Protein AF-A0A2N6DXH7-F1 (afdb_monomer_lite)

Radius of gyration: 31.63 Å; chains: 1; bounding box: 96×89×110 Å

Foldseek 3Di:
DDDDDDDDDDDDDDDDDDDDDDDDDDDDDDPAQWFKEWEKEAEDDDPFFPFWKFWFFWKKFQADDDPPPPDDDPDDDDDDDDDDPPPRDIDTFDGDVVTDMDRRNVRQQFIDTDGIDIDHWHKTFWMFTQTDAADPDDQGRGFTQTPVHNPDTAHAGEPPDNPNGQIETDMDTGDNDAYWYKYWYAYCVQQWDQDPVRHIYGDNLNIWIKTFRDRDRGWFKEKEFEWEWDQDPVPRDTDIAAPFQKKKFKADPVPRDTGMIGTARRHTRMDMYTHHFDWIWMWIDDPQWDIDTQPVDIWGGDTSYYTYDFYHYIDGDPVNVPVPDDDDDDDDDDDDDDDDDPDDPDPPPPQQAWEKEWEWEFAQDDDDAQKKKWWWAWKWWQDPVGIDTLGGHTDIDIHNPGRLVNTHTSGIDRGGFFWTFKMKIFTPFMWGDDPVHIATADEPPRMAMDTDIDGAGRHKYKYWYKHQNFRVQWDADPVVRYIYGDTDMDTPDMDIGYPDPDD

Secondary structure (DSSP, 8-state):
---------------------------------EEEEEEEEEE---TTEEEEEEEEEEEEEEE--------------------------PEEEEEEEEEEEEEGGGGBT--EEEEEEEEESEEEEEEEEEEPPPPSSSS-SSEEEETTEEEEEEEEEPPS-TTT-EEEEEEEEE-SSSEEEEEEEE-HHHHEEE-TTS-EEE-GGGEEEEEESS--SS-EEEEEEEEEEEE-TTT--EEEEE-TT-EEEEE-TTT--EEEEEEPPTTT-EEEEEE-SEEEEEEEE-TTBPPEE-TT--EEE-TT-EEEPPPEEEPB-TTTTGGG---PPPPP---PPP-PPPPP------PPPPEEEEEEEEB----SSS-EEEEEEEEEEEETTEEEEEEEEEEEEETT-B-GGGPEEEEEEEE-SEEE-EEEEEEEEEEE--SSS-EEEE-SSSEEEE---EEEPTT-EEEEEEE--TGGGEEEETTTTEEEE----EEEEEEEEPPP---

Sequence (503 aa):
MLMRRGLVWWLLMVACTLLFGCGGGGGGSQTGDTGNLQVALTDAQNPDMSELVVSILEIRAIPFVEEVSEEVAEEVVPEQEAAADEEEEWIVLATFDPPVQINVLDLAYQQELLADVDVPLGDYEQVRLVLEENPVDGEPVNYIVFTEDIETMVPVVTPSGQESGLKINGDYSVEEDGSTVVVLDFDPNRAIHQNGSGDWIFRPTGIRLVESQEVLSEYGGLFGHVLQEVTDPATAETTTKPLVGALVEVTDPETGEVLASTIVNPDDGSYRVFLPNGFYAVTITADGMLPFESMPQVFEIVEGEETVVVSVVLNPDPAAVADEEVIPEEEPGVEEPQVEEPPVEEPQDEEALPAQVRFWLADTDGPEIPGGFVSVSSVDVHTPGGWVNVFSGELSLEIGALPAEEAMLLGEMTLPSGKYTQIRIGIAEAVIIGEEEDIDVKVPSGTVKLNRNIDICSGGEADIVIDLGAGKSLSHNAKKNTYRMQPVPSLVETTVVCPESGE

pLDDT: mean 78.82, std 18.44, range [27.14, 98.56]

Structure (mmCIF, N/CA/C/O backbone):
data_AF-A0A2N6DXH7-F1
#
_entry.id   AF-A0A2N6DXH7-F1
#
loop_
_atom_site.group_PDB
_atom_site.id
_atom_site.type_symbol
_atom_site.label_atom_id
_atom_site.label_alt_id
_atom_site.label_comp_id
_atom_site.label_asym_id
_atom_site.label_entity_id
_atom_site.label_seq_id
_atom_site.pdbx_PDB_ins_code
_atom_site.Cartn_x
_atom_site.Cartn_y
_atom_site.Cartn_z
_atom_site.occupancy
_atom_site.B_iso_or_equiv
_atom_site.auth_seq_id
_atom_site.auth_comp_id
_atom_site.auth_asym_id
_atom_site.auth_atom_id
_atom_site.pdbx_PDB_model_num
ATOM 1 N N . MET A 1 1 ? -63.856 -16.491 -51.195 1.00 35.88 1 MET A N 1
ATOM 2 C CA . MET A 1 1 ? -63.893 -17.539 -52.237 1.00 35.88 1 MET A CA 1
ATOM 3 C C . MET A 1 1 ? -62.627 -18.371 -52.101 1.00 35.88 1 MET A C 1
ATOM 5 O O . MET A 1 1 ? -61.567 -17.781 -52.183 1.00 35.88 1 MET A O 1
ATOM 9 N N . LEU A 1 2 ? -62.801 -19.671 -51.814 1.00 35.84 2 LEU A N 1
ATOM 10 C CA . LEU A 1 2 ? -61.919 -20.835 -52.052 1.00 35.84 2 LEU A CA 1
ATOM 11 C C . LEU A 1 2 ? -60.402 -20.702 -51.757 1.00 35.84 2 LEU A C 1
ATOM 13 O O . LEU A 1 2 ? -59.717 -19.914 -52.385 1.00 35.84 2 LEU A O 1
ATOM 17 N N . MET A 1 3 ? -59.859 -21.423 -50.756 1.00 40.38 3 MET A N 1
ATOM 18 C CA . MET A 1 3 ? -59.332 -22.816 -50.847 1.00 40.38 3 MET A CA 1
ATOM 19 C C . MET A 1 3 ? -58.137 -22.920 -51.829 1.00 40.38 3 MET A C 1
ATOM 21 O O . MET A 1 3 ? -58.278 -22.496 -52.960 1.00 40.38 3 MET A O 1
ATOM 25 N N . ARG A 1 4 ? -56.980 -23.558 -51.579 1.00 42.62 4 ARG A N 1
ATOM 26 C CA . ARG A 1 4 ? -56.563 -24.628 -50.649 1.00 42.62 4 ARG A CA 1
ATOM 27 C C . ARG A 1 4 ? -55.103 -25.040 -51.004 1.00 42.62 4 ARG A C 1
ATOM 29 O O . ARG A 1 4 ? -54.823 -25.097 -52.193 1.00 42.62 4 ARG A O 1
ATOM 36 N N . ARG A 1 5 ? -54.350 -25.564 -50.011 1.00 39.69 5 ARG A N 1
ATOM 37 C CA . ARG A 1 5 ? -53.329 -26.667 -50.081 1.00 39.69 5 ARG A CA 1
ATOM 38 C C . ARG A 1 5 ? -51.960 -26.346 -50.716 1.00 39.69 5 ARG A C 1
ATOM 40 O O . ARG A 1 5 ? -51.925 -25.705 -51.748 1.00 39.69 5 ARG A O 1
ATOM 47 N N . GLY A 1 6 ? -50.805 -26.816 -50.228 1.00 38.38 6 GLY A N 1
ATOM 48 C CA . GLY A 1 6 ? -50.400 -27.725 -49.133 1.00 38.38 6 GLY A CA 1
ATOM 49 C C . GLY A 1 6 ? -48.856 -27.660 -49.006 1.00 38.38 6 GLY A C 1
ATOM 50 O O . GLY A 1 6 ? -48.191 -27.373 -49.991 1.00 38.38 6 GLY A O 1
ATOM 51 N N . LEU A 1 7 ? -48.273 -27.598 -47.807 1.00 43.25 7 LEU A N 1
ATOM 52 C CA . LEU A 1 7 ? -47.681 -28.703 -47.029 1.00 43.25 7 LEU A CA 1
ATOM 53 C C . LEU A 1 7 ? -46.816 -29.698 -47.835 1.00 43.25 7 LEU A C 1
ATOM 55 O O . LEU A 1 7 ? -47.381 -30.644 -48.368 1.00 43.25 7 LEU A O 1
ATOM 59 N N . VAL A 1 8 ? -45.482 -29.541 -47.817 1.00 44.44 8 VAL A N 1
ATOM 60 C CA . VAL A 1 8 ? -44.500 -30.645 -47.694 1.00 44.44 8 VAL A CA 1
ATOM 61 C C . VAL A 1 8 ? -43.242 -30.109 -46.991 1.00 44.44 8 VAL A C 1
ATOM 63 O O . VAL A 1 8 ? -42.534 -29.256 -47.516 1.00 44.44 8 VAL A O 1
ATOM 66 N N . TRP A 1 9 ? -43.010 -30.619 -45.784 1.00 39.78 9 TRP A N 1
ATOM 67 C CA . TRP A 1 9 ? -41.749 -30.619 -45.041 1.00 39.78 9 TRP A CA 1
ATOM 68 C C . TRP A 1 9 ? -40.647 -31.370 -45.803 1.00 39.78 9 TRP A C 1
ATOM 70 O O . TRP A 1 9 ? -40.912 -32.483 -46.246 1.00 39.78 9 TRP A O 1
ATOM 80 N N . TRP A 1 10 ? -39.412 -30.863 -45.818 1.00 46.59 10 TRP A N 1
ATOM 81 C CA . TRP A 1 10 ? -38.216 -31.712 -45.735 1.00 46.59 10 TRP A CA 1
ATOM 82 C C . TRP A 1 10 ? -37.141 -31.004 -44.906 1.00 46.59 10 TRP A C 1
ATOM 84 O O . TRP A 1 10 ? -36.762 -29.867 -45.170 1.00 46.59 10 TRP A O 1
ATOM 94 N N . LEU A 1 11 ? -36.738 -31.711 -43.858 1.00 42.81 11 LEU A N 1
ATOM 95 C CA . LEU A 1 11 ? -35.771 -31.379 -42.826 1.00 42.81 11 LEU A CA 1
ATOM 96 C C . LEU A 1 11 ? -34.385 -31.787 -43.351 1.00 42.81 11 LEU A C 1
ATOM 98 O O . LEU A 1 11 ? -34.222 -32.934 -43.766 1.00 42.81 11 LEU A O 1
ATOM 102 N N . LEU A 1 12 ? -33.396 -30.893 -43.338 1.00 43.56 12 LEU A N 1
ATOM 103 C CA . LEU A 1 12 ? -31.990 -31.276 -43.490 1.00 43.56 12 LEU A CA 1
ATOM 104 C C . LEU A 1 12 ? -31.136 -30.420 -42.544 1.00 43.56 12 LEU A C 1
ATOM 106 O O . LEU A 1 12 ? -30.702 -29.325 -42.891 1.00 43.56 12 LEU A O 1
ATOM 110 N N . MET A 1 13 ? -30.951 -30.923 -41.321 1.00 41.22 13 MET A N 1
ATOM 111 C CA . MET A 1 13 ? -29.844 -30.526 -40.452 1.00 41.22 13 MET A CA 1
ATOM 112 C C . MET A 1 13 ? -28.535 -30.958 -41.117 1.00 41.22 13 MET A C 1
ATOM 114 O O . MET A 1 13 ? -28.354 -32.142 -41.398 1.00 41.22 13 MET A O 1
ATOM 118 N N . VAL A 1 14 ? -27.614 -30.018 -41.307 1.00 49.41 14 VAL A N 1
ATOM 119 C CA . VAL A 1 14 ? -26.197 -30.311 -41.534 1.00 49.41 14 VAL A CA 1
ATOM 120 C C . VAL A 1 14 ? -25.447 -29.728 -40.346 1.00 49.41 14 VAL A C 1
ATOM 122 O O . VAL A 1 14 ? -25.282 -28.517 -40.235 1.00 49.41 14 VAL A O 1
ATOM 125 N N . ALA A 1 15 ? -25.062 -30.613 -39.429 1.00 40.03 15 ALA A N 1
ATOM 126 C CA . ALA A 1 15 ? -24.102 -30.336 -38.376 1.00 40.03 15 ALA A CA 1
ATOM 127 C C . ALA A 1 15 ? -22.704 -30.300 -39.010 1.00 40.03 15 ALA A C 1
ATOM 129 O O . ALA A 1 15 ? -22.228 -31.312 -39.524 1.00 40.03 15 ALA A O 1
ATOM 130 N N . CYS A 1 16 ? -22.073 -29.127 -39.008 1.00 39.91 16 CYS A N 1
ATOM 131 C CA . CYS A 1 16 ? -20.684 -28.939 -39.411 1.00 39.91 16 CYS A CA 1
ATOM 132 C C . CYS A 1 16 ? -19.829 -28.826 -38.145 1.00 39.91 16 CYS A C 1
ATOM 134 O O . CYS A 1 16 ? -19.624 -27.742 -37.613 1.00 39.91 16 CYS A O 1
ATOM 136 N N . THR A 1 17 ? -19.356 -29.970 -37.658 1.00 40.88 17 THR A N 1
ATOM 137 C CA . THR A 1 17 ? -18.242 -30.070 -36.711 1.00 40.88 17 THR A CA 1
ATOM 138 C C . THR A 1 17 ? -16.945 -29.733 -37.445 1.00 40.88 17 THR A C 1
ATOM 140 O O . THR A 1 17 ? -16.539 -30.481 -38.339 1.00 40.88 17 THR A O 1
ATOM 143 N N . LEU A 1 18 ? -16.298 -28.627 -37.082 1.00 48.31 18 LEU A N 1
ATOM 144 C CA . LEU A 1 18 ? -14.912 -28.351 -37.454 1.00 48.31 18 LEU A CA 1
ATOM 145 C C . LEU A 1 18 ? -14.019 -28.777 -36.289 1.00 48.31 18 LEU A C 1
ATOM 147 O O . LEU A 1 18 ? -13.941 -28.101 -35.271 1.00 48.31 18 LEU A O 1
ATOM 151 N N . LEU A 1 19 ? -13.379 -29.932 -36.460 1.00 44.31 19 LEU A N 1
ATOM 152 C CA . LEU A 1 19 ? -12.196 -30.327 -35.709 1.00 44.31 19 LEU A CA 1
ATOM 153 C C . LEU A 1 19 ? -10.998 -29.627 -36.357 1.00 44.31 19 LEU A C 1
ATOM 155 O O . LEU A 1 19 ? -10.682 -29.909 -37.515 1.00 44.31 19 LEU A O 1
ATOM 159 N N . PHE A 1 20 ? -10.335 -28.745 -35.616 1.00 51.78 20 PHE A N 1
ATOM 160 C CA . PHE A 1 20 ? -8.936 -28.418 -35.860 1.00 51.78 20 PHE A CA 1
ATOM 161 C C . PHE A 1 20 ? -8.088 -29.273 -34.922 1.00 51.78 20 PHE A C 1
ATOM 163 O O . PHE A 1 20 ? -8.291 -29.280 -33.714 1.00 51.78 20 PHE A O 1
ATOM 170 N N . GLY A 1 21 ? -7.159 -30.018 -35.507 1.00 50.19 21 GLY A N 1
ATOM 171 C CA . GLY A 1 21 ? -6.085 -30.699 -34.803 1.00 50.19 21 GLY A CA 1
ATOM 172 C C . GLY A 1 21 ? -4.833 -30.670 -35.671 1.00 50.19 21 GLY A C 1
ATOM 173 O O . GLY A 1 21 ? -4.946 -30.901 -36.875 1.00 50.19 21 GLY A O 1
ATOM 174 N N . CYS A 1 22 ? -3.695 -30.347 -35.043 1.00 62.62 22 CYS A N 1
ATOM 175 C CA . CYS A 1 22 ? -2.282 -30.660 -35.354 1.00 62.62 22 CYS A CA 1
ATOM 176 C C . CYS A 1 22 ? -1.415 -29.533 -34.737 1.00 62.62 22 CYS A C 1
ATOM 178 O O . CYS A 1 22 ? -1.692 -28.379 -35.035 1.00 62.62 22 CYS A O 1
ATOM 180 N N . GLY A 1 23 ? -0.378 -29.732 -33.914 1.00 41.59 23 GLY A N 1
ATOM 181 C CA . GLY A 1 23 ? 0.286 -30.937 -33.416 1.00 41.59 23 GLY A CA 1
ATOM 182 C C . GLY A 1 23 ? 1.630 -30.613 -32.723 1.00 41.59 23 GLY A C 1
ATOM 183 O O . GLY A 1 23 ? 2.168 -29.530 -32.919 1.00 41.59 23 GLY A O 1
ATOM 184 N N . GLY A 1 24 ? 2.172 -31.610 -32.000 1.00 36.69 24 GLY A N 1
ATOM 185 C CA . GLY A 1 24 ? 3.567 -31.717 -31.511 1.00 36.69 24 GLY A CA 1
ATOM 186 C C . GLY A 1 24 ? 3.789 -31.195 -30.082 1.00 36.69 24 GLY A C 1
ATOM 187 O O . GLY A 1 24 ? 3.389 -30.087 -29.792 1.00 36.69 24 GLY A O 1
ATOM 188 N N . GLY A 1 25 ? 4.408 -31.890 -29.124 1.00 31.39 25 GLY A N 1
ATOM 189 C CA . GLY A 1 25 ? 5.037 -33.206 -29.092 1.00 31.39 25 GLY A CA 1
ATOM 190 C C . GLY A 1 25 ? 6.081 -33.265 -27.964 1.00 31.39 25 GLY A C 1
ATOM 191 O O . GLY A 1 25 ? 7.117 -32.636 -28.092 1.00 31.39 25 GLY A O 1
ATOM 192 N N . GLY A 1 26 ? 5.833 -34.090 -26.938 1.00 32.47 26 GLY A N 1
ATOM 193 C CA . GLY A 1 26 ? 6.854 -34.825 -26.174 1.00 32.47 26 GLY A CA 1
ATOM 194 C C . GLY A 1 26 ? 7.582 -34.117 -25.022 1.00 32.47 26 GLY A C 1
ATOM 195 O O . GLY A 1 26 ? 8.602 -33.479 -25.239 1.00 32.47 26 GLY A O 1
ATOM 196 N N . GLY A 1 27 ? 7.157 -34.419 -23.794 1.00 27.14 27 GLY A N 1
ATOM 197 C CA . GLY A 1 27 ? 7.926 -34.246 -22.560 1.00 27.14 27 GLY A CA 1
ATOM 198 C C . GLY A 1 27 ? 7.053 -34.658 -21.381 1.00 27.14 27 GLY A C 1
ATOM 199 O O . GLY A 1 27 ? 6.156 -33.920 -21.009 1.00 27.14 27 GLY A O 1
ATOM 200 N N . GLY A 1 28 ? 7.212 -35.883 -20.880 1.00 41.47 28 GLY A N 1
ATOM 201 C CA . GLY A 1 28 ? 6.467 -36.326 -19.705 1.00 41.47 28 GLY A CA 1
ATOM 202 C C . GLY A 1 28 ? 7.023 -35.656 -18.455 1.00 41.47 28 GLY A C 1
ATOM 203 O O . GLY A 1 28 ? 8.197 -35.848 -18.160 1.00 41.47 28 GLY A O 1
ATOM 204 N N . SER A 1 29 ? 6.178 -34.929 -17.735 1.00 35.38 29 SER A N 1
ATOM 205 C CA . SER A 1 29 ? 6.301 -34.695 -16.298 1.00 35.38 29 SER A CA 1
ATOM 206 C C . SER A 1 29 ? 4.901 -34.440 -15.730 1.00 35.38 29 SER A C 1
ATOM 208 O O . SER A 1 29 ? 3.957 -34.233 -16.487 1.00 35.38 29 SER A O 1
ATOM 210 N N . GLN A 1 30 ? 4.761 -34.634 -14.430 1.00 39.97 30 GLN A N 1
ATOM 211 C CA . GLN A 1 30 ? 3.544 -34.966 -13.685 1.00 39.97 30 GLN A CA 1
ATOM 212 C C . GLN A 1 30 ? 2.341 -34.058 -14.013 1.00 39.97 30 GLN A C 1
ATOM 214 O O . GLN A 1 30 ? 2.445 -32.842 -13.936 1.00 39.97 30 GLN A O 1
ATOM 219 N N . THR A 1 31 ? 1.187 -34.641 -14.365 1.00 46.47 31 THR A N 1
ATOM 220 C CA . THR A 1 31 ? -0.095 -33.914 -14.373 1.00 46.47 31 THR A CA 1
ATOM 221 C C . THR A 1 31 ? -0.508 -33.693 -12.921 1.00 46.47 31 THR A C 1
ATOM 223 O O . THR A 1 31 ? -1.240 -34.514 -12.367 1.00 46.47 31 THR A O 1
ATOM 226 N N . GLY A 1 32 ? 0.070 -32.672 -12.292 1.00 65.12 32 GLY A N 1
ATOM 227 C CA . GLY A 1 32 ? -0.535 -32.040 -11.129 1.00 65.12 32 GLY A CA 1
ATOM 228 C C . GLY A 1 32 ? -1.771 -31.272 -11.581 1.00 65.12 32 GLY A C 1
ATOM 229 O O . GLY A 1 32 ? -1.853 -30.861 -12.743 1.00 65.12 32 GLY A O 1
ATOM 230 N N . ASP A 1 33 ? -2.740 -31.141 -10.687 1.00 88.69 33 ASP A N 1
ATOM 231 C CA . ASP A 1 33 ? -3.849 -30.221 -10.892 1.00 88.69 33 ASP A CA 1
ATOM 232 C C . ASP A 1 33 ? -3.276 -28.790 -11.007 1.00 88.69 33 ASP A C 1
ATOM 234 O O . ASP A 1 33 ? -2.249 -28.470 -10.396 1.00 88.69 33 ASP A O 1
ATOM 238 N N . THR A 1 34 ? -3.881 -27.957 -11.853 1.00 93.94 34 THR A N 1
ATOM 239 C CA . THR A 1 34 ? -3.433 -26.582 -12.134 1.00 93.94 34 THR A CA 1
ATOM 240 C C . THR A 1 34 ? -4.578 -25.601 -11.936 1.00 93.94 34 THR A C 1
ATOM 242 O O . THR A 1 34 ? -5.715 -25.948 -12.252 1.00 93.94 34 THR A O 1
ATOM 245 N N . GLY A 1 35 ? -4.264 -24.383 -11.503 1.00 95.62 35 GLY A N 1
ATOM 246 C CA . GLY A 1 35 ? -5.192 -23.259 -11.363 1.00 95.62 35 GLY A CA 1
ATOM 247 C C . GLY A 1 35 ? -4.687 -22.035 -12.121 1.00 95.62 35 GLY A C 1
ATOM 248 O O . GLY A 1 35 ? -3.512 -21.975 -12.494 1.00 95.62 35 GLY A O 1
ATOM 249 N N . ASN A 1 36 ? -5.573 -21.076 -12.386 1.00 97.12 36 ASN A N 1
ATOM 250 C CA . ASN A 1 36 ? -5.230 -19.880 -13.150 1.00 97.12 36 ASN A CA 1
ATOM 251 C C . ASN A 1 36 ? -4.623 -18.805 -12.237 1.00 97.12 36 ASN A C 1
ATOM 253 O O . ASN A 1 36 ? -5.226 -18.432 -11.233 1.00 97.12 36 ASN A O 1
ATOM 257 N N . LEU A 1 37 ? -3.454 -18.287 -12.616 1.00 97.94 37 LEU A N 1
ATOM 258 C CA . LEU A 1 37 ? -2.781 -17.173 -11.955 1.00 97.94 37 LEU A CA 1
ATOM 259 C C . LEU A 1 37 ? -2.670 -15.991 -12.920 1.00 97.94 37 LEU A C 1
ATOM 261 O O . LEU A 1 37 ? -2.116 -16.113 -14.019 1.00 97.94 37 LEU A O 1
ATOM 265 N N . GLN A 1 38 ? -3.151 -14.834 -12.476 1.00 98.56 38 GLN A N 1
ATOM 266 C CA . GLN A 1 38 ? -2.978 -13.561 -13.158 1.00 98.56 38 GLN A CA 1
ATOM 267 C C . GLN A 1 38 ? -2.049 -12.662 -12.351 1.00 98.56 38 GLN A C 1
ATOM 269 O O . GLN A 1 38 ? -2.205 -12.518 -11.140 1.00 98.56 38 GLN A O 1
ATOM 274 N N . VAL A 1 39 ? -1.088 -12.040 -13.032 1.00 98.38 39 VAL A N 1
ATOM 275 C CA . VAL A 1 39 ? -0.188 -11.054 -12.428 1.00 98.38 39 VAL A CA 1
ATOM 276 C C . VAL A 1 39 ? -0.362 -9.729 -13.140 1.00 98.38 39 VAL A C 1
ATOM 278 O O . VAL A 1 39 ? -0.163 -9.648 -14.355 1.00 98.38 39 VAL A O 1
ATOM 281 N N . ALA A 1 40 ? -0.705 -8.695 -12.383 1.00 98.31 40 ALA A N 1
ATOM 282 C CA . ALA A 1 40 ? -0.842 -7.334 -12.873 1.00 98.31 40 ALA A CA 1
ATOM 283 C C . ALA A 1 40 ? 0.158 -6.391 -12.193 1.00 98.31 40 ALA A C 1
ATOM 285 O O . ALA A 1 40 ? 0.693 -6.693 -11.128 1.00 98.31 40 ALA A O 1
ATOM 286 N N . LEU A 1 41 ? 0.416 -5.246 -12.815 1.00 98.00 41 LEU A N 1
ATOM 287 C CA . LEU A 1 41 ? 1.263 -4.179 -12.287 1.00 98.00 41 LEU A CA 1
ATOM 288 C C . LEU A 1 41 ? 0.452 -2.892 -12.177 1.00 98.00 41 LEU A C 1
ATOM 290 O O . LEU A 1 41 ? -0.337 -2.578 -13.066 1.00 98.00 41 LEU A O 1
ATOM 294 N N . THR A 1 42 ? 0.683 -2.153 -11.100 1.00 97.00 42 THR A N 1
ATOM 295 C CA . THR A 1 42 ? 0.163 -0.802 -10.891 1.00 97.00 42 THR A CA 1
ATOM 296 C C . THR A 1 42 ? 1.194 0.057 -10.160 1.00 97.00 42 THR A C 1
ATOM 298 O O . THR A 1 42 ? 2.268 -0.430 -9.800 1.00 97.00 42 THR A O 1
ATOM 301 N N . ASP A 1 43 ? 0.874 1.330 -9.945 1.00 91.25 43 ASP A N 1
ATOM 302 C CA . ASP A 1 43 ? 1.775 2.317 -9.366 1.00 91.25 43 ASP A CA 1
ATOM 303 C C . ASP A 1 43 ? 1.137 3.174 -8.260 1.00 91.25 43 ASP A C 1
ATOM 305 O O . ASP A 1 43 ? -0.082 3.399 -8.200 1.00 91.25 43 ASP A O 1
ATOM 309 N N . ALA A 1 44 ? 1.989 3.684 -7.371 1.00 78.31 44 ALA A N 1
ATOM 310 C CA . ALA A 1 44 ? 1.681 4.771 -6.453 1.00 78.31 44 ALA A CA 1
ATOM 311 C C . ALA A 1 44 ? 2.233 6.101 -6.983 1.00 78.31 44 ALA A C 1
ATOM 313 O O . ALA A 1 44 ? 3.384 6.198 -7.391 1.00 78.31 44 ALA A O 1
ATOM 314 N N . GLN A 1 45 ? 1.440 7.170 -6.891 1.00 76.25 45 GLN A N 1
ATOM 315 C CA . GLN A 1 45 ? 1.845 8.473 -7.424 1.00 76.25 45 GLN A CA 1
ATOM 316 C C . GLN A 1 45 ? 3.166 8.985 -6.823 1.00 76.25 45 GLN A C 1
ATOM 318 O O . GLN A 1 45 ? 3.402 8.917 -5.612 1.00 76.25 45 GLN A O 1
ATOM 323 N N . ASN A 1 46 ? 3.988 9.610 -7.669 1.00 80.44 46 ASN A N 1
ATOM 324 C CA . ASN A 1 46 ? 5.179 10.347 -7.260 1.00 80.44 46 ASN A CA 1
ATOM 325 C C . ASN A 1 46 ? 5.225 11.724 -7.956 1.00 80.44 46 ASN A C 1
ATOM 327 O O . ASN A 1 46 ? 5.331 11.775 -9.180 1.00 80.44 46 ASN A O 1
ATOM 331 N N . PRO A 1 47 ? 5.163 12.848 -7.217 1.00 83.38 47 PRO A N 1
ATOM 332 C CA . PRO A 1 47 ? 5.141 14.185 -7.818 1.00 83.38 47 PRO A CA 1
ATOM 333 C C . PRO A 1 47 ? 6.511 14.674 -8.325 1.00 83.38 47 PRO A C 1
ATOM 335 O O . PRO A 1 47 ? 6.572 15.647 -9.080 1.00 83.38 47 PRO A O 1
ATOM 338 N N . ASP A 1 48 ? 7.608 14.031 -7.920 1.00 89.06 48 ASP A N 1
ATOM 339 C CA . ASP A 1 48 ? 8.977 14.446 -8.246 1.00 89.06 48 ASP A CA 1
ATOM 340 C C . ASP A 1 48 ? 9.514 13.760 -9.517 1.00 89.06 48 ASP A C 1
ATOM 342 O O . ASP A 1 48 ? 10.508 14.200 -10.106 1.00 89.06 48 ASP A O 1
ATOM 346 N N . MET A 1 49 ? 8.841 12.705 -9.985 1.00 92.12 49 MET A N 1
ATOM 347 C CA . MET A 1 49 ? 9.180 11.968 -11.202 1.00 92.12 49 MET A CA 1
ATOM 348 C C . MET A 1 49 ? 8.154 12.252 -12.301 1.00 92.12 49 MET A C 1
ATOM 350 O O . MET A 1 49 ? 6.951 12.225 -12.076 1.00 92.12 49 MET A O 1
ATOM 354 N N . SER A 1 50 ? 8.639 12.544 -13.505 1.00 94.00 50 SER A N 1
ATOM 355 C CA . SER A 1 50 ? 7.796 12.657 -14.702 1.00 94.00 50 SER A CA 1
ATOM 356 C C . SER A 1 50 ? 7.648 11.329 -15.438 1.00 94.00 50 SER A C 1
ATOM 358 O O . SER A 1 50 ? 6.596 11.071 -16.011 1.00 94.00 50 SER A O 1
ATOM 360 N N . GLU A 1 51 ? 8.682 10.487 -15.397 1.00 95.50 51 GLU A N 1
ATOM 361 C CA . GLU A 1 51 ? 8.665 9.138 -15.960 1.00 95.50 51 GLU A CA 1
ATOM 362 C C . GLU A 1 51 ? 9.470 8.210 -15.050 1.00 95.50 51 GLU A C 1
ATOM 364 O O . GLU A 1 51 ? 10.520 8.597 -14.523 1.00 95.50 51 GLU A O 1
ATOM 369 N N . LEU A 1 52 ? 9.002 6.974 -14.911 1.00 96.00 52 LEU A N 1
ATOM 370 C CA . LEU A 1 52 ? 9.779 5.859 -14.389 1.00 96.00 52 LEU A CA 1
ATOM 371 C C . LEU A 1 52 ? 9.539 4.664 -15.302 1.00 96.00 52 LEU A C 1
ATOM 373 O O . LEU A 1 52 ? 8.520 3.984 -15.217 1.00 96.00 52 LEU A O 1
ATOM 377 N N . VAL A 1 53 ? 10.485 4.428 -16.203 1.00 97.19 53 VAL A N 1
ATOM 378 C CA . VAL A 1 53 ? 10.385 3.366 -17.200 1.00 97.19 53 VAL A CA 1
ATOM 379 C C . VAL A 1 53 ? 11.139 2.135 -16.726 1.00 97.19 53 VAL A C 1
ATOM 381 O O . VAL A 1 53 ? 12.294 2.227 -16.303 1.00 97.19 53 VAL A O 1
ATOM 384 N N . VAL A 1 54 ? 10.484 0.981 -16.829 1.00 95.75 54 VAL A N 1
ATOM 385 C CA . VAL A 1 54 ? 11.058 -0.348 -16.601 1.00 95.75 54 VAL A CA 1
ATOM 386 C C . VAL A 1 54 ? 10.886 -1.207 -17.851 1.00 95.75 54 VAL A C 1
ATOM 388 O O . VAL A 1 54 ? 9.849 -1.155 -18.511 1.00 95.75 54 VAL A O 1
ATOM 391 N N . SER A 1 55 ? 11.900 -2.003 -18.182 1.00 96.12 55 SER A N 1
ATOM 392 C CA . SER A 1 55 ? 11.895 -2.945 -19.304 1.00 96.12 55 SER A CA 1
ATOM 393 C C . SER A 1 55 ? 11.857 -4.366 -18.748 1.00 96.12 55 SER A C 1
ATOM 395 O O . SER A 1 55 ? 12.818 -4.811 -18.125 1.00 96.12 55 SER A O 1
ATOM 397 N N . ILE A 1 56 ? 10.738 -5.069 -18.916 1.00 95.81 56 ILE A N 1
ATOM 398 C CA . ILE A 1 56 ? 10.472 -6.384 -18.319 1.00 95.81 56 ILE A CA 1
ATOM 399 C C . ILE A 1 56 ? 10.743 -7.485 -19.349 1.00 95.81 56 ILE A C 1
ATOM 401 O O . ILE A 1 56 ? 10.184 -7.484 -20.447 1.00 95.81 56 ILE A O 1
ATOM 405 N N . LEU A 1 57 ? 11.588 -8.444 -18.973 1.00 95.50 57 LEU A N 1
ATOM 406 C CA . LEU A 1 57 ? 11.937 -9.626 -19.765 1.00 95.50 57 LEU A CA 1
ATOM 407 C C . LEU A 1 57 ? 11.080 -10.838 -19.415 1.00 95.50 57 LEU A C 1
ATOM 409 O O . LEU A 1 57 ? 10.681 -11.591 -20.300 1.00 95.50 57 LEU A O 1
ATOM 413 N N . GLU A 1 58 ? 10.845 -11.065 -18.126 1.00 95.62 58 GLU A N 1
ATOM 414 C CA . GLU A 1 58 ? 10.217 -12.292 -17.646 1.00 95.62 58 GLU A CA 1
ATOM 415 C C . GLU A 1 58 ? 9.603 -12.096 -16.259 1.00 95.62 58 GLU A C 1
ATOM 417 O O . GLU A 1 58 ? 10.114 -11.326 -15.443 1.00 95.62 58 GLU A O 1
ATOM 422 N N . ILE A 1 59 ? 8.524 -12.826 -15.986 1.00 96.69 59 ILE A N 1
ATOM 423 C CA . ILE A 1 59 ? 7.878 -12.898 -14.674 1.00 96.69 59 ILE A CA 1
ATOM 424 C C . ILE A 1 59 ? 7.941 -14.333 -14.191 1.00 96.69 59 ILE A C 1
ATOM 426 O O . ILE A 1 59 ? 7.685 -15.263 -14.959 1.00 96.69 59 ILE A O 1
ATOM 430 N N . ARG A 1 60 ? 8.281 -14.514 -12.916 1.00 95.88 60 ARG A N 1
ATOM 431 C CA . ARG A 1 60 ? 8.381 -15.830 -12.284 1.00 95.88 60 ARG A CA 1
ATOM 432 C C . ARG A 1 60 ? 7.643 -15.866 -10.955 1.00 95.88 60 ARG A C 1
ATOM 434 O O . ARG A 1 60 ? 7.563 -14.843 -10.284 1.00 95.88 60 ARG A O 1
ATOM 441 N N . ALA A 1 61 ? 7.203 -17.048 -10.554 1.00 95.44 61 ALA A N 1
ATOM 442 C CA . ALA A 1 61 ? 6.679 -17.346 -9.226 1.00 95.44 61 ALA A CA 1
ATOM 443 C C . ALA A 1 61 ? 7.576 -18.365 -8.513 1.00 95.44 61 ALA A C 1
ATOM 445 O O . ALA A 1 61 ? 8.175 -19.220 -9.172 1.00 95.44 61 ALA A O 1
ATOM 446 N N . ILE A 1 62 ? 7.662 -18.275 -7.184 1.00 93.62 62 ILE A N 1
ATOM 447 C CA . ILE A 1 62 ? 8.312 -19.289 -6.342 1.00 93.62 62 ILE A CA 1
ATOM 448 C C . ILE A 1 62 ? 7.232 -19.974 -5.499 1.00 93.62 62 ILE A C 1
ATOM 450 O O . ILE A 1 62 ? 6.566 -19.276 -4.727 1.00 93.62 62 ILE A O 1
ATOM 454 N N . PRO A 1 63 ? 7.023 -21.293 -5.658 1.00 91.62 63 PRO A N 1
ATOM 455 C CA . PRO A 1 63 ? 6.122 -22.035 -4.789 1.00 91.62 63 PRO A CA 1
ATOM 456 C C . PRO A 1 63 ? 6.702 -22.106 -3.374 1.00 91.62 63 PRO A C 1
ATOM 458 O O . PRO A 1 63 ? 7.914 -22.232 -3.199 1.00 91.62 63 PRO A O 1
ATOM 461 N N . PHE A 1 64 ? 5.833 -22.063 -2.370 1.00 87.81 64 PHE A N 1
ATOM 462 C CA . PHE A 1 64 ? 6.210 -22.332 -0.993 1.00 87.81 64 PHE A CA 1
ATOM 463 C C . PHE A 1 64 ? 6.553 -23.820 -0.860 1.00 87.81 64 PHE A C 1
ATOM 465 O O . PHE A 1 64 ? 5.744 -24.697 -1.173 1.00 87.81 64 PHE A O 1
ATOM 472 N N . VAL A 1 65 ? 7.770 -24.118 -0.410 1.00 77.94 65 VAL A N 1
ATOM 473 C CA . VAL A 1 65 ? 8.202 -25.489 -0.132 1.00 77.94 65 VAL A CA 1
ATOM 474 C C . VAL A 1 65 ? 8.358 -25.618 1.371 1.00 77.94 65 VAL A C 1
ATOM 476 O O . VAL A 1 65 ? 9.312 -25.111 1.955 1.00 77.94 65 VAL A O 1
ATOM 479 N N . GLU A 1 66 ? 7.412 -26.306 2.007 1.00 64.62 66 GLU A N 1
ATOM 480 C CA . GLU A 1 66 ? 7.544 -26.668 3.413 1.00 64.62 66 GLU A CA 1
ATOM 481 C C . GLU A 1 66 ? 8.786 -27.565 3.533 1.00 64.62 66 GLU A C 1
ATOM 483 O O . GLU A 1 66 ? 8.813 -28.668 2.974 1.00 64.62 66 GLU A O 1
ATOM 488 N N . GLU A 1 67 ? 9.851 -27.086 4.190 1.00 56.28 67 GLU A N 1
ATOM 489 C CA . GLU A 1 67 ? 11.033 -27.911 4.436 1.00 56.28 67 GLU A CA 1
ATOM 490 C C . GLU A 1 67 ? 10.603 -29.111 5.279 1.00 56.28 67 GLU A C 1
ATOM 492 O O . GLU A 1 67 ? 10.465 -29.041 6.504 1.00 56.28 67 GLU A O 1
ATOM 497 N N . VAL A 1 68 ? 10.374 -30.243 4.617 1.00 47.66 68 VAL A N 1
ATOM 498 C CA . VAL A 1 68 ? 10.146 -31.506 5.297 1.00 47.66 68 VAL A CA 1
ATOM 499 C C . VAL A 1 68 ? 11.456 -31.834 5.993 1.00 47.66 68 VAL A C 1
ATOM 501 O O . VAL A 1 68 ? 12.388 -32.350 5.381 1.00 47.66 68 VAL A O 1
ATOM 504 N N . SER A 1 69 ? 11.541 -31.518 7.287 1.00 46.09 69 SER A N 1
ATOM 505 C CA . SER A 1 69 ? 12.613 -32.018 8.137 1.00 46.09 69 SER A CA 1
ATOM 506 C C . SER A 1 69 ? 12.564 -33.545 8.064 1.00 46.09 69 SER A C 1
ATOM 508 O O . SER A 1 69 ? 11.700 -34.186 8.662 1.00 46.09 69 SER A O 1
ATOM 510 N N . GLU A 1 70 ? 13.426 -34.141 7.241 1.00 51.72 70 GLU A N 1
ATOM 511 C CA . GLU A 1 70 ? 13.529 -35.588 7.122 1.00 51.72 70 GLU A CA 1
ATOM 512 C C . GLU A 1 70 ? 14.104 -36.141 8.436 1.00 51.72 70 GLU A C 1
ATOM 514 O O . GLU A 1 70 ? 15.302 -36.394 8.582 1.00 51.72 70 GLU A O 1
ATOM 519 N N . GLU A 1 71 ? 13.243 -36.361 9.432 1.00 48.59 71 GLU A N 1
ATOM 520 C CA . GLU A 1 71 ? 13.553 -37.280 10.516 1.00 48.59 71 GLU A CA 1
ATOM 521 C C . GLU A 1 71 ? 13.572 -38.718 9.961 1.00 48.59 71 GLU A C 1
ATOM 523 O O . GLU A 1 71 ? 12.565 -39.415 9.869 1.00 48.59 71 GLU A O 1
ATOM 528 N N . VAL A 1 72 ? 14.798 -39.175 9.697 1.00 45.66 72 VAL A N 1
ATOM 529 C CA . VAL A 1 72 ? 15.265 -40.570 9.749 1.00 45.66 72 VAL A CA 1
ATOM 530 C C . VAL A 1 72 ? 14.899 -41.479 8.565 1.00 45.66 72 VAL A C 1
ATOM 532 O O . VAL A 1 72 ? 13.944 -42.254 8.597 1.00 45.66 72 VAL A O 1
ATOM 535 N N . ALA A 1 73 ? 15.862 -41.619 7.652 1.00 39.69 73 ALA A N 1
ATOM 536 C CA . ALA A 1 73 ? 16.335 -42.941 7.249 1.00 39.69 73 ALA A CA 1
ATOM 537 C C . ALA A 1 73 ? 17.871 -42.944 7.182 1.00 39.69 73 ALA A C 1
ATOM 539 O O . ALA A 1 73 ? 18.474 -42.413 6.254 1.00 39.69 73 ALA A O 1
ATOM 540 N N . GLU A 1 74 ? 18.518 -43.558 8.181 1.00 50.72 74 GLU A N 1
ATOM 541 C CA . GLU A 1 74 ? 19.910 -44.005 8.063 1.00 50.72 74 GLU A CA 1
ATOM 542 C C . GLU A 1 74 ? 20.019 -44.962 6.861 1.00 50.72 74 GLU A C 1
ATOM 544 O O . GLU A 1 74 ? 19.793 -46.167 6.991 1.00 50.72 74 GLU A O 1
ATOM 549 N N . GLU A 1 75 ? 20.423 -44.457 5.699 1.00 40.00 75 GLU A N 1
ATOM 550 C CA . GLU A 1 75 ? 21.081 -45.283 4.693 1.00 40.00 75 GLU A CA 1
ATOM 551 C C . GLU A 1 75 ? 22.440 -44.676 4.340 1.00 40.00 75 GLU A C 1
ATOM 553 O O . GLU A 1 75 ? 22.578 -43.646 3.688 1.00 40.00 75 GLU A O 1
ATOM 558 N N . VAL A 1 76 ? 23.476 -45.335 4.853 1.00 44.56 76 VAL A N 1
ATOM 559 C CA . VAL A 1 76 ? 24.882 -44.983 4.674 1.00 44.56 76 VAL A CA 1
ATOM 560 C C . VAL A 1 76 ? 25.264 -45.103 3.195 1.00 44.56 76 VAL A C 1
ATOM 562 O O . VAL A 1 76 ? 25.458 -46.212 2.692 1.00 44.56 76 VAL A O 1
ATOM 565 N N . VAL A 1 77 ? 25.470 -43.970 2.522 1.00 42.88 77 VAL A N 1
ATOM 566 C CA . VAL A 1 77 ? 26.165 -43.872 1.226 1.00 42.88 77 VAL A CA 1
ATOM 567 C C . VAL A 1 77 ? 27.297 -42.840 1.376 1.00 42.88 77 VAL A C 1
ATOM 569 O O . VAL A 1 77 ? 27.080 -41.794 1.982 1.00 42.88 77 VAL A O 1
ATOM 572 N N . PRO A 1 78 ? 28.539 -43.148 0.951 1.00 40.44 78 PRO A N 1
ATOM 573 C CA . PRO A 1 78 ? 29.720 -42.441 1.432 1.00 40.44 78 PRO A CA 1
ATOM 574 C C . PRO A 1 78 ? 29.948 -41.092 0.743 1.00 40.44 78 PRO A C 1
ATOM 576 O O . PRO A 1 78 ? 29.714 -40.936 -0.452 1.00 40.44 78 PRO A O 1
ATOM 579 N N . GLU A 1 79 ? 30.503 -40.182 1.543 1.00 47.78 79 GLU A N 1
ATOM 580 C CA . GLU A 1 79 ? 31.052 -38.861 1.236 1.00 47.78 79 GLU A CA 1
ATOM 581 C C . GLU A 1 79 ? 31.750 -38.768 -0.134 1.00 47.78 79 GLU A C 1
ATOM 583 O O . GLU A 1 79 ? 32.869 -39.261 -0.295 1.00 47.78 79 GLU A O 1
ATOM 588 N N . GLN A 1 80 ? 31.132 -38.068 -1.090 1.00 38.31 80 GLN A N 1
ATOM 589 C CA . GLN A 1 80 ? 31.800 -37.032 -1.883 1.00 38.31 80 GLN A CA 1
ATOM 590 C C . GLN A 1 80 ? 30.787 -36.228 -2.706 1.00 38.31 80 GLN A C 1
ATOM 592 O O . GLN A 1 80 ? 29.833 -36.793 -3.226 1.00 38.31 80 GLN A O 1
ATOM 597 N N . GLU A 1 81 ? 31.140 -34.958 -2.904 1.00 36.62 81 GLU A N 1
ATOM 598 C CA . GLU A 1 81 ? 30.605 -33.957 -3.837 1.00 36.62 81 GLU A CA 1
ATOM 599 C C . GLU A 1 81 ? 29.793 -32.834 -3.163 1.00 36.62 81 GLU A C 1
ATOM 601 O O . GLU A 1 81 ? 28.767 -33.052 -2.537 1.00 36.62 81 GLU A O 1
ATOM 606 N N . ALA A 1 82 ? 30.413 -31.652 -3.270 1.00 34.22 82 ALA A N 1
ATOM 607 C CA . ALA A 1 82 ? 29.969 -30.266 -3.153 1.00 34.22 82 ALA A CA 1
ATOM 608 C C . ALA A 1 82 ? 28.570 -29.958 -2.597 1.00 34.22 82 ALA A C 1
ATOM 610 O O . ALA A 1 82 ? 27.574 -30.501 -3.052 1.00 34.22 82 ALA A O 1
ATOM 611 N N . ALA A 1 83 ? 28.527 -28.947 -1.720 1.00 36.75 83 ALA A N 1
ATOM 612 C CA . ALA A 1 83 ? 27.357 -28.096 -1.547 1.00 36.75 83 ALA A CA 1
ATOM 613 C C . ALA A 1 83 ? 26.849 -27.676 -2.936 1.00 36.75 83 ALA A C 1
ATOM 615 O O . ALA A 1 83 ? 27.508 -26.891 -3.622 1.00 36.75 83 ALA A O 1
ATOM 616 N N . ALA A 1 84 ? 25.759 -28.298 -3.373 1.00 33.69 84 ALA A N 1
ATOM 617 C CA . ALA A 1 84 ? 24.942 -27.781 -4.445 1.00 33.69 84 ALA A CA 1
ATOM 618 C C . ALA A 1 84 ? 24.189 -26.602 -3.835 1.00 33.69 84 ALA A C 1
ATOM 620 O O . ALA A 1 84 ? 23.562 -26.754 -2.788 1.00 33.69 84 ALA A O 1
ATOM 621 N N . ASP A 1 85 ? 24.334 -25.428 -4.439 1.00 37.69 85 ASP A N 1
ATOM 622 C CA . ASP A 1 85 ? 23.372 -24.356 -4.246 1.00 37.69 85 ASP A CA 1
ATOM 623 C C . ASP A 1 85 ? 22.004 -24.962 -4.598 1.00 37.69 85 ASP A C 1
ATOM 625 O O . ASP A 1 85 ? 21.825 -25.452 -5.716 1.00 37.69 85 ASP A O 1
ATOM 629 N N . GLU A 1 86 ? 21.088 -25.061 -3.635 1.00 46.00 86 GLU A N 1
ATOM 630 C CA . GLU A 1 86 ? 19.712 -25.456 -3.931 1.00 46.00 86 GLU A CA 1
ATOM 631 C C . GLU A 1 86 ? 19.105 -24.317 -4.756 1.00 46.00 86 GLU A C 1
ATOM 633 O O . GLU A 1 86 ? 18.714 -23.278 -4.229 1.00 46.00 86 GLU A O 1
ATOM 638 N N . GLU A 1 87 ? 19.168 -24.449 -6.083 1.00 54.75 87 GLU A N 1
ATOM 639 C CA . GLU A 1 87 ? 18.515 -23.532 -7.009 1.00 54.75 87 GLU A CA 1
ATOM 640 C C . GLU A 1 87 ? 17.006 -23.635 -6.750 1.00 54.75 87 GLU A C 1
ATOM 642 O O . GLU A 1 87 ? 16.390 -24.629 -7.128 1.00 54.75 87 GLU A O 1
ATOM 647 N N . GLU A 1 88 ? 16.434 -22.637 -6.061 1.00 60.94 88 GLU A N 1
ATOM 648 C CA . GLU A 1 88 ? 14.982 -22.474 -5.899 1.00 60.94 88 GLU A CA 1
ATOM 649 C C . GLU A 1 88 ? 14.303 -22.711 -7.260 1.00 60.94 88 GLU A C 1
ATOM 651 O O . GLU A 1 88 ? 14.541 -21.967 -8.216 1.00 60.94 88 GLU A O 1
ATOM 656 N N . GLU A 1 89 ? 13.483 -23.760 -7.377 1.00 80.50 89 GLU A N 1
ATOM 657 C CA . GLU A 1 89 ? 12.797 -24.083 -8.628 1.00 80.50 89 GLU A CA 1
ATOM 658 C C . GLU A 1 89 ? 11.672 -23.063 -8.851 1.00 80.50 89 GLU A C 1
ATOM 660 O O . GLU A 1 89 ? 10.641 -23.084 -8.184 1.00 80.50 89 GLU A O 1
ATOM 665 N N . TRP A 1 90 ? 11.885 -22.124 -9.774 1.00 89.50 90 TRP A N 1
ATOM 666 C CA . TRP A 1 90 ? 10.884 -21.121 -10.131 1.00 89.50 90 TRP A CA 1
ATOM 667 C C . TRP A 1 90 ? 10.000 -21.569 -11.292 1.00 89.50 90 TRP A C 1
ATOM 669 O O . TRP A 1 90 ? 10.435 -22.251 -12.222 1.00 89.50 90 TRP A O 1
ATOM 679 N N . ILE A 1 91 ? 8.765 -21.076 -11.297 1.00 93.31 91 ILE A N 1
ATOM 680 C CA . ILE A 1 91 ? 7.823 -21.236 -12.403 1.00 93.31 91 ILE A CA 1
ATOM 681 C C . ILE A 1 91 ? 7.835 -19.953 -13.231 1.00 93.31 91 ILE A C 1
ATOM 683 O O . ILE A 1 91 ? 7.626 -18.864 -12.704 1.00 93.31 91 ILE A O 1
ATOM 687 N N . VAL A 1 92 ? 8.090 -20.063 -14.536 1.00 95.88 92 VAL A N 1
ATOM 688 C CA . VAL A 1 92 ? 8.004 -18.922 -15.460 1.00 95.88 92 VAL A CA 1
ATOM 689 C C . VAL A 1 92 ? 6.538 -18.663 -15.794 1.00 95.88 92 VAL A C 1
ATOM 691 O O . VAL A 1 92 ? 5.877 -19.530 -16.361 1.00 95.88 92 VAL A O 1
ATOM 694 N N . LEU A 1 93 ? 6.051 -17.467 -15.466 1.00 97.06 93 LEU A N 1
ATOM 695 C CA . LEU A 1 93 ? 4.672 -17.048 -15.713 1.00 97.06 93 LEU A CA 1
ATOM 696 C C . LEU A 1 93 ? 4.500 -16.422 -17.102 1.00 97.06 93 LEU A C 1
ATOM 698 O O . LEU A 1 93 ? 3.528 -16.699 -17.801 1.00 97.06 93 LEU A O 1
ATOM 702 N N . ALA A 1 94 ? 5.458 -15.593 -17.520 1.00 97.50 94 ALA A N 1
ATOM 703 C CA . ALA A 1 94 ? 5.457 -14.934 -18.823 1.00 97.50 94 ALA A CA 1
ATOM 704 C C . ALA A 1 94 ? 6.882 -14.561 -19.245 1.00 97.50 94 ALA A C 1
ATOM 706 O O . ALA A 1 94 ? 7.667 -14.142 -18.401 1.00 97.50 94 ALA A O 1
ATOM 707 N N . THR A 1 95 ? 7.186 -14.645 -20.543 1.00 97.00 95 THR A N 1
ATOM 708 C CA . THR A 1 95 ? 8.451 -14.188 -21.148 1.00 97.00 95 THR A CA 1
ATOM 709 C C . THR A 1 95 ? 8.146 -13.239 -22.308 1.00 97.00 95 THR A C 1
ATOM 711 O O . THR A 1 95 ? 7.260 -13.516 -23.122 1.00 97.00 95 THR A O 1
ATOM 714 N N . PHE A 1 96 ? 8.912 -12.156 -22.428 1.00 97.06 96 PHE A N 1
ATOM 715 C CA . PHE A 1 96 ? 8.715 -11.098 -23.415 1.00 97.06 96 PHE A CA 1
ATOM 716 C C . PHE A 1 96 ? 9.910 -10.996 -24.378 1.00 97.06 96 PHE A C 1
ATOM 718 O O . PHE A 1 96 ? 11.045 -10.762 -23.965 1.00 97.06 96 PHE A O 1
ATOM 725 N N . ASP A 1 97 ? 9.655 -11.161 -25.681 1.00 95.50 97 ASP A N 1
ATOM 726 C CA . ASP A 1 97 ? 10.636 -10.950 -26.758 1.00 95.50 97 ASP A CA 1
ATOM 727 C C . ASP A 1 97 ? 9.974 -10.203 -27.943 1.00 95.50 97 ASP A C 1
ATOM 729 O O . ASP A 1 97 ? 9.204 -10.811 -28.702 1.00 95.50 97 ASP A O 1
ATOM 733 N N . PRO A 1 98 ? 10.218 -8.885 -28.119 1.00 95.56 98 PRO A N 1
ATOM 734 C CA . PRO A 1 98 ? 11.115 -8.048 -27.312 1.00 95.56 98 PRO A CA 1
ATOM 735 C C . PRO A 1 98 ? 10.584 -7.797 -25.883 1.00 95.56 98 PRO A C 1
ATOM 737 O O . PRO A 1 98 ? 9.384 -7.977 -25.658 1.00 95.56 98 PRO A O 1
ATOM 740 N N . PRO A 1 99 ? 11.447 -7.349 -24.946 1.00 96.06 99 PRO A N 1
ATOM 741 C CA . PRO A 1 99 ? 11.026 -6.919 -23.612 1.00 96.06 99 PRO A CA 1
ATOM 742 C C . PRO A 1 99 ? 9.899 -5.878 -23.667 1.00 96.06 99 PRO A C 1
ATOM 744 O O . PRO A 1 99 ? 9.856 -5.038 -24.575 1.00 96.06 99 PRO A O 1
ATOM 747 N N . VAL A 1 100 ? 9.005 -5.909 -22.679 1.00 97.25 100 VAL A N 1
ATOM 748 C CA . VAL A 1 100 ? 7.920 -4.927 -22.548 1.00 97.25 100 VAL A CA 1
ATOM 749 C C . VAL A 1 100 ? 8.421 -3.735 -21.739 1.00 97.25 100 VAL A C 1
ATOM 751 O O . VAL A 1 100 ? 8.818 -3.890 -20.589 1.00 97.25 100 VAL A O 1
ATOM 754 N N . GLN A 1 101 ? 8.394 -2.544 -22.337 1.00 96.94 101 GLN A N 1
ATOM 755 C CA . GLN A 1 101 ? 8.694 -1.292 -21.642 1.00 96.94 101 GLN A CA 1
ATOM 756 C C . GLN A 1 101 ? 7.414 -0.655 -21.114 1.00 96.94 101 GLN A C 1
ATOM 758 O O . GLN A 1 101 ? 6.471 -0.440 -21.876 1.00 96.94 101 GLN A O 1
ATOM 763 N N . ILE A 1 102 ? 7.417 -0.327 -19.826 1.00 96.94 102 ILE A N 1
ATOM 764 C CA . ILE A 1 102 ? 6.293 0.276 -19.114 1.00 96.94 102 ILE A CA 1
ATOM 765 C C . ILE A 1 102 ? 6.807 1.510 -18.389 1.00 96.94 102 ILE A C 1
ATOM 767 O O . ILE A 1 102 ? 7.762 1.415 -17.623 1.00 96.94 102 ILE A O 1
ATOM 771 N N . ASN A 1 103 ? 6.165 2.654 -18.613 1.00 96.94 103 ASN A N 1
ATOM 772 C CA . ASN A 1 103 ? 6.265 3.778 -17.692 1.00 96.94 103 ASN A CA 1
ATOM 773 C C . ASN A 1 103 ? 5.298 3.510 -16.536 1.00 96.94 103 ASN A C 1
ATOM 775 O O . ASN A 1 103 ? 4.088 3.596 -16.726 1.00 96.94 103 ASN A O 1
ATOM 779 N N . VAL A 1 104 ? 5.812 3.133 -15.366 1.00 95.50 104 VAL A N 1
ATOM 780 C CA . VAL A 1 104 ? 4.954 2.704 -14.250 1.00 95.50 104 VAL A CA 1
ATOM 781 C C . VAL A 1 104 ? 4.071 3.844 -13.750 1.00 95.50 104 VAL A C 1
ATOM 783 O O . VAL A 1 104 ? 2.930 3.596 -13.396 1.00 95.50 104 VAL A O 1
ATOM 786 N N . LEU A 1 105 ? 4.521 5.099 -13.859 1.00 94.31 105 LEU A N 1
ATOM 787 C CA . LEU A 1 105 ? 3.733 6.265 -13.438 1.00 94.31 105 LEU A CA 1
ATOM 788 C C . LEU A 1 105 ? 2.450 6.463 -14.262 1.00 94.31 105 LEU A C 1
ATOM 790 O O . LEU A 1 105 ? 1.518 7.119 -13.798 1.00 94.31 105 LEU A O 1
ATOM 794 N N . ASP A 1 106 ? 2.381 5.893 -15.472 1.00 95.06 106 ASP A N 1
ATOM 795 C CA . ASP A 1 106 ? 1.158 5.912 -16.285 1.00 95.06 106 ASP A CA 1
ATOM 796 C C . ASP A 1 106 ? 0.084 4.952 -15.738 1.00 95.06 106 ASP A C 1
ATOM 798 O O . ASP A 1 106 ? -1.072 5.039 -16.149 1.00 95.06 106 ASP A O 1
ATOM 802 N N . LEU A 1 107 ? 0.446 4.060 -14.807 1.00 96.19 107 LEU A N 1
ATOM 803 C CA . LEU A 1 107 ? -0.438 3.067 -14.193 1.00 96.19 107 LEU A CA 1
ATOM 804 C C . LEU A 1 107 ? -1.107 3.567 -12.906 1.00 96.19 107 LEU A C 1
ATOM 806 O O . LEU A 1 107 ? -1.773 2.801 -12.218 1.00 96.19 107 LEU A O 1
ATOM 810 N N . ALA A 1 108 ? -0.972 4.844 -12.545 1.00 90.69 108 ALA A N 1
ATOM 811 C CA . ALA A 1 108 ? -1.692 5.377 -11.392 1.00 90.69 108 ALA A CA 1
ATOM 812 C C . ALA A 1 108 ? -3.213 5.166 -11.563 1.00 90.69 108 ALA A C 1
ATOM 814 O O . ALA A 1 108 ? -3.830 5.726 -12.472 1.00 90.69 108 ALA A O 1
ATOM 815 N N . TYR A 1 109 ? -3.809 4.369 -10.667 1.00 94.06 109 TYR A N 1
ATOM 816 C CA . TYR A 1 109 ? -5.222 3.956 -10.701 1.00 94.06 109 TYR A CA 1
ATOM 817 C C . TYR A 1 109 ? -5.633 3.075 -11.890 1.00 94.06 109 TYR A C 1
ATOM 819 O O . TYR A 1 109 ? -6.821 2.978 -12.197 1.00 94.06 109 TYR A O 1
ATOM 827 N N . GLN A 1 110 ? -4.676 2.416 -12.545 1.00 96.31 110 GLN A N 1
ATOM 828 C CA . GLN A 1 110 ? -4.908 1.469 -13.638 1.00 96.31 110 GLN A CA 1
ATOM 829 C C . GLN A 1 110 ? -4.013 0.243 -13.465 1.00 96.31 110 GLN A C 1
ATOM 831 O O . GLN A 1 110 ? -2.885 0.361 -13.005 1.00 96.31 110 GLN A O 1
ATOM 836 N N . GLN A 1 111 ? -4.482 -0.941 -13.850 1.00 97.44 111 GLN A N 1
ATOM 837 C CA . GLN A 1 111 ? -3.654 -2.148 -13.798 1.00 97.44 111 GLN A CA 1
ATOM 838 C C . GLN A 1 111 ? -3.296 -2.620 -15.206 1.00 97.44 111 GLN A C 1
ATOM 840 O O . GLN A 1 111 ? -4.165 -2.763 -16.068 1.00 97.44 111 GLN A O 1
ATOM 845 N N . GLU A 1 112 ? -2.016 -2.914 -15.424 1.00 97.62 112 GLU A N 1
ATOM 846 C CA . GLU A 1 112 ? -1.537 -3.584 -16.633 1.00 97.62 112 GLU A CA 1
ATOM 847 C C . GLU A 1 112 ? -1.371 -5.080 -16.350 1.00 97.62 112 GLU A C 1
ATOM 849 O O . GLU A 1 112 ? -0.573 -5.477 -15.499 1.00 97.62 112 GLU A O 1
ATOM 854 N N . LEU A 1 113 ? -2.112 -5.924 -17.071 1.00 98.00 113 LEU A N 1
ATOM 855 C CA . LEU A 1 113 ? -1.986 -7.380 -16.982 1.00 98.00 113 LEU A CA 1
ATOM 856 C C . LEU A 1 113 ? -0.678 -7.831 -17.643 1.00 98.00 113 LEU A C 1
ATOM 858 O O . LEU A 1 113 ? -0.505 -7.684 -18.852 1.00 98.00 113 LEU A O 1
ATOM 862 N N . LEU A 1 114 ? 0.213 -8.446 -16.869 1.00 97.94 114 LEU A N 1
ATOM 863 C CA . LEU A 1 114 ? 1.505 -8.918 -17.362 1.00 97.94 114 LEU A CA 1
ATOM 864 C C . LEU A 1 114 ? 1.550 -10.430 -17.617 1.00 97.94 114 LEU A C 1
ATOM 866 O O . LEU A 1 114 ? 2.276 -10.879 -18.505 1.00 97.94 114 LEU A O 1
ATOM 870 N N . ALA A 1 115 ? 0.794 -11.224 -16.859 1.00 98.06 115 ALA A N 1
ATOM 871 C CA . ALA A 1 115 ? 0.708 -12.672 -17.040 1.00 98.06 115 ALA A CA 1
ATOM 872 C C . ALA A 1 115 ? -0.712 -13.184 -16.771 1.00 98.06 115 ALA A C 1
ATOM 874 O O . ALA A 1 115 ? -1.380 -12.686 -15.874 1.00 98.06 115 ALA A O 1
ATOM 875 N N . ASP A 1 116 ? -1.134 -14.191 -17.534 1.00 97.81 116 ASP A N 1
ATOM 876 C CA . ASP A 1 116 ? -2.379 -14.952 -17.362 1.00 97.81 116 ASP A CA 1
ATOM 877 C C . ASP A 1 116 ? -2.085 -16.395 -17.795 1.00 97.81 116 ASP A C 1
ATOM 879 O O . ASP A 1 116 ? -1.904 -16.674 -18.988 1.00 97.81 116 ASP A O 1
ATOM 883 N N . VAL A 1 117 ? -1.885 -17.285 -16.820 1.00 97.25 117 VAL A N 1
ATOM 884 C CA . VAL A 1 117 ? -1.308 -18.615 -17.050 1.00 97.25 117 VAL A CA 1
ATOM 885 C C . VAL A 1 117 ? -1.782 -19.631 -16.012 1.00 97.25 117 VAL A C 1
ATOM 887 O O . VAL A 1 117 ? -1.951 -19.307 -14.842 1.00 97.25 117 VAL A O 1
ATOM 890 N N . ASP A 1 118 ? -1.959 -20.884 -16.437 1.00 96.44 118 ASP A N 1
ATOM 891 C CA . ASP A 1 118 ? -2.240 -21.991 -15.522 1.00 96.44 118 ASP A CA 1
ATOM 892 C C . ASP A 1 118 ? -0.936 -22.500 -14.886 1.00 96.44 118 ASP A C 1
ATOM 894 O O . ASP A 1 118 ? -0.002 -22.899 -15.593 1.00 96.44 118 ASP A O 1
ATOM 898 N N . VAL A 1 119 ? -0.883 -22.520 -13.555 1.00 95.69 119 VAL A N 1
ATOM 899 C CA . VAL A 1 119 ? 0.257 -22.993 -12.751 1.00 95.69 119 VAL A CA 1
ATOM 900 C C . VAL A 1 119 ? -0.182 -24.116 -11.804 1.00 95.69 119 VAL A C 1
ATOM 902 O O . VAL A 1 119 ? -1.382 -24.288 -11.586 1.00 95.69 119 VAL A O 1
ATOM 905 N N . PRO A 1 120 ? 0.739 -24.937 -11.265 1.00 94.81 120 PRO A N 1
ATOM 906 C CA . PRO A 1 120 ? 0.389 -25.952 -10.272 1.00 94.81 120 PRO A CA 1
ATOM 907 C C . PRO A 1 120 ? -0.373 -25.362 -9.079 1.00 94.81 120 PRO A C 1
ATOM 909 O O . PRO A 1 120 ? -0.045 -24.267 -8.622 1.00 94.81 120 PRO A O 1
ATOM 912 N N . LEU A 1 121 ? -1.361 -26.098 -8.567 1.00 94.75 121 LEU A N 1
ATOM 913 C CA . LEU A 1 121 ? -2.051 -25.715 -7.333 1.00 94.75 121 LEU A CA 1
ATOM 914 C C . LEU A 1 121 ? -1.092 -25.698 -6.141 1.00 94.75 121 LEU A C 1
ATOM 916 O O . LEU A 1 121 ? -0.203 -26.551 -6.052 1.00 94.75 121 LEU A O 1
ATOM 920 N N . GLY A 1 122 ? -1.329 -24.780 -5.207 1.00 94.12 122 GLY A N 1
ATOM 921 C CA . GLY A 1 122 ? -0.579 -24.681 -3.958 1.00 94.12 122 GLY A CA 1
ATOM 922 C C . GLY A 1 122 ? -0.265 -23.248 -3.551 1.00 94.12 122 GLY A C 1
ATOM 923 O O . GLY A 1 122 ? -0.671 -22.293 -4.214 1.00 94.12 122 GLY A O 1
ATOM 924 N N . ASP A 1 123 ? 0.479 -23.137 -2.456 1.00 95.00 123 ASP A N 1
ATOM 925 C CA . ASP A 1 123 ? 0.910 -21.867 -1.886 1.00 95.00 123 ASP A CA 1
ATOM 926 C C . ASP A 1 123 ? 2.207 -21.390 -2.544 1.00 95.00 123 ASP A C 1
ATOM 928 O O . ASP A 1 123 ? 3.085 -22.176 -2.914 1.00 95.00 123 ASP A O 1
ATOM 932 N N . TYR A 1 124 ? 2.327 -20.081 -2.686 1.00 94.88 124 TYR A N 1
ATOM 933 C CA . TYR A 1 124 ? 3.452 -19.379 -3.276 1.00 94.88 124 TYR A CA 1
ATOM 934 C C . TYR A 1 124 ? 3.843 -18.239 -2.344 1.00 94.88 124 TYR A C 1
ATOM 936 O O . TYR A 1 124 ? 2.977 -17.606 -1.758 1.00 94.88 124 TYR A O 1
ATOM 944 N N . GLU A 1 125 ? 5.136 -17.957 -2.229 1.00 92.94 125 GLU A N 1
ATOM 945 C CA . GLU A 1 125 ? 5.663 -16.946 -1.290 1.00 92.94 125 GLU A CA 1
ATOM 946 C C . GLU A 1 125 ? 6.297 -15.740 -2.004 1.00 92.94 125 GLU A C 1
ATOM 948 O O . GLU A 1 125 ? 6.815 -14.798 -1.385 1.00 92.94 125 GLU A O 1
ATOM 953 N N . GLN A 1 126 ? 6.343 -15.785 -3.341 1.00 91.94 126 GLN A N 1
ATOM 954 C CA . GLN A 1 126 ? 7.135 -14.831 -4.096 1.00 91.94 126 GLN A CA 1
ATOM 955 C C . GLN A 1 126 ? 6.727 -14.679 -5.562 1.00 91.94 126 GLN A C 1
ATOM 957 O O . GLN A 1 126 ? 6.423 -15.650 -6.262 1.00 91.94 126 GLN A O 1
ATOM 962 N N . VAL A 1 127 ? 6.899 -13.456 -6.065 1.00 94.69 127 VAL A N 1
ATOM 963 C CA . VAL A 1 127 ? 6.971 -13.124 -7.494 1.00 94.69 127 VAL A CA 1
ATOM 964 C C . VAL A 1 127 ? 8.343 -12.511 -7.799 1.00 94.69 127 VAL A C 1
ATOM 966 O O . VAL A 1 127 ? 8.924 -11.797 -6.979 1.00 94.69 127 VAL A O 1
ATOM 969 N N . ARG A 1 128 ? 8.913 -12.799 -8.974 1.00 93.69 128 ARG A N 1
ATOM 970 C CA . ARG A 1 128 ? 10.144 -12.159 -9.464 1.00 93.69 128 ARG A CA 1
ATOM 971 C C . ARG A 1 128 ? 9.886 -11.415 -10.766 1.00 93.69 128 ARG A C 1
ATOM 973 O O . ARG A 1 128 ? 9.378 -12.006 -11.718 1.00 93.69 128 ARG A O 1
ATOM 980 N N . LEU A 1 129 ? 10.313 -10.154 -10.819 1.00 92.94 129 LEU A N 1
ATOM 981 C CA . LEU A 1 129 ? 10.357 -9.356 -12.047 1.00 92.94 129 LEU A CA 1
ATOM 982 C C . LEU A 1 129 ? 11.778 -9.351 -12.610 1.00 92.94 129 LEU A C 1
ATOM 984 O O . LEU A 1 129 ? 12.682 -8.725 -12.051 1.00 92.94 129 LEU A O 1
ATOM 988 N N . VAL A 1 130 ? 11.996 -10.051 -13.718 1.00 93.31 130 VAL A N 1
ATOM 989 C CA . VAL A 1 130 ? 13.274 -10.026 -14.433 1.00 93.31 130 VAL A CA 1
ATOM 990 C C . VAL A 1 130 ? 13.262 -8.826 -15.372 1.00 93.31 130 VAL A C 1
ATOM 992 O O . VAL A 1 130 ? 12.476 -8.781 -16.318 1.00 93.31 130 VAL A O 1
ATOM 995 N N . LEU A 1 131 ? 14.125 -7.847 -15.100 1.00 93.31 131 LEU A N 1
ATOM 996 C CA . LEU A 1 131 ? 14.253 -6.637 -15.910 1.00 93.31 131 LEU A CA 1
ATOM 997 C C . LEU A 1 131 ? 15.413 -6.758 -16.903 1.00 93.31 131 LEU A C 1
ATOM 999 O O . LEU A 1 131 ? 16.413 -7.420 -16.626 1.00 93.31 131 LEU A O 1
ATOM 1003 N N . GLU A 1 132 ? 15.293 -6.098 -18.051 1.00 92.81 132 GLU A N 1
ATOM 1004 C CA . GLU A 1 132 ? 16.377 -5.968 -19.023 1.00 92.81 132 GLU A CA 1
ATOM 1005 C C . GLU A 1 132 ? 17.542 -5.169 -18.431 1.00 92.81 132 GLU A C 1
ATOM 1007 O O . GLU A 1 132 ? 17.347 -4.181 -17.729 1.00 92.81 132 GLU A O 1
ATOM 1012 N N . GLU A 1 133 ? 18.778 -5.568 -18.723 1.00 91.06 133 GLU A N 1
ATOM 1013 C CA . GLU A 1 133 ? 19.952 -4.805 -18.310 1.00 91.06 133 GLU A CA 1
ATOM 1014 C C . GLU A 1 133 ? 20.054 -3.474 -19.058 1.00 91.06 133 GLU A C 1
ATOM 1016 O O . GLU A 1 133 ? 19.974 -3.420 -20.286 1.00 91.06 133 GLU A O 1
ATOM 1021 N N . ASN A 1 134 ? 20.347 -2.394 -18.329 1.00 92.81 134 ASN A N 1
ATOM 1022 C CA . ASN A 1 134 ? 20.721 -1.140 -18.972 1.00 92.81 134 ASN A CA 1
ATOM 1023 C C . ASN A 1 134 ? 22.009 -1.320 -19.799 1.00 92.81 134 ASN A C 1
ATOM 1025 O O . ASN A 1 134 ? 23.011 -1.814 -19.268 1.00 92.81 134 ASN A O 1
ATOM 1029 N N . PRO A 1 135 ? 22.031 -0.897 -21.078 1.00 91.38 135 PRO A N 1
ATOM 1030 C CA . PRO A 1 135 ? 23.226 -1.010 -21.897 1.00 91.38 135 PRO A CA 1
ATOM 1031 C C . PRO A 1 135 ? 24.348 -0.126 -21.339 1.00 91.38 135 PRO A C 1
ATOM 1033 O O . PRO A 1 135 ? 24.120 0.998 -20.899 1.00 91.38 135 PRO A O 1
ATOM 1036 N N . VAL A 1 136 ? 25.592 -0.615 -21.408 1.00 87.00 136 VAL A N 1
ATOM 1037 C CA . VAL A 1 136 ? 26.782 0.159 -20.993 1.00 87.00 136 VAL A CA 1
ATOM 1038 C C . VAL A 1 136 ? 26.955 1.420 -21.847 1.00 87.00 136 VAL A C 1
ATOM 1040 O O . VAL A 1 136 ? 27.378 2.458 -21.345 1.00 87.00 136 VAL A O 1
ATOM 1043 N N . ASP A 1 137 ? 26.619 1.318 -23.135 1.00 88.88 137 ASP A N 1
ATOM 1044 C CA . ASP A 1 137 ? 26.635 2.408 -24.105 1.00 88.88 137 ASP A CA 1
ATOM 1045 C C . ASP A 1 137 ? 25.261 2.483 -24.792 1.00 88.88 137 ASP A C 1
ATOM 1047 O O . ASP A 1 137 ? 24.852 1.527 -25.453 1.00 88.88 137 ASP A O 1
ATOM 1051 N N . GLY A 1 138 ? 24.566 3.617 -24.691 1.00 91.88 138 GLY A N 1
ATOM 1052 C CA . GLY A 1 138 ? 23.256 3.816 -25.319 1.00 91.88 138 GLY A CA 1
ATOM 1053 C C . GLY A 1 138 ? 22.289 4.598 -24.436 1.00 91.88 138 GLY A C 1
ATOM 1054 O O . GLY A 1 138 ? 22.681 5.119 -23.394 1.00 91.88 138 GLY A O 1
ATOM 1055 N N . GLU A 1 139 ? 21.038 4.693 -24.883 1.00 94.94 139 GLU A N 1
ATOM 1056 C CA . GLU A 1 139 ? 19.937 5.158 -24.036 1.00 94.94 139 GLU A CA 1
ATOM 1057 C C . GLU A 1 139 ? 19.567 4.042 -23.044 1.00 94.94 139 GLU A C 1
ATOM 1059 O O . GLU A 1 139 ? 19.544 2.872 -23.444 1.00 94.94 139 GLU A O 1
ATOM 1064 N N . PRO A 1 140 ? 19.335 4.363 -21.760 1.00 96.12 140 PRO A N 1
ATOM 1065 C CA . PRO A 1 140 ? 18.896 3.374 -20.787 1.00 96.12 140 PRO A CA 1
ATOM 1066 C C . PRO A 1 140 ? 17.487 2.865 -21.120 1.00 96.12 140 PRO A C 1
ATOM 1068 O O . PRO A 1 140 ? 16.658 3.603 -21.644 1.00 96.12 140 PRO A O 1
ATOM 1071 N N . VAL A 1 141 ? 17.218 1.605 -20.786 1.00 95.75 141 VAL A N 1
ATOM 1072 C CA . VAL A 1 141 ? 15.903 0.952 -20.911 1.00 95.75 141 VAL A CA 1
ATOM 1073 C C . VAL A 1 141 ? 15.152 0.895 -19.577 1.00 95.75 141 VAL A C 1
ATOM 1075 O O . VAL A 1 141 ? 13.935 0.761 -19.574 1.00 95.75 141 VAL A O 1
ATOM 1078 N N . ASN A 1 142 ? 15.863 1.054 -18.453 1.00 95.56 142 ASN A N 1
ATOM 1079 C CA . ASN A 1 142 ? 15.274 1.338 -17.145 1.00 95.56 142 ASN A CA 1
ATOM 1080 C C . ASN A 1 142 ? 15.793 2.682 -16.642 1.00 95.56 142 ASN A C 1
ATOM 1082 O O . ASN A 1 142 ? 17.001 2.834 -16.411 1.00 95.56 142 ASN A O 1
ATOM 1086 N N . TYR A 1 143 ? 14.917 3.662 -16.475 1.00 96.75 143 TYR A N 1
ATOM 1087 C CA . TYR A 1 143 ? 15.330 5.021 -16.146 1.00 96.75 143 TYR A CA 1
ATOM 1088 C C . TYR A 1 143 ? 14.235 5.818 -15.450 1.00 96.75 143 TYR A C 1
ATOM 1090 O O . TYR A 1 143 ? 13.056 5.494 -15.532 1.00 96.75 143 TYR A O 1
ATOM 1098 N N . ILE A 1 144 ? 14.661 6.892 -14.793 1.00 96.81 144 ILE A N 1
ATOM 1099 C CA . ILE A 1 144 ? 13.797 7.939 -14.252 1.00 96.81 144 ILE A CA 1
ATOM 1100 C C . ILE A 1 144 ? 14.019 9.202 -15.071 1.00 96.81 144 ILE A C 1
ATOM 1102 O O . ILE A 1 144 ? 15.155 9.516 -15.438 1.00 96.81 144 ILE A O 1
ATOM 1106 N N . VAL A 1 145 ? 12.953 9.956 -15.295 1.00 96.88 145 VAL A N 1
ATOM 1107 C CA . VAL A 1 145 ? 13.028 11.353 -15.723 1.00 96.88 145 VAL A CA 1
ATOM 1108 C C . VAL A 1 145 ? 12.422 12.205 -14.614 1.00 96.88 145 VAL A C 1
ATOM 1110 O O . VAL A 1 145 ? 11.247 12.047 -14.281 1.00 96.88 145 VAL A O 1
ATOM 1113 N N . PHE A 1 146 ? 13.208 13.104 -14.024 1.00 95.00 146 PHE A N 1
ATOM 1114 C CA . PHE A 1 146 ? 12.747 13.968 -12.932 1.00 95.00 146 PHE A CA 1
ATOM 1115 C C . PHE A 1 146 ? 11.964 15.170 -13.459 1.00 95.00 146 PHE A C 1
ATOM 1117 O O . PHE A 1 146 ? 12.284 15.718 -14.513 1.00 95.00 146 PHE A O 1
ATOM 1124 N N . THR A 1 147 ? 10.979 15.643 -12.695 1.00 93.88 147 THR A N 1
ATOM 1125 C CA . THR A 1 147 ? 10.172 16.812 -13.089 1.00 93.88 147 THR A CA 1
ATOM 1126 C C . THR A 1 147 ? 10.995 18.100 -13.194 1.00 93.88 147 THR A C 1
ATOM 1128 O O . THR A 1 147 ? 10.656 18.989 -13.980 1.00 93.88 147 THR A O 1
ATOM 1131 N N . GLU A 1 148 ? 12.100 18.207 -12.449 1.00 94.75 148 GLU A N 1
ATOM 1132 C CA . GLU A 1 148 ? 13.026 19.344 -12.518 1.00 94.75 148 GLU A CA 1
ATOM 1133 C C . GLU A 1 148 ? 13.962 19.324 -13.741 1.00 94.75 148 GLU A C 1
ATOM 1135 O O . GLU A 1 148 ? 14.467 20.379 -14.135 1.00 94.75 148 GLU A O 1
ATOM 1140 N N . ASP A 1 149 ? 14.167 18.156 -14.361 1.00 94.94 149 ASP A N 1
ATOM 1141 C CA . ASP A 1 149 ? 15.012 17.967 -15.544 1.00 94.94 149 ASP A CA 1
ATOM 1142 C C . ASP A 1 149 ? 14.414 16.920 -16.497 1.00 94.94 149 ASP A C 1
ATOM 1144 O O . ASP A 1 149 ? 14.873 15.782 -16.604 1.00 94.94 149 ASP A O 1
ATOM 1148 N N . ILE A 1 150 ? 13.378 17.347 -17.219 1.00 94.25 150 ILE A N 1
ATOM 1149 C CA . ILE A 1 150 ? 12.587 16.494 -18.116 1.00 94.25 150 ILE A CA 1
ATOM 1150 C C . ILE A 1 150 ? 13.328 16.023 -19.382 1.00 94.25 150 ILE A C 1
ATOM 1152 O O . ILE A 1 150 ? 12.767 15.278 -20.179 1.00 94.25 150 ILE A O 1
ATOM 1156 N N . GLU A 1 151 ? 14.549 16.504 -19.634 1.00 94.00 151 GLU A N 1
ATOM 1157 C CA . GLU A 1 151 ? 15.332 16.125 -20.822 1.00 94.00 151 GLU A CA 1
ATOM 1158 C C . GLU A 1 151 ? 16.341 15.003 -20.527 1.00 94.00 151 GLU A C 1
ATOM 1160 O O . GLU A 1 151 ? 16.903 14.421 -21.460 1.00 94.00 151 GLU A O 1
ATOM 1165 N N . THR A 1 152 ? 16.586 14.696 -19.249 1.00 96.06 152 THR A N 1
ATOM 1166 C CA . THR A 1 152 ? 17.623 13.750 -18.829 1.00 96.06 152 THR A CA 1
ATOM 1167 C C . THR A 1 152 ? 17.016 12.425 -18.377 1.00 96.06 152 THR A C 1
ATOM 1169 O O . THR A 1 152 ? 16.347 12.349 -17.351 1.00 96.06 152 THR A O 1
ATOM 1172 N N . MET A 1 153 ? 17.348 11.350 -19.095 1.00 96.75 153 MET A N 1
ATOM 1173 C CA . MET A 1 153 ? 17.093 9.978 -18.649 1.00 96.75 153 MET A CA 1
ATOM 1174 C C . MET A 1 153 ? 18.183 9.544 -17.670 1.00 96.75 153 MET A C 1
ATOM 1176 O O . MET A 1 153 ? 19.346 9.364 -18.045 1.00 96.75 153 MET A O 1
ATOM 1180 N N . VAL A 1 154 ? 17.812 9.376 -16.405 1.00 96.25 154 VAL A N 1
ATOM 1181 C CA . VAL A 1 154 ? 18.714 8.922 -15.348 1.00 96.25 154 VAL A CA 1
ATOM 1182 C C . VAL A 1 154 ? 18.609 7.400 -15.228 1.00 96.25 154 VAL A C 1
ATOM 1184 O O . VAL A 1 154 ? 17.545 6.903 -14.862 1.00 96.25 154 VAL A O 1
ATOM 1187 N N . PRO A 1 155 ? 19.672 6.630 -15.527 1.00 95.94 155 PRO A N 1
ATOM 1188 C CA . PRO A 1 155 ? 19.607 5.172 -15.493 1.00 95.94 155 PRO A CA 1
ATOM 1189 C C . PRO A 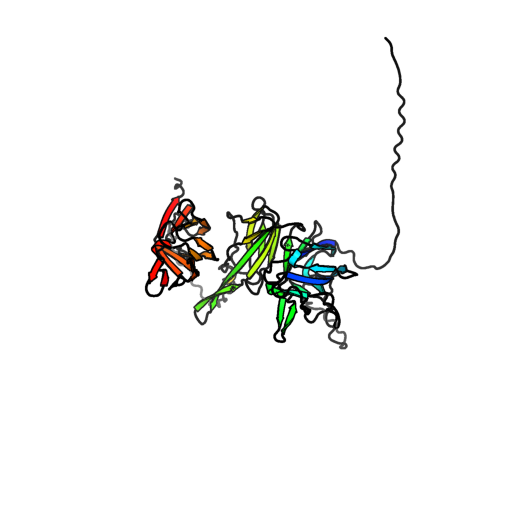1 155 ? 19.358 4.657 -14.073 1.00 95.94 155 PRO A C 1
ATOM 1191 O O . PRO A 1 155 ? 20.024 5.091 -13.130 1.00 95.94 155 PRO A O 1
ATOM 1194 N N . VAL A 1 156 ? 18.458 3.681 -13.941 1.00 93.62 156 VAL A N 1
ATOM 1195 C CA . VAL A 1 156 ? 18.246 2.939 -12.692 1.00 93.62 156 VAL A CA 1
ATOM 1196 C C . VAL A 1 156 ? 18.932 1.585 -12.790 1.00 93.62 156 VAL A C 1
ATOM 1198 O O . VAL A 1 156 ? 18.716 0.810 -13.722 1.00 93.62 156 VAL A O 1
ATOM 1201 N N . VAL A 1 157 ? 19.799 1.299 -11.830 1.00 87.25 157 VAL A N 1
ATOM 1202 C CA . VAL A 1 157 ? 20.544 0.048 -11.750 1.00 87.25 157 VAL A CA 1
ATOM 1203 C C . VAL A 1 157 ? 19.687 -1.007 -11.059 1.00 87.25 157 VAL A C 1
ATOM 1205 O O . VAL A 1 157 ? 19.176 -0.810 -9.954 1.00 87.25 157 VAL A O 1
ATOM 1208 N N . THR A 1 158 ? 19.566 -2.165 -11.688 1.00 77.56 158 THR A N 1
ATOM 1209 C CA . THR A 1 158 ? 19.036 -3.371 -11.058 1.00 77.56 158 THR A CA 1
ATOM 1210 C C . THR A 1 158 ? 20.066 -3.901 -10.050 1.00 77.56 158 THR A C 1
ATOM 1212 O O . THR A 1 158 ? 21.237 -4.077 -10.399 1.00 77.56 158 THR A O 1
ATOM 1215 N N . PRO A 1 159 ? 19.706 -4.119 -8.771 1.00 66.94 159 PRO A N 1
ATOM 1216 C CA . PRO A 1 159 ? 20.599 -4.767 -7.815 1.00 66.94 159 PRO A CA 1
ATOM 1217 C C . PRO A 1 159 ? 21.098 -6.128 -8.321 1.00 66.94 159 PRO A C 1
ATOM 1219 O O . PRO A 1 159 ? 20.480 -6.760 -9.176 1.00 66.94 159 PRO A O 1
ATOM 1222 N N . SER A 1 160 ? 22.220 -6.601 -7.772 1.00 47.59 160 SER A N 1
ATOM 1223 C CA . SER A 1 160 ? 22.818 -7.888 -8.147 1.00 47.59 160 SER A CA 1
ATOM 1224 C C . SER A 1 160 ? 21.814 -9.042 -8.026 1.00 47.59 160 SER A C 1
ATOM 1226 O O . SER A 1 160 ? 21.300 -9.289 -6.937 1.00 47.59 160 SER A O 1
ATOM 1228 N N . GLY A 1 161 ? 21.580 -9.741 -9.139 1.00 51.81 161 GLY A N 1
ATOM 1229 C CA . GLY A 1 161 ? 20.532 -10.759 -9.298 1.00 51.81 161 GLY A CA 1
ATOM 1230 C C . GLY A 1 161 ? 19.888 -10.764 -10.691 1.00 51.81 161 GLY A C 1
ATOM 1231 O O . GLY A 1 161 ? 18.789 -11.274 -10.835 1.00 51.81 161 GLY A O 1
ATOM 1232 N N . GLN A 1 162 ? 20.547 -10.189 -11.707 1.00 56.66 162 GLN A N 1
ATOM 1233 C CA . GLN A 1 162 ? 20.043 -9.999 -13.081 1.00 56.66 162 GLN A CA 1
ATOM 1234 C C . GLN A 1 162 ? 19.363 -11.255 -13.653 1.00 56.66 162 GLN A C 1
ATOM 1236 O O . GLN A 1 162 ? 18.321 -11.167 -14.291 1.00 56.66 162 GLN A O 1
ATOM 1241 N N . GLU A 1 163 ? 19.939 -12.434 -13.389 1.00 61.56 163 GLU A N 1
ATOM 1242 C CA . GLU A 1 163 ? 19.391 -13.711 -13.857 1.00 61.56 163 GLU A CA 1
ATOM 1243 C C . GLU A 1 163 ? 18.177 -14.181 -13.054 1.00 61.56 163 GLU A C 1
ATOM 1245 O O . GLU A 1 163 ? 17.338 -14.883 -13.612 1.00 61.56 163 GLU A O 1
ATOM 1250 N N . SER A 1 164 ? 18.071 -13.826 -11.769 1.00 73.50 164 SER A N 1
ATOM 1251 C CA . SER A 1 164 ? 16.980 -14.254 -10.889 1.00 73.50 164 SER A CA 1
ATOM 1252 C C . SER A 1 164 ? 15.808 -13.266 -10.858 1.00 73.50 164 SER A C 1
ATOM 1254 O O . SER A 1 164 ? 14.674 -13.717 -10.751 1.00 73.50 164 SER A O 1
ATOM 1256 N N . GLY A 1 165 ? 16.034 -11.961 -11.034 1.00 83.44 165 GLY A N 1
ATOM 1257 C CA . GLY A 1 165 ? 15.002 -10.912 -11.040 1.00 83.44 165 GLY A CA 1
ATOM 1258 C C . GLY A 1 165 ? 14.766 -10.247 -9.675 1.00 83.44 165 GLY A C 1
ATOM 1259 O O . GLY A 1 165 ? 15.190 -10.752 -8.632 1.00 83.44 165 GLY A O 1
ATOM 1260 N N . LEU A 1 166 ? 14.089 -9.092 -9.677 1.00 89.62 166 LEU A N 1
ATOM 1261 C CA . LEU A 1 166 ? 13.688 -8.358 -8.472 1.00 89.62 166 LEU A CA 1
ATOM 1262 C C . LEU A 1 166 ? 12.724 -9.219 -7.645 1.00 89.62 166 LEU A C 1
ATOM 1264 O O . LEU A 1 166 ? 11.634 -9.541 -8.110 1.00 89.62 166 LEU A O 1
ATOM 1268 N N . LYS A 1 167 ? 13.148 -9.595 -6.434 1.00 89.81 167 LYS A N 1
ATOM 1269 C CA . LYS A 1 167 ? 12.402 -10.452 -5.499 1.00 89.81 167 LYS A CA 1
ATOM 1270 C C . LYS A 1 167 ? 11.308 -9.659 -4.781 1.00 89.81 167 LYS A C 1
ATOM 1272 O O . LYS A 1 167 ? 11.633 -8.772 -3.998 1.00 89.81 167 LYS A O 1
ATOM 1277 N N . ILE A 1 168 ? 10.050 -10.015 -5.016 1.00 91.75 168 ILE A N 1
ATOM 1278 C CA . ILE A 1 168 ? 8.875 -9.426 -4.370 1.00 91.75 168 ILE A CA 1
ATOM 1279 C C . ILE A 1 168 ? 8.251 -10.512 -3.502 1.00 91.75 168 ILE A C 1
ATOM 1281 O O . ILE A 1 168 ? 7.803 -11.532 -4.021 1.00 91.75 168 ILE A O 1
ATOM 1285 N N . ASN A 1 169 ? 8.280 -10.313 -2.188 1.00 89.88 169 ASN A N 1
ATOM 1286 C CA . ASN A 1 169 ? 7.756 -11.285 -1.231 1.00 89.88 169 ASN A CA 1
ATOM 1287 C C . ASN A 1 169 ? 6.256 -11.073 -1.037 1.00 89.88 169 ASN A C 1
ATOM 1289 O O . ASN A 1 169 ? 5.805 -9.928 -0.970 1.00 89.88 169 ASN A O 1
ATOM 1293 N N . GLY A 1 170 ? 5.529 -12.166 -0.870 1.00 89.69 170 GLY A N 1
ATOM 1294 C CA . GLY A 1 170 ? 4.125 -12.160 -0.494 1.00 89.69 170 GLY A CA 1
ATOM 1295 C C . GLY A 1 170 ? 3.545 -13.554 -0.654 1.00 89.69 170 GLY A C 1
ATOM 1296 O O . GLY A 1 170 ? 3.799 -14.206 -1.666 1.00 89.69 170 GLY A O 1
ATOM 1297 N N . ASP A 1 171 ? 2.792 -13.978 0.350 1.00 91.56 171 ASP A N 1
ATOM 1298 C CA . ASP A 1 171 ? 2.139 -15.279 0.365 1.00 91.56 171 ASP A CA 1
ATOM 1299 C C . ASP A 1 171 ? 0.810 -15.187 -0.396 1.00 91.56 171 ASP A C 1
ATOM 1301 O O . ASP A 1 171 ? 0.061 -14.236 -0.189 1.00 91.56 171 ASP A O 1
ATOM 1305 N N . TYR A 1 172 ? 0.546 -16.133 -1.297 1.00 94.56 172 TYR A N 1
ATOM 1306 C CA . TYR A 1 172 ? -0.711 -16.268 -2.043 1.00 94.56 172 TYR A CA 1
ATOM 1307 C C . TYR A 1 172 ? -0.946 -17.734 -2.417 1.00 94.56 172 TYR A C 1
ATOM 1309 O O . TYR A 1 172 ? 0.005 -18.511 -2.530 1.00 94.56 172 TYR A O 1
ATOM 1317 N N . SER A 1 173 ? -2.201 -18.124 -2.641 1.00 94.88 173 SER A N 1
ATOM 1318 C CA . SER A 1 173 ? -2.552 -19.512 -2.976 1.00 94.88 173 SER A CA 1
ATOM 1319 C C . SER A 1 173 ? -3.241 -19.611 -4.333 1.00 94.88 173 SER A C 1
ATOM 1321 O O . SER A 1 173 ? -4.117 -18.812 -4.673 1.00 94.88 173 SER A O 1
ATOM 1323 N N . VAL A 1 174 ? -2.836 -20.598 -5.133 1.00 95.88 174 VAL A N 1
ATOM 1324 C CA . VAL A 1 174 ? -3.483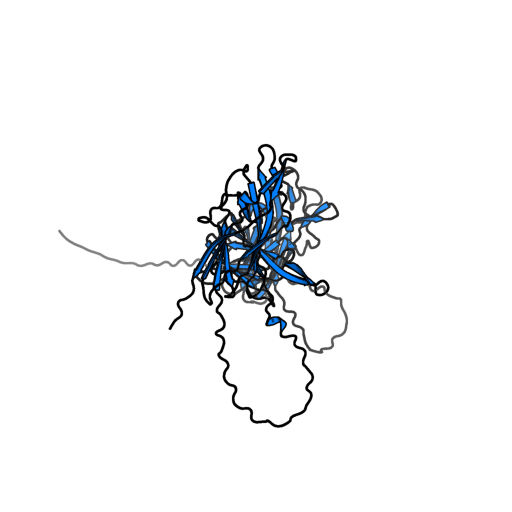 -20.922 -6.409 1.00 95.88 174 VAL A CA 1
ATOM 1325 C C . VAL A 1 174 ? -4.404 -22.120 -6.215 1.00 95.88 174 VAL A C 1
ATOM 1327 O O . VAL A 1 174 ? -3.945 -23.230 -5.932 1.00 95.88 174 VAL A O 1
ATOM 1330 N N . GLU A 1 175 ? -5.703 -21.890 -6.410 1.00 92.94 175 GLU A N 1
ATOM 1331 C CA . GLU A 1 175 ? -6.772 -22.872 -6.198 1.00 92.94 175 GLU A CA 1
ATOM 1332 C C . GLU A 1 175 ? -7.338 -23.444 -7.518 1.00 92.94 175 GLU A C 1
ATOM 1334 O O . GLU A 1 175 ? -7.115 -22.910 -8.604 1.00 92.94 175 GLU A O 1
ATOM 1339 N N . GLU A 1 176 ? -8.044 -24.584 -7.439 1.00 89.12 176 GLU A N 1
ATOM 1340 C CA . GLU A 1 176 ? -8.579 -25.311 -8.613 1.00 89.12 176 GLU A CA 1
ATOM 1341 C C . GLU A 1 176 ? -9.679 -24.524 -9.346 1.00 89.12 176 GLU A C 1
ATOM 1343 O O . GLU A 1 176 ? -9.818 -24.627 -10.568 1.00 89.12 176 GLU A O 1
ATOM 1348 N N . ASP A 1 177 ? -10.456 -23.736 -8.601 1.00 84.69 177 ASP A N 1
ATOM 1349 C CA . ASP A 1 177 ? -11.622 -23.013 -9.094 1.00 84.69 177 ASP A CA 1
ATOM 1350 C C . ASP A 1 177 ? -11.398 -21.497 -9.009 1.00 84.69 177 ASP A C 1
ATOM 1352 O O . ASP A 1 177 ? -11.308 -20.931 -7.925 1.00 84.69 177 ASP A O 1
ATOM 1356 N N . GLY A 1 178 ? -11.407 -20.825 -10.161 1.00 84.62 178 GLY A N 1
ATOM 1357 C CA . GLY A 1 178 ? -11.277 -19.368 -10.248 1.00 84.62 178 GLY A CA 1
ATOM 1358 C C . GLY A 1 178 ? -9.918 -18.911 -10.771 1.00 84.62 178 GLY A C 1
ATOM 1359 O O . GLY A 1 178 ? -9.134 -19.707 -11.289 1.00 84.62 178 GLY A O 1
ATOM 1360 N N . SER A 1 179 ? -9.694 -17.603 -10.692 1.00 92.81 179 SER A N 1
ATOM 1361 C CA . SER A 1 179 ? -8.425 -16.960 -11.025 1.00 92.81 179 SER A CA 1
ATOM 1362 C C . SER A 1 179 ? -7.867 -16.348 -9.749 1.00 92.81 179 SER A C 1
ATOM 1364 O O . SER A 1 179 ? -8.530 -15.508 -9.146 1.00 92.81 179 SER A O 1
ATOM 1366 N N . THR A 1 180 ? -6.659 -16.741 -9.356 1.00 96.56 180 THR A N 1
ATOM 1367 C CA . THR A 1 180 ? -5.895 -16.014 -8.340 1.00 96.56 180 THR A CA 1
ATOM 1368 C C . THR A 1 180 ? -5.302 -14.783 -9.013 1.00 96.56 180 THR A C 1
ATOM 1370 O O . THR A 1 180 ? -4.586 -14.914 -10.010 1.00 96.56 180 THR A O 1
ATOM 1373 N N . VAL A 1 181 ? -5.598 -13.587 -8.502 1.00 98.00 181 VAL A N 1
ATOM 1374 C CA . VAL 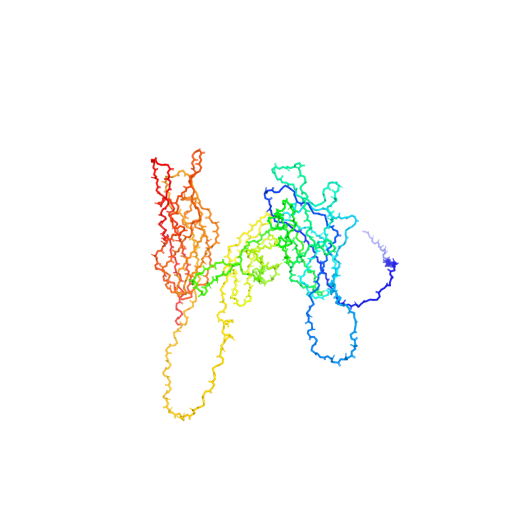A 1 181 ? -5.060 -12.339 -9.052 1.00 98.00 181 VAL A CA 1
ATOM 1375 C C . VAL A 1 181 ? -4.104 -11.704 -8.062 1.00 98.00 181 VAL A C 1
ATOM 1377 O O . VAL A 1 181 ? -4.481 -11.313 -6.961 1.00 98.00 181 VAL A O 1
ATOM 1380 N N . VAL A 1 182 ? -2.862 -11.553 -8.506 1.00 98.06 182 VAL A N 1
ATOM 1381 C CA . VAL A 1 182 ? -1.800 -10.881 -7.772 1.00 98.06 182 VAL A CA 1
ATOM 1382 C C . VAL A 1 182 ? -1.459 -9.571 -8.471 1.00 98.06 182 VAL A C 1
ATOM 1384 O O . VAL A 1 182 ? -1.045 -9.550 -9.630 1.00 98.06 182 VAL A O 1
ATOM 1387 N N . VAL A 1 183 ? -1.591 -8.462 -7.757 1.00 98.31 183 VAL A N 1
ATOM 1388 C CA . VAL A 1 183 ? -1.238 -7.126 -8.233 1.00 98.31 183 VAL A CA 1
ATOM 1389 C C . VAL A 1 183 ? 0.060 -6.683 -7.568 1.00 98.31 183 VAL A C 1
ATOM 1391 O O . VAL A 1 183 ? 0.192 -6.685 -6.346 1.00 98.31 183 VAL A O 1
ATOM 1394 N N . LEU A 1 184 ? 1.031 -6.288 -8.383 1.00 97.25 184 LEU A N 1
ATOM 1395 C CA . LEU A 1 184 ? 2.289 -5.706 -7.940 1.00 97.25 184 LEU A CA 1
ATOM 1396 C C . LEU A 1 184 ? 2.103 -4.185 -7.830 1.00 97.25 184 LEU A C 1
ATOM 1398 O O . LEU A 1 184 ? 2.016 -3.494 -8.842 1.00 97.25 184 LEU A O 1
ATOM 1402 N N . ASP A 1 185 ? 2.015 -3.673 -6.604 1.00 95.50 185 ASP A N 1
ATOM 1403 C CA . ASP A 1 185 ? 1.946 -2.241 -6.281 1.00 95.50 185 ASP A CA 1
ATOM 1404 C C . ASP A 1 185 ? 3.359 -1.667 -6.262 1.00 95.50 185 ASP A C 1
ATOM 1406 O O . ASP A 1 185 ? 4.108 -1.859 -5.298 1.00 95.50 185 ASP A O 1
ATOM 1410 N N . PHE A 1 186 ? 3.756 -1.010 -7.346 1.00 94.31 186 PHE A N 1
ATOM 1411 C CA . PHE A 1 186 ? 5.044 -0.345 -7.428 1.00 94.31 186 PHE A CA 1
ATOM 1412 C C . PHE A 1 186 ? 4.948 1.024 -6.741 1.00 94.31 186 PHE A C 1
ATOM 1414 O O . PHE A 1 186 ? 4.223 1.892 -7.202 1.00 94.31 186 PHE A O 1
ATOM 1421 N N . ASP A 1 187 ? 5.683 1.253 -5.651 1.00 90.94 187 ASP A N 1
ATOM 1422 C CA . ASP A 1 187 ? 5.771 2.572 -5.011 1.00 90.94 187 ASP A CA 1
ATOM 1423 C C . ASP A 1 187 ? 7.104 3.240 -5.371 1.00 90.94 187 ASP A C 1
ATOM 1425 O O . ASP A 1 187 ? 8.133 2.911 -4.767 1.00 90.94 187 ASP A O 1
ATOM 1429 N N . PRO A 1 188 ? 7.141 4.211 -6.303 1.00 88.88 188 PRO A N 1
ATOM 1430 C CA . PRO A 1 188 ? 8.376 4.855 -6.739 1.00 88.88 188 PRO A CA 1
ATOM 1431 C C . PRO A 1 188 ? 9.136 5.539 -5.604 1.00 88.88 188 PRO A C 1
ATOM 1433 O O . PRO A 1 188 ? 10.364 5.608 -5.653 1.00 88.88 188 PRO A O 1
ATOM 1436 N N . ASN A 1 189 ? 8.447 6.010 -4.556 1.00 86.56 189 ASN A N 1
ATOM 1437 C CA . ASN A 1 189 ? 9.087 6.673 -3.415 1.00 86.56 189 ASN A CA 1
ATOM 1438 C C . ASN A 1 189 ? 9.946 5.709 -2.586 1.00 86.56 189 ASN A C 1
ATOM 1440 O O . ASN A 1 189 ? 10.880 6.136 -1.903 1.00 86.56 189 ASN A O 1
ATOM 1444 N N . ARG A 1 190 ? 9.637 4.409 -2.638 1.00 87.00 190 ARG A N 1
ATOM 1445 C CA . ARG A 1 190 ? 10.342 3.359 -1.888 1.00 87.00 190 ARG A CA 1
ATOM 1446 C C . ARG A 1 190 ? 11.170 2.452 -2.789 1.00 87.00 190 ARG A C 1
ATOM 1448 O O . ARG A 1 190 ? 12.250 2.009 -2.391 1.00 87.00 190 ARG A O 1
ATOM 1455 N N . ALA A 1 191 ? 10.673 2.184 -3.992 1.00 89.25 191 ALA A N 1
ATOM 1456 C CA . ALA A 1 191 ? 11.262 1.269 -4.957 1.00 89.25 191 ALA A CA 1
ATOM 1457 C C . ALA A 1 191 ? 12.492 1.858 -5.645 1.00 89.25 191 ALA A C 1
ATOM 1459 O O . ALA A 1 191 ? 13.287 1.114 -6.215 1.00 89.25 191 ALA A O 1
ATOM 1460 N N . ILE A 1 192 ? 12.685 3.173 -5.564 1.00 91.00 192 ILE A N 1
ATOM 1461 C CA . ILE A 1 192 ? 13.829 3.874 -6.130 1.00 91.00 192 ILE A CA 1
ATOM 1462 C C . ILE A 1 192 ? 14.659 4.497 -5.015 1.00 91.00 192 ILE A C 1
ATOM 1464 O O . ILE A 1 192 ? 14.157 5.175 -4.123 1.00 91.00 192 ILE A O 1
ATOM 1468 N N . HIS A 1 193 ? 15.974 4.303 -5.080 1.00 89.62 193 HIS A N 1
ATOM 1469 C CA . HIS A 1 193 ? 16.883 4.889 -4.106 1.00 89.62 193 HIS A CA 1
ATOM 1470 C C . HIS A 1 193 ? 18.217 5.281 -4.713 1.00 89.62 193 HIS A C 1
ATOM 1472 O O . HIS A 1 193 ? 18.822 4.509 -5.449 1.00 89.62 193 HIS A O 1
ATOM 1478 N N . GLN A 1 194 ? 18.739 6.438 -4.316 1.00 91.19 194 GLN A N 1
ATOM 1479 C CA . GLN A 1 194 ? 20.109 6.809 -4.630 1.00 91.19 194 GLN A CA 1
ATOM 1480 C C . GLN A 1 194 ? 21.075 6.238 -3.587 1.00 91.19 194 GLN A C 1
ATOM 1482 O O . GLN A 1 194 ? 21.037 6.606 -2.413 1.00 91.19 194 GLN A O 1
ATOM 1487 N N . ASN A 1 195 ? 21.955 5.334 -4.011 1.00 87.12 195 ASN A N 1
ATOM 1488 C CA . ASN A 1 195 ? 22.940 4.710 -3.135 1.00 87.12 195 ASN A CA 1
ATOM 1489 C C . ASN A 1 195 ? 24.058 5.700 -2.718 1.00 87.12 195 ASN A C 1
ATOM 1491 O O . ASN A 1 195 ? 24.176 6.812 -3.231 1.00 87.12 195 ASN A O 1
ATOM 1495 N N . GLY A 1 196 ? 24.947 5.279 -1.811 1.00 85.31 196 GLY A N 1
ATOM 1496 C CA . GLY A 1 196 ? 26.060 6.119 -1.335 1.00 85.31 196 GLY A CA 1
ATOM 1497 C C . GLY A 1 196 ? 27.108 6.499 -2.395 1.00 85.31 196 GLY A C 1
ATOM 1498 O O . GLY A 1 196 ? 27.930 7.380 -2.138 1.00 85.31 196 GLY A O 1
ATOM 1499 N N . SER A 1 197 ? 27.095 5.850 -3.562 1.00 87.25 197 SER A N 1
ATOM 1500 C CA . SER A 1 197 ? 27.940 6.171 -4.722 1.00 87.25 197 SER A CA 1
ATOM 1501 C C . SER A 1 197 ? 27.304 7.222 -5.642 1.00 87.25 197 SER A C 1
ATOM 1503 O O . SER A 1 197 ? 28.006 7.794 -6.473 1.00 87.25 197 SER A O 1
ATOM 1505 N N . GLY A 1 198 ? 26.010 7.507 -5.462 1.00 89.44 198 GLY A N 1
ATOM 1506 C CA . GLY A 1 198 ? 25.218 8.410 -6.292 1.00 89.44 198 GLY A CA 1
ATOM 1507 C C . GLY A 1 198 ? 24.422 7.713 -7.400 1.00 89.44 198 GLY A C 1
ATOM 1508 O O . GLY A 1 198 ? 23.714 8.404 -8.131 1.00 89.44 198 GLY A O 1
ATOM 1509 N N . ASP A 1 199 ? 24.501 6.383 -7.517 1.00 90.38 199 ASP A N 1
ATOM 1510 C CA . ASP A 1 199 ? 23.719 5.636 -8.505 1.00 90.38 199 ASP A CA 1
ATOM 1511 C C . ASP A 1 199 ? 22.286 5.447 -8.009 1.00 90.38 199 ASP A C 1
ATOM 1513 O O . ASP A 1 199 ? 22.061 5.135 -6.835 1.00 90.38 199 ASP A O 1
ATOM 1517 N N . TRP A 1 200 ? 21.325 5.585 -8.915 1.00 92.69 200 TRP A N 1
ATOM 1518 C CA . TRP A 1 200 ? 19.934 5.235 -8.659 1.00 92.69 200 TRP A CA 1
ATOM 1519 C C . TRP A 1 200 ? 19.756 3.732 -8.822 1.00 92.69 200 TRP A C 1
ATOM 1521 O O . TRP A 1 200 ? 20.197 3.165 -9.818 1.00 92.69 200 TRP A O 1
ATOM 1531 N N . ILE A 1 201 ? 19.153 3.078 -7.835 1.00 90.94 201 ILE A N 1
ATOM 1532 C CA . ILE A 1 201 ? 18.978 1.627 -7.792 1.00 90.94 201 ILE A CA 1
ATOM 1533 C C . ILE A 1 201 ? 17.522 1.262 -7.505 1.00 90.94 201 ILE A C 1
ATOM 1535 O O . ILE A 1 201 ? 16.844 1.983 -6.766 1.00 90.94 201 ILE A O 1
ATOM 1539 N N . PHE A 1 202 ? 17.076 0.117 -8.023 1.00 90.25 202 PHE A N 1
ATOM 1540 C CA . PHE A 1 202 ? 15.812 -0.482 -7.596 1.00 90.25 202 PHE A CA 1
ATOM 1541 C C . PHE A 1 202 ? 15.923 -1.057 -6.178 1.00 90.25 202 PHE A C 1
ATOM 1543 O O . PHE A 1 202 ? 16.961 -1.585 -5.774 1.00 90.25 202 PHE A O 1
ATOM 1550 N N . ARG A 1 203 ? 14.827 -0.996 -5.426 1.00 87.38 203 ARG A N 1
ATOM 1551 C CA . ARG A 1 203 ? 14.640 -1.609 -4.113 1.00 87.38 203 ARG A CA 1
ATOM 1552 C C . ARG A 1 203 ? 13.368 -2.449 -4.145 1.00 87.38 203 ARG A C 1
ATOM 1554 O O . ARG A 1 203 ? 12.282 -1.883 -4.096 1.00 87.38 203 ARG A O 1
ATOM 1561 N N . PRO A 1 204 ? 13.478 -3.785 -4.185 1.00 84.25 204 PRO A N 1
ATOM 1562 C CA . PRO A 1 204 ? 12.295 -4.635 -4.264 1.00 84.25 204 PRO A CA 1
ATOM 1563 C C . PRO A 1 204 ? 11.305 -4.448 -3.103 1.00 84.25 204 PRO A C 1
ATOM 1565 O O . PRO A 1 204 ? 10.118 -4.659 -3.287 1.00 84.25 204 PRO A O 1
ATOM 1568 N N . THR A 1 205 ? 11.762 -3.977 -1.936 1.00 82.56 205 THR A N 1
ATOM 1569 C CA . THR A 1 205 ? 10.905 -3.674 -0.772 1.00 82.56 205 THR A CA 1
ATOM 1570 C C . THR A 1 205 ? 9.928 -2.514 -0.990 1.00 82.56 205 THR A C 1
ATOM 1572 O O . THR A 1 205 ? 9.027 -2.318 -0.180 1.00 82.56 205 THR A O 1
ATOM 1575 N N . GLY A 1 206 ? 10.110 -1.728 -2.055 1.00 86.12 206 GLY A N 1
ATOM 1576 C CA . GLY A 1 206 ? 9.146 -0.719 -2.488 1.00 86.12 206 GLY A CA 1
ATOM 1577 C C . GLY A 1 206 ? 8.087 -1.243 -3.453 1.00 86.12 206 GLY A C 1
ATOM 1578 O O . GLY A 1 206 ? 7.317 -0.445 -3.966 1.00 86.12 206 GLY A O 1
ATOM 1579 N N . ILE A 1 207 ? 8.063 -2.548 -3.728 1.00 90.56 207 ILE A N 1
ATOM 1580 C CA . ILE A 1 207 ? 7.015 -3.193 -4.515 1.00 90.56 207 ILE A CA 1
ATOM 1581 C C . ILE A 1 207 ? 6.264 -4.132 -3.577 1.00 90.56 207 ILE A C 1
ATOM 1583 O O . ILE A 1 207 ? 6.879 -4.994 -2.944 1.00 90.56 207 ILE A O 1
ATOM 1587 N N . ARG A 1 208 ? 4.951 -3.948 -3.459 1.00 91.38 208 ARG A N 1
ATOM 1588 C CA . ARG A 1 208 ? 4.090 -4.763 -2.597 1.00 91.38 208 ARG A CA 1
ATOM 1589 C C . ARG A 1 208 ? 3.271 -5.736 -3.440 1.00 91.38 208 ARG A C 1
ATOM 1591 O O . ARG A 1 208 ? 2.858 -5.403 -4.545 1.00 91.38 208 ARG A O 1
ATOM 1598 N N . LEU A 1 209 ? 3.048 -6.930 -2.905 1.00 95.25 209 LEU A N 1
ATOM 1599 C CA . LEU A 1 209 ? 2.115 -7.905 -3.452 1.00 95.25 209 LEU A CA 1
ATOM 1600 C C . LEU A 1 209 ? 0.738 -7.688 -2.810 1.00 95.25 209 LEU A C 1
ATOM 1602 O O . LEU A 1 209 ? 0.639 -7.680 -1.585 1.00 95.25 209 LEU A O 1
ATOM 1606 N N . VAL A 1 210 ? -0.290 -7.492 -3.632 1.00 97.25 210 VAL A N 1
ATOM 1607 C CA . VAL A 1 210 ? -1.688 -7.326 -3.211 1.00 97.25 210 VAL A CA 1
ATOM 1608 C C . VAL A 1 210 ? -2.527 -8.383 -3.917 1.00 97.25 210 VAL A C 1
ATOM 1610 O O . VAL A 1 210 ? -2.518 -8.444 -5.145 1.00 97.25 210 VAL A O 1
ATOM 1613 N N . GLU A 1 211 ? -3.257 -9.206 -3.174 1.00 97.44 211 GLU A N 1
ATOM 1614 C CA . GLU A 1 211 ? -4.230 -10.124 -3.766 1.00 97.44 211 GLU A CA 1
ATOM 1615 C C . GLU A 1 211 ? -5.550 -9.391 -4.024 1.00 97.44 211 GLU A C 1
ATOM 1617 O O . GLU A 1 211 ? -5.989 -8.552 -3.232 1.00 97.44 211 GLU A O 1
ATOM 1622 N N . SER A 1 212 ? -6.182 -9.699 -5.152 1.00 95.75 212 SER A N 1
ATOM 1623 C CA . SER A 1 212 ? -7.467 -9.135 -5.560 1.00 95.75 212 SER A CA 1
ATOM 1624 C C . SER A 1 212 ? -8.341 -10.220 -6.186 1.00 95.75 212 SER A C 1
ATOM 1626 O O . SER A 1 212 ? -7.854 -11.282 -6.569 1.00 95.75 212 SER A O 1
ATOM 1628 N N . GLN A 1 213 ? -9.641 -9.967 -6.309 1.00 92.81 213 GLN A N 1
ATOM 1629 C CA . GLN A 1 213 ? -10.553 -10.905 -6.971 1.00 92.81 213 GLN A CA 1
ATOM 1630 C C . GLN A 1 213 ? -10.448 -10.892 -8.496 1.00 92.81 213 GLN A C 1
ATOM 1632 O O . GLN A 1 213 ? -10.701 -11.905 -9.147 1.00 92.81 213 GLN A O 1
ATOM 1637 N N . GLU A 1 214 ? -10.123 -9.744 -9.082 1.00 95.19 214 GLU A N 1
ATOM 1638 C CA . GLU A 1 214 ? -10.015 -9.584 -10.527 1.00 95.19 214 GLU A CA 1
ATOM 1639 C C . GLU A 1 214 ? -9.010 -8.486 -10.881 1.00 95.19 214 GLU A C 1
ATOM 1641 O O . GLU A 1 214 ? -8.700 -7.616 -10.067 1.00 95.19 214 GLU A O 1
ATOM 1646 N N . VAL A 1 215 ? -8.505 -8.506 -12.115 1.00 96.88 215 VAL A N 1
ATOM 1647 C CA . VAL A 1 215 ? -7.692 -7.401 -12.633 1.00 96.88 215 VAL A CA 1
ATOM 1648 C C . VAL A 1 215 ? -8.599 -6.224 -12.980 1.00 96.88 215 VAL A C 1
ATOM 1650 O O . VAL A 1 215 ? -9.499 -6.336 -13.815 1.00 96.88 215 VAL A O 1
ATOM 1653 N N . LEU A 1 216 ? -8.332 -5.078 -12.361 1.00 96.25 216 LEU A N 1
ATOM 1654 C CA . LEU A 1 216 ? -9.141 -3.869 -12.469 1.00 96.25 216 LEU A CA 1
ATOM 1655 C C . LEU A 1 216 ? -8.560 -2.922 -13.521 1.00 96.25 216 LEU A C 1
ATOM 1657 O O . LEU A 1 216 ? -7.434 -2.446 -13.395 1.00 96.25 216 LEU A O 1
ATOM 1661 N N . SER A 1 217 ? -9.347 -2.581 -14.545 1.00 94.62 217 SER A N 1
ATOM 1662 C CA . SER A 1 217 ? -8.918 -1.590 -15.544 1.00 94.62 217 SER A CA 1
ATOM 1663 C C . SER A 1 217 ? -8.752 -0.189 -14.953 1.00 94.62 217 SER A C 1
ATOM 1665 O O . SER A 1 217 ? -7.880 0.560 -15.378 1.00 94.62 217 SER A O 1
ATOM 1667 N N . GLU A 1 218 ? -9.609 0.154 -13.993 1.00 95.12 218 GLU A N 1
ATOM 1668 C CA . GLU A 1 218 ? -9.577 1.384 -13.205 1.00 95.12 218 GLU A CA 1
ATOM 1669 C C . GLU A 1 218 ? -9.932 1.005 -11.762 1.00 95.12 218 GLU A C 1
ATOM 1671 O O . GLU A 1 218 ? -10.724 0.084 -11.549 1.00 95.12 218 GLU A O 1
ATOM 1676 N N . TYR A 1 219 ? -9.339 1.676 -10.778 1.00 96.69 219 TYR A N 1
ATOM 1677 C CA . TYR A 1 219 ? -9.594 1.394 -9.363 1.00 96.69 219 TYR A CA 1
ATOM 1678 C C . TYR A 1 219 ? -9.491 2.658 -8.503 1.00 96.69 219 TYR A C 1
ATOM 1680 O O . TYR A 1 219 ? -8.928 3.671 -8.923 1.00 96.69 219 TYR A O 1
ATOM 1688 N N . GLY A 1 220 ? -10.025 2.600 -7.285 1.00 96.25 220 GLY A N 1
ATOM 1689 C CA . GLY A 1 220 ? -9.695 3.524 -6.201 1.00 96.25 220 GLY A CA 1
ATOM 1690 C C . GLY A 1 220 ? -8.800 2.836 -5.171 1.00 96.25 220 GLY A C 1
ATOM 1691 O O . GLY A 1 220 ? -8.906 1.626 -4.944 1.00 96.25 220 GLY A O 1
ATOM 1692 N N . GLY A 1 221 ? -7.852 3.582 -4.612 1.00 93.62 221 GLY A N 1
ATOM 1693 C CA . GLY A 1 221 ? -6.914 3.061 -3.623 1.00 93.62 221 GLY A CA 1
ATOM 1694 C C . GLY A 1 221 ? -7.476 3.184 -2.210 1.00 93.62 221 GLY A C 1
ATOM 1695 O O . GLY A 1 221 ? -8.085 4.198 -1.880 1.00 93.62 221 GLY A O 1
ATOM 1696 N N . LEU A 1 222 ? -7.279 2.172 -1.369 1.00 94.00 222 LEU A N 1
ATOM 1697 C CA . LEU A 1 222 ? -7.492 2.271 0.076 1.00 94.00 222 LEU A CA 1
ATOM 1698 C C . LEU A 1 222 ? -6.136 2.133 0.764 1.00 94.00 222 LEU A C 1
ATOM 1700 O O . LEU A 1 222 ? -5.501 1.084 0.663 1.00 94.00 222 LEU A O 1
ATOM 1704 N N . PHE A 1 223 ? -5.702 3.179 1.464 1.00 90.38 223 PHE A N 1
ATOM 1705 C CA . PHE A 1 223 ? -4.365 3.281 2.054 1.00 90.38 223 PHE A CA 1
ATOM 1706 C C . PHE A 1 223 ? -4.428 3.520 3.559 1.00 90.38 223 PHE A C 1
ATOM 1708 O O . PHE A 1 223 ? -5.210 4.344 4.014 1.00 90.38 223 PHE A O 1
ATOM 1715 N N . GLY A 1 224 ? -3.559 2.886 4.343 1.00 85.56 224 GLY A N 1
ATOM 1716 C CA . GLY A 1 224 ? -3.462 3.154 5.778 1.00 85.56 224 GLY A CA 1
ATOM 1717 C C . GLY A 1 224 ? -2.174 2.624 6.392 1.00 85.56 224 GLY A C 1
ATOM 1718 O O . GLY A 1 224 ? -1.290 2.148 5.683 1.00 85.56 224 GLY A O 1
ATOM 1719 N N . HIS A 1 225 ? -2.066 2.689 7.720 1.00 85.94 225 HIS A N 1
ATOM 1720 C CA . HIS A 1 225 ? -0.943 2.125 8.476 1.00 85.94 225 HIS A CA 1
ATOM 1721 C C . HIS A 1 225 ? -1.424 1.207 9.598 1.00 85.94 225 HIS A C 1
ATOM 1723 O O . HIS A 1 225 ? -2.436 1.495 10.235 1.00 85.94 225 HIS A O 1
ATOM 1729 N N . VAL A 1 226 ? -0.658 0.155 9.894 1.00 88.44 226 VAL A N 1
ATOM 1730 C CA . VAL A 1 226 ? -0.853 -0.707 11.066 1.00 88.44 226 VAL A CA 1
ATOM 1731 C C . VAL A 1 226 ? 0.377 -0.659 11.958 1.00 88.44 226 VAL A C 1
ATOM 1733 O O . VAL A 1 226 ? 1.506 -0.933 11.542 1.00 88.44 226 VAL A O 1
ATOM 1736 N N . LEU A 1 227 ? 0.147 -0.290 13.210 1.00 88.19 227 LEU A N 1
ATOM 1737 C CA . LEU A 1 227 ? 1.170 -0.018 14.202 1.00 88.19 227 LEU A CA 1
ATOM 1738 C C . LEU A 1 227 ? 0.910 -0.821 15.482 1.00 88.19 227 LEU A C 1
ATOM 1740 O O . LEU A 1 227 ? -0.165 -1.373 15.705 1.00 88.19 227 LEU A O 1
ATOM 1744 N N . GLN A 1 228 ? 1.909 -0.842 16.353 1.00 84.38 228 GLN A N 1
ATOM 1745 C CA . GLN A 1 228 ? 1.837 -1.389 17.703 1.00 84.38 228 GLN A CA 1
ATOM 1746 C C . GLN A 1 228 ? 2.556 -0.468 18.685 1.00 84.38 228 GLN A C 1
ATOM 1748 O O . GLN A 1 228 ? 3.533 0.205 18.333 1.00 84.38 228 GLN A O 1
ATOM 1753 N N . GLU A 1 229 ? 2.104 -0.463 19.935 1.00 84.06 229 GLU A N 1
ATOM 1754 C CA . GLU A 1 229 ? 2.835 0.162 21.031 1.00 84.06 229 GLU A CA 1
ATOM 1755 C C . GLU A 1 229 ? 3.874 -0.805 21.603 1.00 84.06 229 GLU A C 1
ATOM 1757 O O . GLU A 1 229 ? 3.559 -1.895 22.071 1.00 84.06 229 GLU A O 1
ATOM 1762 N N . VAL A 1 230 ? 5.136 -0.383 21.603 1.00 78.25 230 VAL A N 1
ATOM 1763 C CA . VAL A 1 230 ? 6.251 -1.142 22.168 1.00 78.25 230 VAL A CA 1
ATOM 1764 C C . VAL A 1 230 ? 6.830 -0.369 23.341 1.00 78.25 230 VAL A C 1
ATOM 1766 O O . VAL A 1 230 ? 7.385 0.720 23.160 1.00 78.25 230 VAL A O 1
ATOM 1769 N N . THR A 1 231 ? 6.725 -0.947 24.538 1.00 79.19 231 THR A N 1
ATOM 1770 C CA . THR A 1 231 ? 7.348 -0.422 25.757 1.00 79.19 231 THR A CA 1
ATOM 1771 C C . THR A 1 231 ? 8.733 -1.025 25.954 1.00 79.19 231 THR A C 1
ATOM 1773 O O . THR A 1 231 ? 8.890 -2.240 26.053 1.00 79.19 231 THR A O 1
ATOM 1776 N N . ASP A 1 232 ? 9.749 -0.173 26.054 1.00 75.00 232 ASP A N 1
ATOM 1777 C CA . ASP A 1 232 ? 11.101 -0.598 26.406 1.00 75.00 232 ASP A CA 1
ATOM 1778 C C . ASP A 1 232 ? 11.133 -1.031 27.890 1.00 75.00 232 ASP A C 1
ATOM 1780 O O . ASP A 1 232 ? 10.841 -0.221 28.777 1.00 75.00 232 ASP A O 1
ATOM 1784 N N . PRO A 1 233 ? 11.498 -2.287 28.208 1.00 75.25 233 PRO A N 1
ATOM 1785 C CA . PRO A 1 233 ? 11.479 -2.790 29.582 1.00 75.25 233 PRO A CA 1
ATOM 1786 C C . PRO A 1 233 ? 12.545 -2.150 30.488 1.00 75.25 233 PRO A C 1
ATOM 1788 O O . PRO A 1 233 ? 12.429 -2.208 31.713 1.00 75.25 233 PRO A O 1
ATOM 1791 N N . ALA A 1 234 ? 13.594 -1.549 29.922 1.00 82.88 234 ALA A N 1
ATOM 1792 C CA . ALA A 1 234 ? 14.658 -0.886 30.666 1.00 82.88 234 ALA A CA 1
ATOM 1793 C C . ALA A 1 234 ? 14.341 0.586 30.963 1.00 82.88 234 ALA A C 1
ATOM 1795 O O . ALA A 1 234 ? 14.711 1.080 32.033 1.00 82.88 234 ALA A O 1
ATOM 1796 N N . THR A 1 235 ? 13.684 1.293 30.038 1.00 85.38 235 THR A N 1
ATOM 1797 C CA . THR A 1 235 ? 13.364 2.725 30.197 1.00 85.38 235 THR A CA 1
ATOM 1798 C C . THR A 1 235 ? 11.914 2.989 30.602 1.00 85.38 235 THR A C 1
ATOM 1800 O O . THR A 1 235 ? 11.625 4.072 31.112 1.00 85.38 235 THR A O 1
ATOM 1803 N N . ALA A 1 236 ? 11.026 2.004 30.430 1.00 81.50 236 ALA A N 1
ATOM 1804 C CA . ALA A 1 236 ? 9.571 2.132 30.518 1.00 81.50 236 ALA A CA 1
ATOM 1805 C C . ALA A 1 236 ? 8.979 3.173 29.542 1.00 81.50 236 ALA A C 1
ATOM 1807 O O . ALA A 1 236 ? 7.883 3.684 29.771 1.00 81.50 236 ALA A O 1
ATOM 1808 N N . GLU A 1 237 ? 9.699 3.511 28.467 1.00 73.38 237 GLU A N 1
ATOM 1809 C CA . GLU A 1 237 ? 9.199 4.389 27.408 1.00 73.38 237 GLU A CA 1
ATOM 1810 C C . GLU A 1 237 ? 8.416 3.577 26.374 1.00 73.38 237 GLU A C 1
ATOM 1812 O O . GLU A 1 237 ? 8.908 2.569 25.870 1.00 73.38 237 GLU A O 1
ATOM 1817 N N . THR A 1 238 ? 7.208 4.036 26.045 1.00 73.00 238 THR A N 1
ATOM 1818 C CA . THR A 1 238 ? 6.381 3.464 24.977 1.00 73.00 238 THR A CA 1
ATOM 1819 C C . THR A 1 238 ? 6.600 4.229 23.678 1.00 73.00 238 THR A C 1
ATOM 1821 O O . THR A 1 238 ? 6.568 5.460 23.658 1.00 73.00 238 THR A O 1
ATOM 1824 N N . THR A 1 239 ? 6.814 3.490 22.592 1.00 73.75 239 THR A N 1
ATOM 1825 C CA . THR A 1 239 ? 6.956 4.017 21.229 1.00 73.75 239 THR A CA 1
ATOM 1826 C C . THR A 1 239 ? 6.027 3.271 20.286 1.00 73.75 239 THR A C 1
ATOM 1828 O O . THR A 1 239 ? 5.830 2.072 20.450 1.00 73.75 239 THR A O 1
ATOM 1831 N N . THR A 1 240 ? 5.483 3.955 19.286 1.00 80.44 240 THR A N 1
ATOM 1832 C CA . THR A 1 240 ? 4.727 3.316 18.205 1.00 80.44 240 THR A CA 1
ATOM 1833 C C . THR A 1 240 ? 5.688 2.802 17.141 1.00 80.44 240 THR A C 1
ATOM 1835 O O . THR A 1 240 ? 6.581 3.535 16.706 1.00 80.44 240 THR A O 1
ATOM 1838 N N . LYS A 1 241 ? 5.516 1.552 16.719 1.00 81.75 241 LYS A N 1
ATOM 1839 C CA . LYS A 1 241 ? 6.311 0.917 15.662 1.00 81.75 241 LYS A CA 1
ATOM 1840 C C . LYS A 1 241 ? 5.404 0.239 14.637 1.00 81.75 241 LYS A C 1
ATOM 1842 O O . LYS A 1 241 ? 4.289 -0.122 15.002 1.00 81.75 241 LYS A O 1
ATOM 1847 N N . PRO A 1 242 ? 5.881 0.021 13.401 1.00 84.44 242 PRO A N 1
ATOM 1848 C CA . PRO A 1 242 ? 5.212 -0.849 12.439 1.00 84.44 242 PRO A CA 1
ATOM 1849 C C . PRO A 1 242 ? 4.899 -2.219 13.041 1.00 84.44 242 PRO A C 1
ATOM 1851 O O . PRO A 1 242 ? 5.746 -2.810 13.725 1.00 84.44 242 PRO A O 1
ATOM 1854 N N . LEU A 1 243 ? 3.692 -2.722 12.790 1.00 89.94 243 LEU A N 1
ATOM 1855 C CA . LEU A 1 243 ? 3.323 -4.088 13.143 1.00 89.94 243 LEU A CA 1
ATOM 1856 C C . LEU A 1 243 ? 3.600 -5.012 11.956 1.00 89.94 243 LEU A C 1
ATOM 1858 O O . LEU A 1 243 ? 2.731 -5.280 11.136 1.00 89.94 243 LEU A O 1
ATOM 1862 N N . VAL A 1 244 ? 4.851 -5.455 11.842 1.00 89.81 244 VAL A N 1
ATOM 1863 C CA . VAL A 1 244 ? 5.296 -6.345 10.761 1.00 89.81 244 VAL A CA 1
ATOM 1864 C C . VAL A 1 244 ? 4.483 -7.641 10.768 1.00 89.81 244 VAL A C 1
ATOM 1866 O O . VAL A 1 244 ? 4.303 -8.239 11.825 1.00 89.81 244 VAL A O 1
ATOM 1869 N N . GLY A 1 245 ? 4.034 -8.080 9.590 1.00 90.62 245 GLY A N 1
ATOM 1870 C CA . GLY A 1 245 ? 3.255 -9.311 9.432 1.00 90.62 245 GLY A CA 1
ATOM 1871 C C . GLY A 1 245 ? 1.755 -9.151 9.687 1.00 90.62 245 GLY A C 1
ATOM 1872 O O . GLY A 1 245 ? 1.041 -10.145 9.646 1.00 90.62 245 GLY A O 1
ATOM 1873 N N . ALA A 1 246 ? 1.261 -7.931 9.930 1.00 95.00 246 ALA A N 1
ATOM 1874 C CA . ALA A 1 246 ? -0.177 -7.693 9.951 1.00 95.00 246 ALA A CA 1
ATOM 1875 C C . ALA A 1 246 ? -0.787 -7.939 8.561 1.00 95.00 246 ALA A C 1
ATOM 1877 O O . ALA A 1 246 ? -0.340 -7.349 7.570 1.00 95.00 246 ALA A O 1
ATOM 1878 N N . LEU A 1 247 ? -1.810 -8.791 8.523 1.00 96.44 247 LEU A N 1
ATOM 1879 C CA . LEU A 1 247 ? -2.650 -9.059 7.366 1.00 96.44 247 LEU A CA 1
ATOM 1880 C C . LEU A 1 247 ? -3.824 -8.088 7.371 1.00 96.44 247 LEU A C 1
ATOM 1882 O O . LEU A 1 247 ? -4.533 -7.954 8.369 1.00 96.44 247 LEU A O 1
ATOM 1886 N N . VAL A 1 248 ? -4.015 -7.416 6.243 1.00 97.62 248 VAL A N 1
ATOM 1887 C CA . VAL A 1 248 ? -5.151 -6.541 5.984 1.00 97.62 248 VAL A CA 1
ATOM 1888 C C . VAL A 1 248 ? -6.046 -7.220 4.964 1.00 97.62 248 VAL A C 1
ATOM 1890 O O . VAL A 1 248 ? -5.596 -7.534 3.866 1.00 97.62 248 VAL A O 1
ATOM 1893 N N . GLU A 1 249 ? -7.313 -7.397 5.315 1.00 97.81 249 GLU A N 1
ATOM 1894 C CA . GLU A 1 249 ? -8.356 -7.920 4.439 1.00 97.81 249 GLU A CA 1
ATOM 1895 C C . GLU A 1 249 ? -9.437 -6.859 4.268 1.00 97.81 249 GLU A C 1
ATOM 1897 O O . GLU A 1 249 ? -9.908 -6.261 5.240 1.00 97.81 249 GLU A O 1
ATOM 1902 N N . VAL A 1 250 ? -9.841 -6.624 3.024 1.00 97.94 250 VAL A N 1
ATOM 1903 C CA . VAL A 1 250 ? -10.931 -5.709 2.703 1.00 97.94 250 VAL A CA 1
ATOM 1904 C C . VAL A 1 250 ? -12.117 -6.497 2.192 1.00 97.94 250 VAL A C 1
ATOM 1906 O O . VAL A 1 250 ? -11.993 -7.302 1.269 1.00 97.94 250 VAL A O 1
ATOM 1909 N N . THR A 1 251 ? -13.266 -6.277 2.824 1.00 96.69 251 THR A N 1
ATOM 1910 C CA . THR A 1 251 ? -14.461 -7.089 2.638 1.00 96.69 251 THR A CA 1
ATOM 1911 C C . THR A 1 251 ? -15.646 -6.278 2.141 1.00 96.69 251 THR A C 1
ATOM 1913 O O . THR A 1 251 ? -15.783 -5.078 2.410 1.00 96.69 251 THR A O 1
ATOM 1916 N N . ASP A 1 252 ? -16.537 -6.954 1.422 1.00 94.88 252 ASP A N 1
ATOM 1917 C CA . ASP A 1 252 ? -17.874 -6.443 1.150 1.00 94.88 252 ASP A CA 1
ATOM 1918 C C . ASP A 1 252 ? -18.684 -6.427 2.466 1.00 94.88 252 ASP A C 1
ATOM 1920 O O . ASP A 1 252 ? -18.849 -7.471 3.104 1.00 94.88 252 ASP A O 1
ATOM 1924 N N . PRO A 1 253 ? -19.210 -5.271 2.907 1.00 86.50 253 PRO A N 1
ATOM 1925 C CA . PRO A 1 253 ? -19.866 -5.148 4.207 1.00 86.50 253 PRO A CA 1
ATOM 1926 C C . PRO A 1 253 ? -21.242 -5.833 4.270 1.00 86.50 253 PRO A C 1
ATOM 1928 O O . PRO A 1 253 ? -21.776 -6.022 5.363 1.00 86.50 253 PRO A O 1
ATOM 1931 N N . GLU A 1 254 ? -21.850 -6.190 3.134 1.00 88.38 254 GLU A N 1
ATOM 1932 C CA . GLU A 1 254 ? -23.146 -6.877 3.097 1.00 88.38 254 GLU A CA 1
ATOM 1933 C C . GLU A 1 254 ? -22.991 -8.402 3.169 1.00 88.38 254 GLU A C 1
ATOM 1935 O O . GLU A 1 254 ? -23.800 -9.086 3.804 1.00 88.38 254 GLU A O 1
ATOM 1940 N N . THR A 1 255 ? -21.970 -8.938 2.502 1.00 93.69 255 THR A N 1
ATOM 1941 C CA . THR A 1 255 ? -21.738 -10.380 2.343 1.00 93.69 255 THR A CA 1
ATOM 1942 C C . THR A 1 255 ? -20.642 -10.922 3.259 1.00 93.69 255 THR A C 1
ATOM 1944 O O . THR A 1 255 ? -20.679 -12.106 3.598 1.00 93.69 255 THR A O 1
ATOM 1947 N N . GLY A 1 256 ? -19.704 -10.071 3.688 1.00 91.38 256 GLY A N 1
ATOM 1948 C CA . GLY A 1 256 ? -18.499 -10.449 4.427 1.00 91.38 256 GLY A CA 1
ATOM 1949 C C . GLY A 1 256 ? -17.420 -11.113 3.567 1.00 91.38 256 GLY A C 1
ATOM 1950 O O . GLY A 1 256 ? -16.472 -11.667 4.114 1.00 91.38 256 GLY A O 1
ATOM 1951 N N . GLU A 1 257 ? -17.570 -11.107 2.242 1.00 94.38 257 GLU A N 1
ATOM 1952 C CA . GLU A 1 257 ? -16.610 -11.694 1.306 1.00 94.38 257 GLU A CA 1
ATOM 1953 C C . GLU A 1 257 ? -15.320 -10.867 1.247 1.00 94.38 257 GLU A C 1
ATOM 1955 O O . GLU A 1 257 ? -15.391 -9.643 1.154 1.00 94.38 257 GLU A O 1
ATOM 1960 N N . VAL A 1 258 ? -14.154 -11.522 1.291 1.00 95.94 258 VAL A N 1
ATOM 1961 C CA . VAL A 1 258 ? -12.845 -10.871 1.110 1.00 95.94 258 VAL A CA 1
ATOM 1962 C C . VAL A 1 258 ? -12.634 -10.579 -0.372 1.00 95.94 258 VAL A C 1
ATOM 1964 O O . VAL A 1 258 ? -12.662 -11.484 -1.205 1.00 95.94 258 VAL A O 1
ATOM 1967 N N . LEU A 1 259 ? -12.432 -9.303 -0.691 1.00 96.62 259 LEU A N 1
ATOM 1968 C CA . LEU A 1 259 ? -12.289 -8.809 -2.061 1.00 96.62 259 LEU A CA 1
ATOM 1969 C C . LEU A 1 259 ? -10.841 -8.459 -2.419 1.00 96.62 259 LEU A C 1
ATOM 1971 O O . LEU A 1 259 ? -10.462 -8.459 -3.590 1.00 96.62 259 LEU A O 1
ATOM 1975 N N . ALA A 1 260 ? -10.046 -8.117 -1.409 1.00 97.25 260 ALA A N 1
ATOM 1976 C CA . ALA A 1 260 ? -8.624 -7.859 -1.544 1.00 97.25 260 ALA A CA 1
ATOM 1977 C C . ALA A 1 260 ? -7.920 -8.119 -0.214 1.00 97.25 260 ALA A C 1
ATOM 1979 O O . ALA A 1 260 ? -8.498 -7.893 0.855 1.00 97.25 260 ALA A O 1
ATOM 1980 N N . SER A 1 261 ? -6.661 -8.534 -0.277 1.00 97.00 261 SER A N 1
ATOM 1981 C CA . SER A 1 261 ? -5.823 -8.713 0.904 1.00 97.00 261 SER A CA 1
ATOM 1982 C C . SER A 1 261 ? -4.378 -8.307 0.632 1.00 97.00 261 SER A C 1
ATOM 1984 O O . SER A 1 261 ? -3.903 -8.269 -0.504 1.00 97.00 261 SER A O 1
ATOM 1986 N N . THR A 1 262 ? -3.671 -7.927 1.693 1.00 96.06 262 THR A N 1
ATOM 1987 C CA . THR A 1 262 ? -2.253 -7.576 1.620 1.00 96.06 262 THR A CA 1
ATOM 1988 C C . THR A 1 262 ? -1.592 -7.656 2.990 1.00 96.06 262 THR A C 1
ATOM 1990 O O . THR A 1 262 ? -2.229 -7.450 4.022 1.00 96.06 262 THR A O 1
ATOM 1993 N N . ILE A 1 263 ? -0.274 -7.847 3.002 1.00 93.50 263 ILE A N 1
ATOM 1994 C CA . ILE A 1 263 ? 0.555 -7.638 4.193 1.00 93.50 263 ILE A CA 1
ATOM 1995 C C . ILE A 1 263 ? 1.059 -6.192 4.234 1.00 93.50 263 ILE A C 1
ATOM 1997 O O . ILE A 1 263 ? 1.334 -5.569 3.201 1.00 93.50 263 ILE A O 1
ATOM 2001 N N . VAL A 1 264 ? 1.186 -5.641 5.439 1.00 91.69 264 VAL A N 1
ATOM 2002 C CA . VAL A 1 264 ? 1.740 -4.297 5.643 1.00 91.69 264 VAL A CA 1
ATOM 2003 C C . VAL A 1 264 ? 3.225 -4.219 5.288 1.00 91.69 264 VAL A C 1
ATOM 2005 O O . VAL A 1 264 ? 3.992 -5.168 5.453 1.00 91.69 264 VAL A O 1
ATOM 2008 N N . ASN A 1 265 ? 3.670 -3.043 4.853 1.00 85.69 265 ASN A N 1
ATOM 2009 C CA . ASN A 1 265 ? 5.077 -2.782 4.596 1.00 85.69 265 ASN A CA 1
ATOM 2010 C C . ASN A 1 265 ? 5.870 -2.858 5.919 1.00 85.69 265 ASN A C 1
ATOM 2012 O O . ASN A 1 265 ? 5.513 -2.171 6.880 1.00 85.69 265 ASN A O 1
ATOM 2016 N N . PRO A 1 266 ? 6.954 -3.648 5.997 1.00 84.69 266 PRO A N 1
ATOM 2017 C CA . PRO A 1 266 ? 7.700 -3.824 7.239 1.00 84.69 266 PRO A CA 1
ATOM 2018 C C . PRO A 1 266 ? 8.443 -2.562 7.706 1.00 84.69 266 PRO A C 1
ATOM 2020 O O . PRO A 1 266 ? 8.738 -2.445 8.896 1.00 84.69 266 PRO A O 1
ATOM 2023 N N . ASP A 1 267 ? 8.748 -1.625 6.802 1.00 80.56 267 ASP A N 1
ATOM 2024 C CA . ASP A 1 267 ? 9.530 -0.427 7.118 1.00 80.56 267 ASP A CA 1
ATOM 2025 C C . ASP A 1 267 ? 8.703 0.622 7.884 1.00 80.56 267 ASP A C 1
ATOM 2027 O O . ASP A 1 267 ? 9.232 1.296 8.772 1.00 80.56 267 ASP A O 1
ATOM 2031 N N . ASP A 1 268 ? 7.409 0.762 7.570 1.00 80.94 268 ASP A N 1
ATOM 2032 C CA . ASP A 1 268 ? 6.544 1.815 8.132 1.00 80.94 268 ASP A CA 1
ATOM 2033 C C . ASP A 1 268 ? 5.097 1.400 8.449 1.00 80.94 268 ASP A C 1
ATOM 2035 O O . ASP A 1 268 ? 4.288 2.226 8.883 1.00 80.94 268 ASP A O 1
ATOM 2039 N N . GLY A 1 269 ? 4.759 0.126 8.266 1.00 86.31 269 GLY A N 1
ATOM 2040 C CA . GLY A 1 269 ? 3.442 -0.428 8.567 1.00 86.31 269 GLY A CA 1
ATOM 2041 C C . GLY A 1 269 ? 2.362 -0.024 7.569 1.00 86.31 269 GLY A C 1
ATOM 2042 O O . GLY A 1 269 ? 1.195 -0.311 7.816 1.00 86.31 269 GLY A O 1
ATOM 2043 N N . SER A 1 270 ? 2.705 0.654 6.470 1.00 88.06 270 SER A N 1
ATOM 2044 C CA . SER A 1 270 ? 1.709 1.071 5.483 1.00 88.06 270 SER A CA 1
ATOM 2045 C C . SER A 1 270 ? 1.170 -0.095 4.662 1.00 88.06 270 SER A C 1
ATOM 2047 O O . SER A 1 270 ? 1.911 -1.003 4.281 1.00 88.06 270 SER A O 1
ATOM 2049 N N . TYR A 1 271 ? -0.097 -0.027 4.286 1.00 92.25 271 TYR A N 1
ATOM 2050 C CA . TYR A 1 271 ? -0.720 -0.920 3.318 1.00 92.25 271 TYR A CA 1
ATOM 2051 C C . TYR A 1 271 ? -1.491 -0.112 2.280 1.00 92.25 271 TYR A C 1
ATOM 2053 O O . TYR A 1 271 ? -1.841 1.046 2.514 1.00 92.25 271 TYR A O 1
ATOM 2061 N N . ARG A 1 272 ? -1.735 -0.735 1.132 1.00 93.50 272 ARG A N 1
ATOM 2062 C CA . ARG A 1 272 ? -2.574 -0.201 0.068 1.00 93.50 272 ARG A CA 1
ATOM 2063 C C . ARG A 1 272 ? -3.279 -1.363 -0.612 1.00 93.50 272 ARG A C 1
ATOM 2065 O O . ARG A 1 272 ? -2.631 -2.375 -0.864 1.00 93.50 272 ARG A O 1
ATOM 2072 N N . VAL A 1 273 ? -4.567 -1.222 -0.891 1.00 96.38 273 VAL A N 1
ATOM 2073 C CA . VAL A 1 273 ? -5.334 -2.181 -1.699 1.00 96.38 273 VAL A CA 1
ATOM 2074 C C . VAL A 1 273 ? -6.107 -1.460 -2.797 1.00 96.38 273 VAL A C 1
ATOM 2076 O O . VAL A 1 273 ? -6.311 -0.246 -2.729 1.00 96.38 273 VAL A O 1
ATOM 2079 N N . PHE A 1 274 ? -6.537 -2.214 -3.806 1.00 97.12 274 PHE A N 1
ATOM 2080 C CA . PHE A 1 274 ? -7.166 -1.691 -5.017 1.00 97.12 274 PHE A CA 1
ATOM 2081 C C . PHE A 1 274 ? -8.556 -2.271 -5.163 1.00 97.12 274 PHE A C 1
ATOM 2083 O O . PHE A 1 274 ? -8.722 -3.490 -5.172 1.00 97.12 274 PHE A O 1
ATOM 2090 N N . LEU A 1 275 ? -9.549 -1.395 -5.249 1.00 96.81 275 LEU A N 1
ATOM 2091 C CA . LEU A 1 275 ? -10.948 -1.791 -5.236 1.00 96.81 275 LEU A CA 1
ATOM 2092 C C . LEU A 1 275 ? -11.713 -0.999 -6.300 1.00 96.81 275 LEU A C 1
ATOM 2094 O O . LEU A 1 275 ? -11.349 0.145 -6.597 1.00 96.81 275 LEU A O 1
ATOM 2098 N N . PRO A 1 276 ? -12.771 -1.576 -6.887 1.00 96.56 276 PRO A N 1
ATOM 2099 C CA . PRO A 1 276 ? -13.685 -0.808 -7.716 1.00 96.56 276 PRO A CA 1
ATOM 2100 C C . PRO A 1 276 ? -14.436 0.239 -6.876 1.00 96.56 276 PRO A C 1
ATOM 2102 O O . PRO A 1 276 ? -14.361 0.268 -5.647 1.00 96.56 276 PRO A O 1
ATOM 2105 N N . ASN A 1 277 ? -15.189 1.110 -7.547 1.00 94.75 277 ASN A N 1
ATOM 2106 C CA . ASN A 1 277 ? -16.096 2.034 -6.866 1.00 94.75 277 ASN A CA 1
ATOM 2107 C C . ASN A 1 277 ? -17.066 1.285 -5.933 1.00 94.75 277 ASN A C 1
ATOM 2109 O O . ASN A 1 277 ? -17.847 0.447 -6.396 1.00 94.75 277 ASN A O 1
ATOM 2113 N N . GLY A 1 278 ? -17.093 1.632 -4.645 1.00 92.19 278 GLY A N 1
ATOM 2114 C CA . GLY A 1 278 ? -17.924 0.912 -3.678 1.00 92.19 278 GLY A CA 1
ATOM 2115 C C . GLY A 1 278 ? -17.732 1.334 -2.227 1.00 92.19 278 GLY A C 1
ATOM 2116 O O . GLY A 1 278 ? -17.068 2.324 -1.936 1.00 92.19 278 GLY A O 1
ATOM 2117 N N . PHE A 1 279 ? -18.341 0.575 -1.314 1.00 90.69 279 PHE A N 1
ATOM 2118 C CA . PHE A 1 279 ? -18.180 0.736 0.130 1.00 90.69 279 PHE A CA 1
ATOM 2119 C C . PHE A 1 279 ? -17.626 -0.550 0.718 1.00 90.69 279 PHE A C 1
ATOM 2121 O O . PHE A 1 279 ? -18.190 -1.615 0.473 1.00 90.69 279 PHE A O 1
ATOM 2128 N N . TYR A 1 280 ? -16.574 -0.441 1.523 1.00 93.00 280 TYR A N 1
ATOM 2129 C CA . TYR A 1 280 ? -15.844 -1.608 2.011 1.00 93.00 280 TYR A CA 1
ATOM 2130 C C . TYR A 1 280 ? -15.565 -1.539 3.506 1.00 93.00 280 TYR A C 1
ATOM 2132 O O . TYR A 1 280 ? -15.415 -0.452 4.068 1.00 93.00 280 TYR A O 1
ATOM 2140 N N . ALA A 1 281 ? -15.484 -2.701 4.147 1.00 91.19 281 ALA A N 1
ATOM 2141 C CA . ALA A 1 281 ? -15.016 -2.842 5.520 1.00 91.19 281 ALA A CA 1
ATOM 2142 C C . ALA A 1 281 ? -13.580 -3.379 5.539 1.00 91.19 281 ALA A C 1
ATOM 2144 O O . ALA A 1 281 ? -13.157 -4.073 4.622 1.00 91.19 281 ALA A O 1
ATOM 2145 N N . VAL A 1 282 ? -12.825 -3.053 6.584 1.00 94.00 282 VAL A N 1
ATOM 2146 C CA . VAL A 1 282 ? -11.432 -3.478 6.752 1.00 94.00 282 VAL A CA 1
ATOM 2147 C C . VAL A 1 282 ? -11.326 -4.345 7.997 1.00 94.00 282 VAL A C 1
ATOM 2149 O O . VAL A 1 282 ? -11.778 -3.944 9.071 1.00 94.00 282 VAL A O 1
ATOM 2152 N N . THR A 1 283 ? -10.695 -5.504 7.854 1.00 95.38 283 THR A N 1
ATOM 2153 C CA . THR A 1 283 ? -10.299 -6.378 8.960 1.00 95.38 283 THR A CA 1
ATOM 2154 C C . THR A 1 283 ? -8.781 -6.470 8.988 1.00 95.38 283 THR A C 1
ATOM 2156 O O . THR A 1 283 ? -8.141 -6.587 7.946 1.00 95.38 283 THR A O 1
ATOM 2159 N N . ILE A 1 284 ? -8.187 -6.369 10.175 1.00 95.56 284 ILE A N 1
ATOM 2160 C CA . ILE A 1 284 ? -6.736 -6.440 10.350 1.00 95.56 284 ILE A CA 1
ATOM 2161 C C . ILE A 1 284 ? -6.425 -7.468 11.423 1.00 95.56 284 ILE A C 1
ATOM 2163 O O . ILE A 1 284 ? -6.910 -7.365 12.552 1.00 95.56 284 ILE A O 1
ATOM 2167 N N . THR A 1 285 ? -5.592 -8.441 11.072 1.00 95.44 285 THR A N 1
ATOM 2168 C CA . THR A 1 285 ? -5.162 -9.517 11.964 1.00 95.44 285 THR A CA 1
ATOM 2169 C C . THR A 1 285 ? -3.640 -9.577 12.027 1.00 95.44 285 THR A C 1
ATOM 2171 O O . THR A 1 285 ? -2.940 -9.208 11.087 1.00 95.44 285 THR A O 1
ATOM 2174 N N . ALA A 1 286 ? -3.108 -9.993 13.171 1.00 94.31 286 ALA A N 1
ATOM 2175 C CA . ALA A 1 286 ? -1.685 -10.237 13.362 1.00 94.31 286 ALA A CA 1
ATOM 2176 C C . ALA A 1 286 ? -1.501 -11.245 14.501 1.00 94.31 286 ALA A C 1
ATOM 2178 O O . ALA A 1 286 ? -2.301 -11.268 15.440 1.00 94.31 286 ALA A O 1
ATOM 2179 N N . ASP A 1 287 ? -0.450 -12.059 14.429 1.00 91.25 287 ASP A N 1
ATOM 2180 C CA . ASP A 1 287 ? -0.166 -13.059 15.459 1.00 91.25 287 ASP A CA 1
ATOM 2181 C C . ASP A 1 287 ? 0.054 -12.411 16.837 1.00 91.25 287 ASP A C 1
ATOM 2183 O O . ASP A 1 287 ? 0.728 -11.386 16.964 1.00 91.25 287 ASP A O 1
ATOM 2187 N N . GLY A 1 288 ? -0.549 -12.997 17.872 1.00 85.94 288 GLY A N 1
ATOM 2188 C CA . GLY A 1 288 ? -0.501 -12.488 19.246 1.00 85.94 288 GLY A CA 1
ATOM 2189 C C . GLY A 1 288 ? -1.217 -11.151 19.491 1.00 85.94 288 GLY A C 1
ATOM 2190 O O . GLY A 1 288 ? -1.054 -10.573 20.569 1.00 85.94 288 GLY A O 1
ATOM 2191 N N . MET A 1 289 ? -2.004 -10.645 18.535 1.00 87.19 289 MET A N 1
ATOM 2192 C CA . MET A 1 289 ? -2.717 -9.367 18.634 1.00 87.19 289 MET A CA 1
ATOM 2193 C C . MET A 1 289 ? -4.235 -9.567 18.572 1.00 87.19 289 MET A C 1
ATOM 2195 O O . MET A 1 289 ? -4.733 -10.479 17.916 1.00 87.19 289 MET A O 1
ATOM 2199 N N . LEU A 1 290 ? -4.989 -8.680 19.224 1.00 81.75 290 LEU A N 1
ATOM 2200 C CA . LEU A 1 290 ? -6.438 -8.611 19.038 1.00 81.75 290 LEU A CA 1
ATOM 2201 C C . LEU A 1 290 ? -6.753 -8.090 17.626 1.00 81.75 290 LEU A C 1
ATOM 2203 O O . LEU A 1 290 ? -6.145 -7.095 17.213 1.00 81.75 290 LEU A O 1
ATOM 2207 N N . PRO A 1 291 ? -7.706 -8.706 16.900 1.00 88.25 291 PRO A N 1
ATOM 2208 C CA . PRO A 1 291 ? -8.079 -8.248 15.571 1.00 88.25 291 PRO A CA 1
ATOM 2209 C C . PRO A 1 291 ? -8.763 -6.878 15.633 1.00 88.25 291 PRO A C 1
ATOM 2211 O O . PRO A 1 291 ? -9.449 -6.544 16.603 1.00 88.25 29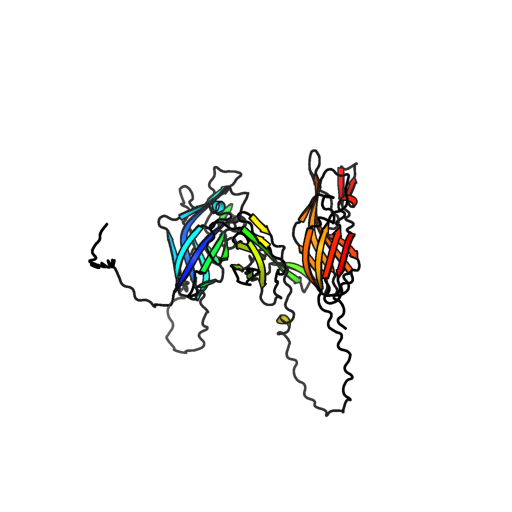1 PRO A O 1
ATOM 2214 N N . PHE A 1 292 ? -8.594 -6.095 14.573 1.00 87.19 292 PHE A N 1
ATOM 2215 C CA . PHE A 1 292 ? -9.376 -4.888 14.324 1.00 87.19 292 PHE A CA 1
ATOM 2216 C C . PHE A 1 292 ? -10.412 -5.168 13.239 1.00 87.19 292 PHE A C 1
ATOM 2218 O O . PHE A 1 292 ? -10.080 -5.729 12.200 1.00 87.19 292 PHE A O 1
ATOM 2225 N N . GLU A 1 293 ? -11.642 -4.716 13.461 1.00 87.00 293 GLU A N 1
ATOM 2226 C CA . GLU A 1 293 ? -12.723 -4.733 12.478 1.00 87.00 293 GLU A CA 1
ATOM 2227 C C . GLU A 1 293 ? -13.269 -3.310 12.353 1.00 87.00 293 GLU A C 1
ATOM 2229 O O . GLU A 1 293 ? -13.599 -2.680 13.360 1.00 87.00 293 GLU A O 1
ATOM 2234 N N . SER A 1 294 ? -13.367 -2.786 11.130 1.00 79.44 294 SER A N 1
ATOM 2235 C CA . SER A 1 294 ? -13.843 -1.415 10.920 1.00 79.44 294 SER A CA 1
ATOM 2236 C C . SER A 1 294 ? -15.348 -1.273 11.130 1.00 79.44 294 SER A C 1
ATOM 2238 O O . SER A 1 294 ? -15.826 -0.176 11.401 1.00 79.44 294 SER A O 1
ATOM 2240 N N . MET A 1 295 ? -16.121 -2.354 10.995 1.00 73.19 295 MET A N 1
ATOM 2241 C CA . MET A 1 295 ? -17.576 -2.280 11.095 1.00 73.19 295 MET A CA 1
ATOM 2242 C C . MET A 1 295 ? -18.031 -1.720 12.458 1.00 73.19 295 MET A C 1
ATOM 2244 O O . MET A 1 295 ? -17.488 -2.094 13.498 1.00 73.19 295 MET A O 1
ATOM 2248 N N . PRO A 1 296 ? -19.057 -0.844 12.475 1.00 74.19 296 PRO A N 1
ATOM 2249 C CA . PRO A 1 296 ? -19.966 -0.504 11.371 1.00 74.19 296 PRO A CA 1
ATOM 2250 C C . PRO A 1 296 ? -19.448 0.571 10.393 1.00 74.19 296 PRO A C 1
ATOM 2252 O O . PRO A 1 296 ? -20.175 0.940 9.471 1.00 74.19 296 PRO A O 1
ATOM 2255 N N . GLN A 1 297 ? -18.224 1.082 10.562 1.00 74.06 297 GLN A N 1
ATOM 2256 C CA . GLN A 1 297 ? -17.617 2.015 9.614 1.00 74.06 297 GLN A CA 1
ATOM 2257 C C . GLN A 1 297 ? -17.246 1.299 8.310 1.00 74.06 297 GLN A C 1
ATOM 2259 O O . GLN A 1 297 ? -16.576 0.262 8.306 1.00 74.06 297 GLN A O 1
ATOM 2264 N N . VAL A 1 298 ? -17.654 1.915 7.202 1.00 77.69 298 VAL A N 1
ATOM 2265 C CA . VAL A 1 298 ? -17.286 1.524 5.841 1.00 77.69 298 VAL A CA 1
ATOM 2266 C C . VAL A 1 298 ? -16.577 2.680 5.145 1.00 77.69 298 VAL A C 1
ATOM 2268 O O . VAL A 1 298 ? -16.844 3.850 5.436 1.00 77.69 298 VAL A O 1
ATOM 2271 N N . PHE A 1 299 ? -15.682 2.350 4.226 1.00 81.56 299 PHE A N 1
ATOM 2272 C CA . PHE A 1 299 ? -14.898 3.299 3.448 1.00 81.56 299 PHE A CA 1
ATOM 2273 C C . PHE A 1 299 ? -15.453 3.371 2.032 1.00 81.56 299 PHE A C 1
ATOM 2275 O O . PHE A 1 299 ? -15.559 2.345 1.362 1.00 81.56 299 PHE A O 1
ATOM 2282 N N . GLU A 1 300 ? -15.824 4.573 1.595 1.00 90.06 300 GLU A N 1
ATOM 2283 C CA . GLU A 1 300 ? -16.179 4.827 0.200 1.00 90.06 300 GLU A CA 1
ATOM 2284 C C . GLU A 1 300 ? -14.902 4.863 -0.638 1.00 90.06 300 GLU A C 1
ATOM 2286 O O . GLU A 1 300 ? -13.960 5.594 -0.322 1.00 90.06 300 GLU A O 1
ATOM 2291 N N . ILE A 1 301 ? -14.871 4.065 -1.696 1.00 93.12 301 ILE A N 1
ATOM 2292 C CA . ILE A 1 301 ? -13.793 4.043 -2.675 1.00 93.12 301 ILE A CA 1
ATOM 2293 C C . ILE A 1 301 ? -14.300 4.667 -3.954 1.00 93.12 301 ILE A C 1
ATOM 2295 O O . ILE A 1 301 ? -15.356 4.287 -4.468 1.00 93.12 301 ILE A O 1
ATOM 2299 N N . VAL A 1 302 ? -13.515 5.622 -4.444 1.00 91.12 302 VAL A N 1
ATOM 2300 C CA . VAL A 1 302 ? -13.752 6.334 -5.690 1.00 91.12 302 VAL A CA 1
ATOM 2301 C C . VAL A 1 302 ? -12.592 6.044 -6.641 1.00 91.12 302 VAL A C 1
ATOM 2303 O O . VAL A 1 302 ? -11.428 6.220 -6.292 1.00 91.12 302 VAL A O 1
ATOM 2306 N N . GLU A 1 303 ? -12.903 5.582 -7.847 1.00 93.69 303 GLU A N 1
ATOM 2307 C CA . GLU A 1 303 ? -11.939 5.334 -8.916 1.00 93.69 303 GLU A CA 1
ATOM 2308 C C . GLU A 1 303 ? -11.133 6.599 -9.222 1.00 93.69 303 GLU A C 1
ATOM 2310 O O . GLU A 1 303 ? -11.688 7.689 -9.381 1.00 93.69 303 GLU A O 1
ATOM 2315 N N . GLY A 1 304 ? -9.812 6.450 -9.327 1.00 90.62 304 GLY A N 1
ATOM 2316 C CA . GLY A 1 304 ? -8.906 7.578 -9.532 1.00 90.62 304 GLY A CA 1
ATOM 2317 C C . GLY A 1 304 ? -8.576 8.373 -8.264 1.00 90.62 304 GLY A C 1
ATOM 2318 O O . GLY A 1 304 ? -7.865 9.377 -8.354 1.00 90.62 304 GLY A O 1
ATOM 2319 N N . GLU A 1 305 ? -9.074 7.956 -7.097 1.00 90.19 305 GLU A N 1
ATOM 2320 C CA . GLU A 1 305 ? -8.819 8.602 -5.809 1.00 90.19 305 GLU A CA 1
ATOM 2321 C C . GLU A 1 305 ? -8.214 7.623 -4.794 1.00 90.19 305 GLU A C 1
ATOM 2323 O O . GLU A 1 305 ? -8.369 6.404 -4.887 1.00 90.19 305 GLU A O 1
ATOM 2328 N N . GLU A 1 306 ? -7.497 8.178 -3.815 1.00 87.19 306 GLU A N 1
ATOM 2329 C CA . GLU A 1 306 ? -6.948 7.432 -2.687 1.00 87.19 306 GLU A CA 1
ATOM 2330 C C . GLU A 1 306 ? -7.779 7.750 -1.441 1.00 87.19 306 GLU A C 1
ATOM 2332 O O . GLU A 1 306 ? -7.798 8.885 -0.955 1.00 87.19 306 GLU A O 1
ATOM 2337 N N . THR A 1 307 ? -8.449 6.739 -0.904 1.00 87.12 307 THR A N 1
ATOM 2338 C CA . THR A 1 307 ? -9.169 6.801 0.363 1.00 87.12 307 THR A CA 1
ATOM 2339 C C . THR A 1 307 ? -8.221 6.412 1.489 1.00 87.12 307 THR A C 1
ATOM 2341 O O . THR A 1 307 ? -7.768 5.273 1.592 1.00 87.12 307 THR A O 1
ATOM 2344 N N . VAL A 1 308 ? -7.926 7.367 2.370 1.00 77.81 308 VAL A N 1
ATOM 2345 C CA . VAL A 1 308 ? -7.018 7.144 3.499 1.00 77.81 308 VAL A CA 1
ATOM 2346 C C . VAL A 1 308 ? -7.785 6.628 4.716 1.00 77.81 308 VAL A C 1
ATOM 2348 O O . VAL A 1 308 ? -8.669 7.297 5.252 1.00 77.81 308 VAL A O 1
ATOM 2351 N N . VAL A 1 309 ? -7.389 5.452 5.188 1.00 72.31 309 VAL A N 1
ATOM 2352 C CA . VAL A 1 309 ? -7.741 4.885 6.484 1.00 72.31 309 VAL A CA 1
ATOM 2353 C C . VAL A 1 309 ? -6.758 5.395 7.532 1.00 72.31 309 VAL A C 1
ATOM 2355 O O . VAL A 1 309 ? -5.540 5.393 7.354 1.00 72.31 309 VAL A O 1
ATOM 2358 N N . VAL A 1 310 ? -7.312 5.833 8.657 1.00 53.81 310 VAL A N 1
ATOM 2359 C CA . VAL A 1 310 ? -6.567 6.248 9.851 1.00 53.81 310 VAL A CA 1
ATOM 2360 C C . VAL A 1 310 ? -5.634 5.119 10.307 1.00 53.81 310 VAL A C 1
ATOM 2362 O O . VAL A 1 310 ? -5.977 3.943 10.205 1.00 53.81 310 VAL A O 1
ATOM 2365 N N . SER A 1 311 ? -4.460 5.468 10.837 1.00 70.50 311 SER A N 1
ATOM 2366 C CA . SER A 1 311 ? -3.524 4.482 11.387 1.00 70.50 311 SER A CA 1
ATOM 2367 C C . SER A 1 311 ? -4.188 3.636 12.476 1.00 70.50 311 SER A C 1
ATOM 2369 O O . SER A 1 311 ? -4.688 4.171 13.467 1.00 70.50 311 SER A O 1
ATOM 2371 N N . VAL A 1 312 ? -4.139 2.315 12.326 1.00 76.88 312 VAL A N 1
ATOM 2372 C CA . VAL A 1 312 ? -4.670 1.357 13.296 1.00 76.88 312 VAL A CA 1
ATOM 2373 C C . VAL A 1 312 ? -3.538 0.898 14.205 1.00 76.88 312 VAL A C 1
ATOM 2375 O O . VAL A 1 312 ? -2.524 0.389 13.736 1.00 76.88 312 VAL A O 1
ATOM 2378 N N . VAL A 1 313 ? -3.697 1.067 15.516 1.00 80.06 313 VAL A N 1
ATOM 2379 C CA . VAL A 1 313 ? -2.776 0.507 16.514 1.00 80.06 313 VAL A CA 1
ATOM 2380 C C . VAL A 1 313 ? -3.416 -0.748 17.097 1.00 80.06 313 VAL A C 1
ATOM 2382 O O . VAL A 1 313 ? -4.439 -0.641 17.774 1.00 80.06 313 VAL A O 1
ATOM 2385 N N . LEU A 1 314 ? -2.840 -1.925 16.843 1.00 78.94 314 LEU A N 1
ATOM 2386 C CA . LEU A 1 314 ? -3.345 -3.160 17.447 1.00 78.94 314 LEU A CA 1
ATOM 2387 C C . LEU A 1 314 ? -2.821 -3.326 18.872 1.00 78.94 314 LEU A C 1
ATOM 2389 O O . LEU A 1 314 ? -1.696 -2.939 19.201 1.00 78.94 314 LEU A O 1
ATOM 2393 N N . ASN A 1 315 ? -3.651 -3.947 19.708 1.00 78.44 315 ASN A N 1
ATOM 2394 C CA . ASN A 1 315 ? -3.307 -4.286 21.081 1.00 78.44 315 ASN A CA 1
ATOM 2395 C C . ASN A 1 315 ? -2.908 -5.764 21.175 1.00 78.44 315 ASN A C 1
ATOM 2397 O O . ASN A 1 315 ? -3.540 -6.586 20.510 1.00 78.44 315 ASN A O 1
ATOM 2401 N N . PRO A 1 316 ? -1.924 -6.120 22.018 1.00 77.69 316 PRO A N 1
ATOM 2402 C CA . PRO A 1 316 ? -1.606 -7.517 22.293 1.00 77.69 316 PRO A CA 1
ATOM 2403 C C . PRO A 1 316 ? -2.824 -8.272 22.823 1.00 77.69 316 PRO A C 1
ATOM 2405 O O . PRO A 1 316 ? -3.571 -7.736 23.649 1.00 77.69 316 PRO A O 1
ATOM 2408 N N . ASP A 1 317 ? -2.997 -9.518 22.392 1.00 81.00 317 ASP A N 1
ATOM 2409 C CA . ASP A 1 317 ? -3.996 -10.411 22.965 1.00 81.00 317 ASP A CA 1
ATOM 2410 C C . ASP A 1 317 ? -3.514 -10.893 24.347 1.00 81.00 317 ASP A C 1
ATOM 2412 O O . ASP A 1 317 ? -2.519 -11.620 24.435 1.00 81.00 317 ASP A O 1
ATOM 2416 N N . PRO A 1 318 ? -4.190 -10.521 25.453 1.00 70.56 318 PRO A N 1
ATOM 2417 C CA . PRO A 1 318 ? -3.796 -10.960 26.787 1.00 70.56 318 PRO A CA 1
ATOM 2418 C C . PRO A 1 318 ? -3.837 -12.486 26.963 1.00 70.56 318 PRO A C 1
ATOM 2420 O O . PRO A 1 318 ? -3.154 -12.995 27.853 1.00 70.56 318 PRO A O 1
ATOM 2423 N N . ALA A 1 319 ? -4.605 -13.219 26.147 1.00 71.75 319 ALA A N 1
ATOM 2424 C CA . ALA A 1 319 ? -4.635 -14.678 26.175 1.00 71.75 319 ALA A CA 1
ATOM 2425 C C . ALA A 1 319 ? -3.384 -15.305 25.535 1.00 71.75 319 ALA A C 1
ATOM 2427 O O . ALA A 1 319 ? -2.898 -16.314 26.038 1.00 71.75 319 ALA A O 1
ATOM 2428 N N . ALA A 1 320 ? -2.814 -14.681 24.499 1.00 60.91 320 ALA A N 1
ATOM 2429 C CA . ALA A 1 320 ? -1.611 -15.174 23.821 1.00 60.91 320 ALA A CA 1
ATOM 2430 C C . ALA A 1 320 ? -0.344 -15.083 24.697 1.00 60.91 320 ALA A C 1
ATOM 2432 O O . ALA A 1 320 ? 0.598 -15.852 24.527 1.00 60.91 320 ALA A O 1
ATOM 2433 N N . VAL A 1 321 ? -0.321 -14.171 25.676 1.00 54.66 321 VAL A N 1
ATOM 2434 C CA . VAL A 1 321 ? 0.811 -13.992 26.609 1.00 54.66 321 VAL A CA 1
ATOM 2435 C C . VAL A 1 321 ? 0.768 -14.997 27.777 1.00 54.66 321 VAL A C 1
ATOM 2437 O O . VAL A 1 321 ? 1.769 -15.198 28.464 1.00 54.66 321 VAL A O 1
ATOM 2440 N N . ALA A 1 322 ? -0.378 -15.642 28.025 1.00 50.91 322 ALA A N 1
ATOM 2441 C CA . ALA A 1 322 ? -0.581 -16.510 29.188 1.00 50.91 322 ALA A CA 1
ATOM 2442 C C . ALA A 1 322 ? 0.036 -17.918 29.048 1.00 50.91 322 ALA A C 1
ATOM 2444 O O . ALA A 1 322 ? 0.195 -18.609 30.055 1.00 50.91 322 ALA A O 1
ATOM 2445 N N . ASP A 1 323 ? 0.441 -18.331 27.843 1.00 46.25 323 ASP A N 1
ATOM 2446 C CA . ASP A 1 323 ? 1.003 -19.669 27.597 1.00 46.25 323 ASP A CA 1
ATOM 2447 C C . ASP A 1 323 ? 2.494 -19.815 27.989 1.00 46.25 323 ASP A C 1
ATOM 2449 O O . ASP A 1 323 ? 3.052 -20.911 27.915 1.00 46.25 323 ASP A O 1
ATOM 2453 N N . GLU A 1 324 ? 3.136 -18.758 28.509 1.00 44.97 324 GLU A N 1
ATOM 2454 C CA . GLU A 1 324 ? 4.473 -18.817 29.136 1.00 44.97 324 GLU A CA 1
ATOM 2455 C C . GLU A 1 324 ? 4.439 -18.986 30.678 1.00 44.97 324 GLU A C 1
ATOM 2457 O O . GLU A 1 324 ? 5.402 -18.648 31.378 1.00 44.97 324 GLU A O 1
ATOM 2462 N N . GLU A 1 325 ? 3.365 -19.533 31.268 1.00 40.44 325 GLU A N 1
ATOM 2463 C CA . GLU A 1 325 ? 3.371 -19.840 32.707 1.00 40.44 325 GLU A CA 1
ATOM 2464 C C . GLU A 1 325 ? 4.318 -21.004 33.064 1.00 40.44 325 GLU A C 1
ATOM 2466 O O . GLU A 1 325 ? 4.060 -22.195 32.880 1.00 40.44 325 GLU A O 1
ATOM 2471 N N . VAL A 1 326 ? 5.442 -20.601 33.657 1.00 42.59 326 VAL A N 1
ATOM 2472 C CA . VAL A 1 326 ? 6.369 -21.374 34.487 1.00 42.59 326 VAL A CA 1
ATOM 2473 C C . VAL A 1 326 ? 5.625 -22.394 35.355 1.00 42.59 326 VAL A C 1
ATOM 2475 O O . VAL A 1 326 ? 4.945 -22.031 36.312 1.00 42.59 326 VAL A O 1
ATOM 2478 N N . ILE A 1 327 ? 5.843 -23.681 35.076 1.00 39.09 327 ILE A N 1
ATOM 2479 C CA . ILE A 1 327 ? 5.405 -24.808 35.910 1.00 39.09 327 ILE A CA 1
ATOM 2480 C C . ILE A 1 327 ? 5.976 -24.624 37.332 1.00 39.09 327 ILE A C 1
ATOM 2482 O O . ILE A 1 327 ? 7.197 -24.723 37.501 1.00 39.09 327 ILE A O 1
ATOM 2486 N N . PRO A 1 328 ? 5.164 -24.393 38.380 1.00 41.66 328 PRO A N 1
ATOM 2487 C CA . PRO A 1 328 ? 5.664 -24.437 39.745 1.00 41.66 328 PRO A CA 1
ATOM 2488 C C . PRO A 1 328 ? 5.851 -25.905 40.145 1.00 41.66 328 PRO A C 1
ATOM 2490 O O . PRO A 1 328 ? 4.946 -26.722 39.972 1.00 41.66 328 PRO A O 1
ATOM 2493 N N . GLU A 1 329 ? 7.024 -26.252 40.680 1.00 42.66 329 GLU A N 1
ATOM 2494 C CA . GLU A 1 329 ? 7.281 -27.583 41.238 1.00 42.66 329 GLU A CA 1
ATOM 2495 C C . GLU A 1 329 ? 6.266 -27.920 42.348 1.00 42.66 329 GLU A C 1
ATOM 2497 O O . GLU A 1 329 ? 6.069 -27.147 43.289 1.00 42.66 329 GLU A O 1
ATOM 2502 N N . GLU A 1 330 ? 5.633 -29.092 42.244 1.00 38.06 330 GLU A N 1
ATOM 2503 C CA . GLU A 1 330 ? 4.738 -29.636 43.268 1.00 38.06 330 GLU A CA 1
ATOM 2504 C C . GLU A 1 330 ? 5.487 -29.907 44.587 1.00 38.06 330 GLU A C 1
ATOM 2506 O O . GLU A 1 330 ? 6.421 -30.712 44.629 1.00 38.06 330 GLU A O 1
ATOM 2511 N N . GLU A 1 331 ? 5.008 -29.342 45.700 1.00 40.78 331 GLU A N 1
ATOM 2512 C CA . GLU A 1 331 ? 5.274 -29.895 47.035 1.00 40.78 331 GLU A CA 1
ATOM 2513 C C . GLU A 1 331 ? 4.086 -30.756 47.508 1.00 40.78 331 GLU A C 1
ATOM 2515 O O . GLU A 1 331 ? 2.933 -30.319 47.431 1.00 40.78 331 GLU A O 1
ATOM 2520 N N . PRO A 1 332 ? 4.323 -31.968 48.052 1.00 44.88 332 PRO A N 1
ATOM 2521 C CA . PRO A 1 332 ? 3.255 -32.841 48.510 1.00 44.88 332 PRO A CA 1
ATOM 2522 C C . PRO A 1 332 ? 2.939 -32.602 49.992 1.00 44.88 332 PRO A C 1
ATOM 2524 O O . PRO A 1 332 ? 3.823 -32.615 50.850 1.00 44.88 332 PRO A O 1
ATOM 2527 N N . GLY A 1 333 ? 1.654 -32.500 50.329 1.00 38.41 333 GLY A N 1
ATOM 2528 C CA . GLY A 1 333 ? 1.227 -32.446 51.727 1.00 38.41 333 GLY A CA 1
ATOM 2529 C C . GLY A 1 333 ? -0.280 -32.338 51.902 1.00 38.41 333 GLY A C 1
ATOM 2530 O O . GLY A 1 333 ? -0.794 -31.271 52.207 1.00 38.41 333 GLY A O 1
ATOM 2531 N N . VAL A 1 334 ? -0.982 -33.455 51.714 1.00 44.22 334 VAL A N 1
ATOM 2532 C CA . VAL A 1 334 ? -2.423 -33.600 51.968 1.00 44.22 334 VAL A CA 1
ATOM 2533 C C . VAL A 1 334 ? -2.710 -33.566 53.476 1.00 44.22 334 VAL A C 1
ATOM 2535 O O . VAL A 1 334 ? -2.205 -34.417 54.210 1.00 44.22 334 VAL A O 1
ATOM 2538 N N . GLU A 1 335 ? -3.595 -32.668 53.917 1.00 38.41 335 GLU A N 1
ATOM 2539 C CA . GLU A 1 335 ? -4.396 -32.830 55.140 1.00 38.41 335 GLU A CA 1
ATOM 2540 C C . GLU A 1 335 ? -5.898 -32.696 54.808 1.00 38.41 335 GLU A C 1
ATOM 2542 O O . GLU A 1 335 ? -6.300 -31.916 53.948 1.00 38.41 335 GLU A O 1
ATOM 2547 N N . GLU A 1 336 ? -6.707 -33.544 55.449 1.00 42.59 336 GLU A N 1
ATOM 2548 C CA . GLU A 1 336 ? -8.132 -33.817 55.192 1.00 42.59 336 GLU A CA 1
ATOM 2549 C C . GLU A 1 336 ? -9.092 -32.632 55.468 1.00 42.59 336 GLU A C 1
ATOM 2551 O O . GLU A 1 336 ? -8.771 -31.735 56.250 1.00 42.59 336 GLU A O 1
ATOM 2556 N N . PRO A 1 337 ? -10.308 -32.627 54.875 1.00 43.81 337 PRO A N 1
ATOM 2557 C CA . PRO A 1 337 ? -11.122 -31.424 54.749 1.00 43.81 337 PRO A CA 1
ATOM 2558 C C . PRO A 1 337 ? -11.907 -31.098 56.027 1.00 43.81 337 PRO A C 1
ATOM 2560 O O . PRO A 1 337 ? -12.550 -31.958 56.636 1.00 43.81 337 PRO A O 1
ATOM 2563 N N . GLN A 1 338 ? -11.922 -29.817 56.394 1.00 41.44 338 GLN A N 1
ATOM 2564 C CA . GLN A 1 338 ? -12.957 -29.244 57.253 1.00 41.44 338 GLN A CA 1
ATOM 2565 C C . GLN A 1 338 ? -14.175 -28.921 56.376 1.00 41.44 338 GLN A C 1
ATOM 2567 O O . GLN A 1 338 ? -14.040 -28.406 55.271 1.00 41.44 338 GLN A O 1
ATOM 2572 N N . VAL A 1 339 ? -15.368 -29.260 56.863 1.00 46.25 339 VAL A N 1
ATOM 2573 C CA . VAL A 1 339 ? -16.642 -28.946 56.206 1.00 46.25 339 VAL A CA 1
ATOM 2574 C C . VAL A 1 339 ? -16.873 -27.439 56.317 1.00 46.25 339 VAL A C 1
ATOM 2576 O O . VAL A 1 339 ? -17.291 -26.969 57.374 1.00 46.25 339 VAL A O 1
ATOM 2579 N N . GLU A 1 340 ? -16.584 -26.697 55.251 1.00 48.22 340 GLU A N 1
ATOM 2580 C CA . GLU A 1 340 ? -17.031 -25.313 55.103 1.00 48.22 340 GLU A CA 1
ATOM 2581 C C . GLU A 1 340 ? -18.460 -25.280 54.549 1.00 48.22 340 GLU A C 1
ATOM 2583 O O . GLU A 1 340 ? -18.858 -26.079 53.696 1.00 48.22 340 GLU A O 1
ATOM 2588 N N . GLU A 1 341 ? -19.259 -24.391 55.130 1.00 49.53 341 GLU A N 1
ATOM 2589 C CA . GLU A 1 341 ? -20.625 -24.084 54.717 1.00 49.53 341 GLU A CA 1
ATOM 2590 C C . GLU A 1 341 ? -20.633 -23.610 53.251 1.00 49.53 341 GLU A C 1
ATOM 2592 O O . GLU A 1 341 ? -19.649 -23.018 52.806 1.00 49.53 341 GLU A O 1
ATOM 2597 N N . PRO A 1 342 ? -21.704 -23.864 52.473 1.00 44.28 342 PRO A N 1
ATOM 2598 C CA . PRO A 1 342 ? -21.746 -23.408 51.088 1.00 44.28 342 PRO A CA 1
ATOM 2599 C C . PRO A 1 342 ? -21.563 -21.883 51.046 1.00 44.28 342 PRO A C 1
ATOM 2601 O O . PRO A 1 342 ? -22.172 -21.191 51.873 1.00 44.28 342 PRO A O 1
ATOM 2604 N N . PRO A 1 343 ? -20.752 -21.350 50.115 1.00 48.31 343 PRO A N 1
ATOM 2605 C CA . PRO A 1 343 ? -20.594 -19.915 49.996 1.00 48.31 343 PRO A CA 1
ATOM 2606 C C . PRO A 1 343 ? -21.961 -19.309 49.685 1.00 48.31 343 PRO A C 1
ATOM 2608 O O . PRO A 1 343 ? -22.734 -19.828 48.876 1.00 48.31 343 PRO A O 1
ATOM 2611 N N . VAL A 1 344 ? -22.270 -18.218 50.378 1.00 49.72 344 VAL A N 1
ATOM 2612 C CA . VAL A 1 344 ? -23.311 -17.294 49.945 1.00 49.72 344 VAL A CA 1
ATOM 2613 C C . VAL A 1 344 ? -22.880 -16.835 48.557 1.00 49.72 344 VAL A C 1
ATOM 2615 O O . VAL A 1 344 ? -21.794 -16.278 48.436 1.00 49.72 344 VAL A O 1
ATOM 2618 N N . GLU A 1 345 ? -23.676 -17.128 47.525 1.00 46.47 345 GLU A N 1
ATOM 2619 C CA . GLU A 1 345 ? -23.492 -16.517 46.209 1.00 46.47 345 GLU A CA 1
ATOM 2620 C C . GLU A 1 345 ? -23.448 -15.001 46.423 1.00 46.47 345 GLU A C 1
ATOM 2622 O O . GLU A 1 345 ? -24.445 -14.385 46.816 1.00 46.47 345 GLU A O 1
ATOM 2627 N N . GLU A 1 346 ? -22.263 -14.413 46.257 1.00 53.16 346 GLU A N 1
ATOM 2628 C CA . GLU A 1 346 ? -22.159 -12.975 46.079 1.00 53.16 346 GLU A CA 1
ATOM 2629 C C . GLU A 1 346 ? -22.989 -12.625 44.838 1.00 53.16 346 GLU A C 1
ATOM 2631 O O . GLU A 1 346 ? -22.995 -13.405 43.877 1.00 53.16 346 GLU A O 1
ATOM 2636 N N . PRO A 1 347 ? -23.760 -11.523 44.860 1.00 44.16 347 PRO A N 1
ATOM 2637 C CA . PRO A 1 347 ? -24.479 -11.108 43.668 1.00 44.16 347 PRO A CA 1
ATOM 2638 C C . PRO A 1 347 ? -23.452 -10.983 42.546 1.00 44.16 347 PRO A C 1
ATOM 2640 O O . PRO A 1 347 ? -22.466 -10.269 42.699 1.00 44.16 347 PRO A O 1
ATOM 2643 N N . GLN A 1 348 ? -23.657 -11.730 41.462 1.00 43.12 348 GLN A N 1
ATOM 2644 C CA . GLN A 1 348 ? -22.903 -11.523 40.237 1.00 43.12 348 GLN A CA 1
ATOM 2645 C C . GLN A 1 348 ? -23.142 -10.063 39.853 1.00 43.12 348 GLN A C 1
ATOM 2647 O O . GLN A 1 348 ? -24.275 -9.696 39.536 1.00 43.12 348 GLN A O 1
ATOM 2652 N N . ASP A 1 349 ? -22.119 -9.219 39.992 1.00 49.88 349 ASP A N 1
ATOM 2653 C CA . ASP A 1 349 ? -22.132 -7.901 39.376 1.00 49.88 349 ASP A CA 1
ATOM 2654 C C . ASP A 1 349 ? -22.377 -8.167 37.887 1.00 49.88 349 ASP A C 1
ATOM 2656 O O . ASP A 1 349 ? -21.569 -8.836 37.243 1.00 49.88 349 ASP A O 1
ATOM 2660 N N . GLU A 1 350 ? -23.539 -7.759 37.366 1.00 57.91 350 GLU A N 1
ATOM 2661 C CA . GLU A 1 350 ? -23.798 -7.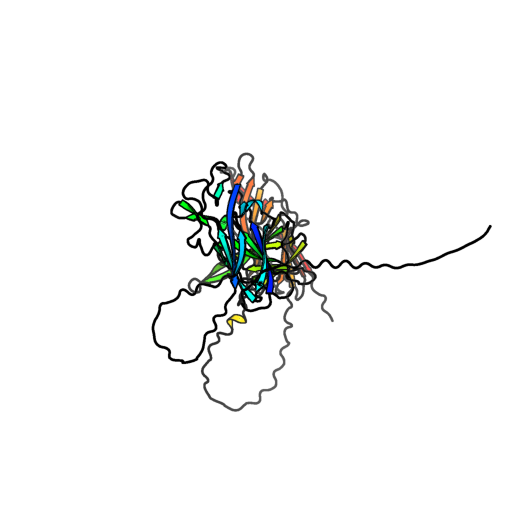806 35.928 1.00 57.91 350 GLU A CA 1
ATOM 2662 C C . GLU A 1 350 ? -22.626 -7.098 35.248 1.00 57.91 350 GLU A C 1
ATOM 2664 O O . GLU A 1 350 ? -22.419 -5.900 35.469 1.00 57.91 350 GLU A O 1
ATOM 2669 N N . GLU A 1 351 ? -21.819 -7.843 34.484 1.00 65.25 351 GLU A N 1
ATOM 2670 C CA . GLU A 1 351 ? -20.710 -7.257 33.740 1.00 65.25 351 GLU A CA 1
ATOM 2671 C C . GLU A 1 351 ? -21.269 -6.130 32.876 1.00 65.25 351 GLU A C 1
ATOM 2673 O O . GLU A 1 351 ? -22.186 -6.320 32.071 1.00 65.25 351 GLU A O 1
ATOM 2678 N N . ALA A 1 352 ? -20.761 -4.921 33.109 1.00 73.50 352 ALA A N 1
ATOM 2679 C CA . ALA A 1 352 ? -21.252 -3.744 32.427 1.00 73.50 352 ALA A CA 1
ATOM 2680 C C . ALA A 1 352 ? -20.948 -3.885 30.931 1.00 73.50 352 ALA A C 1
ATOM 2682 O O . ALA A 1 352 ? -19.788 -3.947 30.524 1.00 73.50 352 ALA A O 1
ATOM 2683 N N . LEU A 1 353 ? -21.999 -3.933 30.116 1.00 79.81 353 LEU A N 1
ATOM 2684 C CA . LEU A 1 353 ? -21.889 -4.052 28.672 1.00 79.81 353 LEU A CA 1
ATOM 2685 C C . LEU A 1 353 ? -21.140 -2.832 28.112 1.00 79.81 353 LEU A C 1
ATOM 2687 O O . LEU A 1 353 ? -21.323 -1.709 28.616 1.00 79.81 353 LEU A O 1
ATOM 2691 N N . PRO A 1 354 ? -20.305 -3.021 27.076 1.00 78.81 354 PRO A N 1
ATOM 2692 C CA . PRO A 1 354 ? -19.669 -1.909 26.392 1.00 78.81 354 PRO A CA 1
ATOM 2693 C C . PRO A 1 354 ? -20.725 -1.019 25.723 1.00 78.81 354 PRO A C 1
ATOM 2695 O O . PRO A 1 354 ? -21.863 -1.429 25.493 1.00 78.81 354 PRO A O 1
ATOM 2698 N N . ALA A 1 355 ? -20.348 0.222 25.455 1.00 83.31 355 ALA A N 1
ATOM 2699 C CA . ALA A 1 355 ? -21.184 1.242 24.849 1.00 83.31 355 ALA A CA 1
ATOM 2700 C C . ALA A 1 355 ? -20.624 1.643 23.484 1.00 83.31 355 ALA A C 1
ATOM 2702 O O . ALA A 1 355 ? -19.407 1.660 23.294 1.00 83.31 355 ALA A O 1
ATOM 2703 N N . GLN A 1 356 ? -21.502 2.005 22.556 1.00 84.44 356 GLN A N 1
ATOM 2704 C CA . GLN A 1 356 ? -21.106 2.557 21.265 1.00 84.44 356 GLN A CA 1
ATOM 2705 C C . GLN A 1 356 ? -20.917 4.071 21.413 1.00 84.44 356 GLN A C 1
ATOM 2707 O O . GLN A 1 356 ? -21.808 4.775 21.887 1.00 84.44 356 GLN A O 1
ATOM 2712 N N . VAL A 1 357 ? -19.744 4.593 21.065 1.00 86.94 357 VAL A N 1
ATOM 2713 C CA . VAL A 1 357 ? -19.381 5.996 21.288 1.00 86.94 357 VAL A CA 1
ATOM 2714 C C . VAL A 1 357 ? -18.861 6.606 19.996 1.00 86.94 357 VAL A C 1
ATOM 2716 O O . VAL A 1 357 ? -17.872 6.135 19.441 1.00 86.94 357 VAL A O 1
ATOM 2719 N N . ARG A 1 358 ? -19.498 7.684 19.543 1.00 84.69 358 ARG A N 1
ATOM 2720 C CA . ARG A 1 358 ? -19.081 8.485 18.391 1.00 84.69 358 ARG A CA 1
ATOM 2721 C C . ARG A 1 358 ? -18.412 9.767 18.852 1.00 84.69 358 ARG A C 1
ATOM 2723 O O . ARG A 1 358 ? -18.954 10.507 19.679 1.00 84.69 358 ARG A O 1
ATOM 2730 N N . PHE A 1 359 ? -17.243 10.045 18.293 1.00 86.56 359 PHE A N 1
ATOM 2731 C CA . PHE A 1 359 ? -16.498 11.270 18.544 1.00 86.56 359 PHE A CA 1
ATOM 2732 C C . PHE A 1 359 ? -16.576 12.170 17.325 1.00 86.56 359 PHE A C 1
ATOM 2734 O O . PHE A 1 359 ? -16.270 11.747 16.218 1.00 86.56 359 PHE A O 1
ATOM 2741 N N . TRP A 1 360 ? -16.946 13.422 17.543 1.00 88.12 360 TRP A N 1
ATOM 2742 C CA . TRP A 1 360 ? -17.071 14.427 16.500 1.00 88.12 360 TRP A CA 1
ATOM 2743 C C . TRP A 1 360 ? -16.164 15.610 16.820 1.00 88.12 360 TRP A C 1
ATOM 2745 O O . TRP A 1 360 ? -15.986 15.958 17.990 1.00 88.12 360 TRP A O 1
ATOM 2755 N N . LEU A 1 361 ? -15.617 16.251 15.795 1.00 88.31 361 LEU A N 1
ATOM 2756 C CA . LEU A 1 361 ? -14.799 17.449 15.922 1.00 88.31 361 LEU A CA 1
ATOM 2757 C C . LEU A 1 361 ? -15.497 18.644 15.283 1.00 88.31 361 LEU A C 1
ATOM 2759 O O . LEU A 1 361 ? -15.990 18.568 14.163 1.00 88.31 361 LEU A O 1
ATOM 2763 N N . ALA A 1 362 ? -15.503 19.755 16.005 1.00 87.75 362 ALA A N 1
ATOM 2764 C CA . ALA A 1 362 ? -16.006 21.045 15.573 1.00 87.75 362 ALA A CA 1
ATOM 2765 C C . ALA A 1 362 ? -15.001 22.148 15.940 1.00 87.75 362 ALA A C 1
ATOM 2767 O O . ALA A 1 362 ? -14.123 21.963 16.786 1.00 87.75 362 ALA A O 1
ATOM 2768 N N . ASP A 1 363 ? -15.163 23.318 15.336 1.00 85.06 363 ASP A N 1
ATOM 2769 C CA . ASP A 1 363 ? -14.488 24.556 15.718 1.00 85.06 363 ASP A CA 1
ATOM 2770 C C . ASP A 1 363 ? -15.480 25.717 15.592 1.00 85.06 363 ASP A C 1
ATOM 2772 O O . ASP A 1 363 ? -15.593 26.381 14.559 1.00 85.06 363 ASP A O 1
ATOM 2776 N N . THR A 1 364 ? -16.276 25.914 16.647 1.00 71.19 364 THR A N 1
ATOM 2777 C CA . THR A 1 364 ? -17.520 26.704 16.568 1.00 71.19 364 THR A CA 1
ATOM 2778 C C . THR A 1 364 ? -17.334 28.216 16.727 1.00 71.19 364 THR A C 1
ATOM 2780 O O . THR A 1 364 ? -18.302 28.981 16.698 1.00 71.19 364 THR A O 1
ATOM 2783 N N . ASP A 1 365 ? -16.090 28.676 16.875 1.00 71.19 365 ASP A N 1
ATOM 2784 C CA . ASP A 1 365 ? -15.754 30.044 17.262 1.00 71.19 365 ASP A CA 1
ATOM 2785 C C . ASP A 1 365 ? -15.124 30.884 16.129 1.00 71.19 365 ASP A C 1
ATOM 2787 O O . ASP A 1 365 ? -13.972 30.670 15.761 1.00 71.19 365 ASP A O 1
ATOM 2791 N N . GLY A 1 366 ? -15.804 31.956 15.683 1.00 53.09 366 GLY A N 1
ATOM 2792 C CA . GLY A 1 366 ? -15.227 33.027 14.832 1.00 53.09 366 GLY A CA 1
ATOM 2793 C C . GLY A 1 366 ? -15.777 34.443 15.146 1.00 53.09 366 GLY A C 1
ATOM 2794 O O . GLY A 1 366 ? -16.818 34.523 15.809 1.00 53.09 366 GLY A O 1
ATOM 2795 N N . PRO A 1 367 ? -15.178 35.590 14.697 1.00 55.81 367 PRO A N 1
ATOM 2796 C CA . PRO A 1 367 ? -13.923 35.810 13.939 1.00 55.81 367 PRO A CA 1
ATOM 2797 C C . PRO A 1 367 ? -12.966 36.927 14.492 1.00 55.81 367 PRO A C 1
ATOM 2799 O O . PRO A 1 367 ? -13.356 37.729 15.337 1.00 55.81 367 PRO A O 1
ATOM 2802 N N . GLU A 1 368 ? -11.727 37.001 13.963 1.00 51.03 368 GLU A N 1
ATOM 2803 C CA . GLU A 1 368 ? -10.913 38.190 13.544 1.00 51.03 368 GLU A CA 1
ATOM 2804 C C . GLU A 1 368 ? -9.435 37.775 13.378 1.00 51.03 368 GLU A C 1
ATOM 2806 O O . GLU A 1 368 ? -8.518 38.231 14.063 1.00 51.03 368 GLU A O 1
ATOM 2811 N N . ILE A 1 369 ? -9.195 36.859 12.455 1.00 56.00 369 ILE A N 1
ATOM 2812 C CA . ILE A 1 369 ? -7.854 36.544 11.979 1.00 56.00 369 ILE A CA 1
ATOM 2813 C C . ILE A 1 369 ? -7.986 36.372 10.471 1.00 56.00 369 ILE A C 1
ATOM 2815 O O . ILE A 1 369 ? -9.000 35.830 10.021 1.00 56.00 369 ILE A O 1
ATOM 2819 N N . PRO A 1 370 ? -7.042 36.910 9.680 1.00 54.41 370 PRO A N 1
ATOM 2820 C CA . PRO A 1 370 ? -6.957 36.525 8.279 1.00 54.41 370 PRO A CA 1
ATOM 2821 C C . PRO A 1 370 ? -6.831 34.997 8.276 1.00 54.41 370 PRO A C 1
ATOM 2823 O O . PRO A 1 370 ? -6.188 34.469 9.182 1.00 54.41 370 PRO A O 1
ATOM 2826 N N . GLY A 1 371 ? -7.575 34.321 7.397 1.00 69.94 371 GLY A N 1
ATOM 2827 C CA . GLY A 1 371 ? -7.828 32.876 7.453 1.00 69.94 371 GLY A CA 1
ATOM 2828 C C . GLY A 1 371 ? -6.603 32.037 7.821 1.00 69.94 371 GLY A C 1
ATOM 2829 O O . GLY A 1 371 ? -5.463 32.444 7.638 1.00 69.94 371 GLY A O 1
ATOM 2830 N N . GLY A 1 372 ? -6.822 30.863 8.385 1.00 76.75 372 GLY A N 1
ATOM 2831 C CA . GLY A 1 372 ? -5.733 30.020 8.852 1.00 76.75 372 GLY A CA 1
ATOM 2832 C C . GLY A 1 372 ? -6.192 28.595 9.037 1.00 76.75 372 GLY A C 1
ATOM 2833 O O . GLY A 1 372 ? -7.393 28.343 9.123 1.00 76.75 372 GLY A O 1
ATOM 2834 N N . PHE A 1 373 ? -5.230 27.688 9.118 1.00 83.88 373 PHE A N 1
ATOM 2835 C CA . PHE A 1 373 ? -5.477 26.268 9.300 1.00 83.88 373 PHE A CA 1
ATOM 2836 C C . PHE A 1 373 ? -4.890 25.781 10.618 1.00 83.88 373 PHE A C 1
ATOM 2838 O O . PHE A 1 373 ? -3.895 26.314 11.118 1.00 83.88 373 PHE A O 1
ATOM 2845 N N . VAL A 1 374 ? -5.520 24.762 11.184 1.00 84.44 374 VAL A N 1
ATOM 2846 C CA . VAL A 1 374 ? -4.993 23.985 12.299 1.00 84.44 374 VAL A CA 1
ATOM 2847 C C . VAL A 1 374 ? -5.053 22.508 11.939 1.00 84.44 374 VAL A C 1
ATOM 2849 O O . VAL A 1 374 ? -6.116 22.002 11.591 1.00 84.44 374 VAL A O 1
ATOM 2852 N N . SER A 1 375 ? -3.910 21.836 12.036 1.00 84.44 375 SER A N 1
ATOM 2853 C CA . SER A 1 375 ? -3.766 20.412 11.752 1.00 84.44 375 SER A CA 1
ATOM 2854 C C . SER A 1 375 ? -3.815 19.631 13.060 1.00 84.44 375 SER A C 1
ATOM 2856 O O . SER A 1 375 ? -2.903 19.713 13.891 1.00 84.44 375 SER A O 1
ATOM 2858 N N . VAL A 1 376 ? -4.896 18.886 13.275 1.00 85.12 376 VAL A N 1
ATOM 2859 C CA . VAL A 1 376 ? -5.033 17.939 14.385 1.00 85.12 376 VAL A CA 1
ATOM 2860 C C . VAL A 1 376 ? -4.293 16.660 14.015 1.00 85.12 376 VAL A C 1
ATOM 2862 O O . VAL A 1 376 ? -4.512 16.133 12.933 1.00 85.12 376 VAL A O 1
ATOM 2865 N N . SER A 1 377 ? -3.415 16.184 14.903 1.00 79.69 377 SER A N 1
ATOM 2866 C CA . SER A 1 377 ? -2.594 14.983 14.684 1.00 79.69 377 SER A CA 1
ATOM 2867 C C . SER A 1 377 ? -3.100 13.737 15.411 1.00 79.69 377 SER A C 1
ATOM 2869 O O . SER A 1 377 ? -2.811 12.604 15.022 1.00 79.69 377 SER A O 1
ATOM 2871 N N . SER A 1 378 ? -3.821 13.935 16.516 1.00 79.31 378 SER A N 1
ATOM 2872 C CA . SER A 1 378 ? -4.417 12.844 17.278 1.00 79.31 378 SER A CA 1
ATOM 2873 C C . SER A 1 378 ? -5.568 13.317 18.160 1.00 79.31 378 SER A C 1
ATOM 2875 O O . SER A 1 378 ? -5.623 14.487 18.545 1.00 79.31 378 SER A O 1
ATOM 2877 N N . VAL A 1 379 ? -6.463 12.408 18.538 1.00 85.31 379 VAL A N 1
ATOM 2878 C CA . VAL A 1 379 ? -7.390 12.587 19.656 1.00 85.31 379 VAL A CA 1
ATOM 2879 C C . VAL A 1 379 ? -7.344 11.328 20.516 1.00 85.31 379 VAL A C 1
ATOM 2881 O O . VAL A 1 379 ? -7.552 10.231 20.015 1.00 85.31 379 VAL A O 1
ATOM 2884 N N . ASP A 1 380 ? -7.083 11.477 21.813 1.00 85.19 380 ASP A N 1
ATOM 2885 C CA . ASP A 1 380 ? -7.042 10.374 22.777 1.00 85.19 380 ASP A CA 1
ATOM 2886 C C . ASP A 1 380 ? -8.050 10.609 23.894 1.00 85.19 380 ASP A C 1
ATOM 2888 O O . ASP A 1 380 ? -8.176 11.717 24.414 1.00 85.19 380 ASP A O 1
ATOM 2892 N N . VAL A 1 381 ? -8.723 9.560 24.339 1.00 89.50 381 VAL A N 1
ATOM 2893 C CA . VAL A 1 381 ? -9.772 9.622 25.351 1.00 89.50 381 VAL A CA 1
ATOM 2894 C C . VAL A 1 381 ? -9.432 8.680 26.495 1.00 89.50 381 VAL A C 1
ATOM 2896 O O . VAL A 1 381 ? -9.066 7.529 26.298 1.00 89.50 381 VAL A O 1
ATOM 2899 N N . HIS A 1 382 ? -9.535 9.175 27.723 1.00 89.88 382 HIS A N 1
ATOM 2900 C CA . HIS A 1 382 ? -9.297 8.386 28.923 1.00 89.88 382 HIS A CA 1
ATOM 2901 C C . HIS A 1 382 ? -10.601 7.769 29.418 1.00 89.88 382 HIS A C 1
ATOM 2903 O O . HIS A 1 382 ? -11.445 8.465 29.993 1.00 89.88 382 HIS A O 1
ATOM 2909 N N . THR A 1 383 ? -10.724 6.468 29.194 1.00 89.31 383 THR A N 1
ATOM 2910 C CA . THR A 1 383 ? -11.856 5.614 29.559 1.00 89.31 383 THR A CA 1
ATOM 2911 C C . THR A 1 383 ? -11.586 4.899 30.896 1.00 89.31 383 THR A C 1
ATOM 2913 O O . THR A 1 383 ? -10.470 4.978 31.423 1.00 89.31 383 THR A O 1
ATOM 2916 N N . PRO A 1 384 ? -12.558 4.154 31.459 1.00 83.81 384 PRO A N 1
ATOM 2917 C CA . PRO A 1 384 ? -12.302 3.267 32.597 1.00 83.81 384 PRO A CA 1
ATOM 2918 C C . PRO A 1 384 ? -11.222 2.209 32.330 1.00 83.81 384 PRO A C 1
ATOM 2920 O O . PRO A 1 384 ? -10.526 1.816 33.263 1.00 83.81 384 PRO A O 1
ATOM 2923 N N . GLY A 1 385 ? -11.076 1.777 31.072 1.00 76.44 385 GLY A N 1
ATOM 2924 C CA . GLY A 1 385 ? -10.078 0.799 30.633 1.00 76.44 385 GLY A CA 1
ATOM 2925 C C . GLY A 1 385 ? -8.708 1.397 30.300 1.00 76.44 385 GLY A C 1
ATOM 2926 O O . GLY A 1 385 ? -7.790 0.652 29.982 1.00 76.44 385 GLY A O 1
ATOM 2927 N N . GLY A 1 386 ? -8.543 2.722 30.385 1.00 79.06 386 GLY A N 1
ATOM 2928 C CA . GLY A 1 386 ? -7.298 3.414 30.051 1.00 79.06 386 GLY A CA 1
ATOM 2929 C C . GLY A 1 386 ? -7.434 4.385 28.880 1.00 79.06 386 GLY A C 1
ATOM 2930 O O . GLY A 1 386 ? -8.535 4.814 28.524 1.00 79.06 386 GLY A O 1
ATOM 2931 N N . TRP A 1 387 ? -6.291 4.797 28.330 1.00 78.94 387 TRP A N 1
ATOM 2932 C CA . TRP A 1 387 ? -6.239 5.693 27.175 1.00 78.94 387 TRP A CA 1
ATOM 2933 C C . TRP A 1 387 ? -6.589 4.939 25.899 1.00 78.94 387 TRP A C 1
ATOM 2935 O O . TRP A 1 387 ? -6.062 3.863 25.657 1.00 78.94 387 TRP A O 1
ATOM 2945 N N . VAL A 1 388 ? -7.459 5.538 25.098 1.00 73.44 388 VAL A N 1
ATOM 2946 C CA . VAL A 1 388 ? -7.887 5.032 23.799 1.00 73.44 388 VAL A CA 1
ATOM 2947 C C . VAL A 1 388 ? -7.636 6.127 22.777 1.00 73.44 388 VAL A C 1
ATOM 2949 O O . VAL A 1 388 ? -8.111 7.247 22.964 1.00 73.44 388 VAL A O 1
ATOM 2952 N N . ASN A 1 389 ? -6.887 5.832 21.720 1.00 79.12 389 ASN A N 1
ATOM 2953 C CA . ASN A 1 389 ? -6.761 6.744 20.591 1.00 79.12 389 ASN A CA 1
ATOM 2954 C C . ASN A 1 389 ? -8.031 6.637 19.734 1.00 79.12 389 ASN A C 1
ATOM 2956 O O . ASN A 1 389 ? -8.390 5.548 19.301 1.00 79.12 389 ASN A O 1
ATOM 2960 N N . VAL A 1 390 ? -8.733 7.754 19.549 1.00 79.19 390 VAL A N 1
ATOM 2961 C CA . VAL A 1 390 ? -9.969 7.828 18.747 1.00 79.19 390 VAL A CA 1
ATOM 2962 C C . VAL A 1 390 ? -9.718 8.425 17.362 1.00 79.19 390 VAL A C 1
ATOM 2964 O O . VAL A 1 390 ? -10.593 8.389 16.508 1.00 79.19 390 VAL A O 1
ATOM 2967 N N . PHE A 1 391 ? -8.542 9.023 17.162 1.00 77.75 391 PHE A N 1
ATOM 2968 C CA . PHE A 1 391 ? -8.096 9.605 15.904 1.00 77.75 391 PHE A CA 1
ATOM 2969 C C . PHE A 1 391 ? -6.563 9.705 15.908 1.00 77.75 391 PHE A C 1
ATOM 2971 O O . PHE A 1 391 ? -5.983 10.196 16.884 1.00 77.75 391 PHE A O 1
ATOM 2978 N N . SER A 1 392 ? -5.905 9.308 14.818 1.00 73.31 392 SER A N 1
ATOM 2979 C CA . SER A 1 392 ? -4.475 9.543 14.579 1.00 73.31 392 SER A CA 1
ATOM 2980 C C . SER A 1 392 ? -4.196 9.717 13.085 1.00 73.31 392 SER A C 1
ATOM 2982 O O . SER A 1 392 ? -4.431 8.824 12.282 1.00 73.31 392 SER A O 1
ATOM 2984 N N . GLY A 1 393 ? -3.691 10.879 12.697 1.00 64.06 393 GLY A N 1
ATOM 2985 C CA . GLY A 1 393 ? -3.524 11.271 11.298 1.00 64.06 393 GLY A CA 1
ATOM 2986 C C . GLY A 1 393 ? -3.505 12.785 11.200 1.00 64.06 393 GLY A C 1
ATOM 2987 O O . GLY A 1 393 ? -3.614 13.449 12.223 1.00 64.06 393 GLY A O 1
ATOM 2988 N N . GLU A 1 394 ? -3.372 13.351 10.007 1.00 77.25 394 GLU A N 1
ATOM 2989 C CA . GLU A 1 394 ? -3.354 14.805 9.845 1.00 77.25 394 GLU A CA 1
ATOM 2990 C C . GLU A 1 394 ? -4.699 15.319 9.330 1.00 77.25 394 GLU A C 1
ATOM 2992 O O . GLU A 1 394 ? -5.078 15.084 8.187 1.00 77.25 394 GLU A O 1
ATOM 2997 N N . LEU A 1 395 ? -5.430 16.026 10.192 1.00 76.06 395 LEU A N 1
ATOM 2998 C CA . LEU A 1 395 ? -6.690 16.674 9.847 1.00 76.06 395 LEU A CA 1
ATOM 2999 C C . LEU A 1 395 ? -6.538 18.192 9.898 1.00 76.06 395 LEU A C 1
ATOM 3001 O O . LEU A 1 395 ? -6.526 18.782 10.981 1.00 76.06 395 LEU A O 1
ATOM 3005 N N . SER A 1 396 ? -6.483 18.813 8.724 1.00 81.88 396 SER A N 1
ATOM 3006 C CA . SER A 1 396 ? -6.385 20.264 8.565 1.00 81.88 396 SER A CA 1
ATOM 3007 C C . SER A 1 396 ? -7.765 20.912 8.511 1.00 81.88 396 SER A C 1
ATOM 3009 O O . SER A 1 396 ? -8.553 20.656 7.604 1.00 81.88 396 SER A O 1
ATOM 3011 N N . LEU A 1 397 ? -8.050 21.785 9.475 1.00 78.88 397 LEU A N 1
ATOM 3012 C CA . LEU A 1 397 ? -9.308 22.521 9.584 1.00 78.88 397 LEU A CA 1
ATOM 3013 C C . LEU A 1 397 ? -9.069 24.015 9.399 1.00 78.88 397 LEU A C 1
ATOM 3015 O O . LEU A 1 397 ? -8.135 24.565 9.985 1.00 78.88 397 LEU A O 1
ATOM 3019 N N . GLU A 1 398 ? -9.932 24.690 8.640 1.00 79.94 398 GLU A N 1
ATOM 3020 C CA . GLU A 1 398 ? -9.954 26.154 8.632 1.00 79.94 398 GLU A CA 1
ATOM 3021 C C . GLU A 1 398 ? -10.489 26.669 9.981 1.00 79.94 398 GLU A C 1
ATOM 3023 O O . GLU A 1 398 ? -11.524 26.226 10.485 1.00 79.94 398 GLU A O 1
ATOM 3028 N N . ILE A 1 399 ? -9.761 27.610 10.584 1.00 78.62 399 ILE A N 1
ATOM 3029 C CA . ILE A 1 399 ? -10.032 28.098 11.938 1.00 78.62 399 ILE A CA 1
ATOM 3030 C C . ILE A 1 399 ? -11.358 28.869 11.976 1.00 78.62 399 ILE A C 1
ATOM 3032 O O . ILE A 1 399 ? -11.507 29.922 11.354 1.00 78.62 399 ILE A O 1
ATOM 3036 N N . GLY A 1 400 ? -12.296 28.376 12.782 1.00 73.50 400 GLY A N 1
ATOM 3037 C CA . GLY A 1 400 ? -13.628 28.937 12.995 1.00 73.50 400 GLY A CA 1
ATOM 3038 C C . GLY A 1 400 ? -14.630 28.626 11.881 1.00 73.50 400 GLY A C 1
ATOM 3039 O O . GLY A 1 400 ? -15.665 29.293 11.810 1.00 73.50 400 GLY A O 1
ATOM 3040 N N . ALA A 1 401 ? -14.324 27.664 11.004 1.00 75.62 401 ALA A N 1
ATOM 3041 C CA . ALA A 1 401 ? -15.135 27.322 9.834 1.00 75.62 401 ALA A CA 1
ATOM 3042 C C . ALA A 1 401 ? -15.912 25.997 9.966 1.00 75.62 401 ALA A C 1
ATOM 3044 O O . ALA A 1 401 ? -16.496 25.552 8.984 1.00 75.62 401 ALA A O 1
ATOM 3045 N N . LEU A 1 402 ? -15.948 25.377 11.154 1.00 77.69 402 LEU A N 1
ATOM 3046 C CA . LEU A 1 402 ? -16.619 24.091 11.372 1.00 77.69 402 LEU A CA 1
ATOM 3047 C C . LEU A 1 402 ? -17.649 24.190 12.514 1.00 77.69 402 LEU A C 1
ATOM 3049 O O . LEU A 1 402 ? -17.333 23.882 13.667 1.00 77.69 402 LEU A O 1
ATOM 3053 N N . PRO A 1 403 ? -18.882 24.663 12.252 1.00 82.38 403 PRO A N 1
ATOM 3054 C CA . PRO A 1 403 ? -19.914 24.743 13.283 1.00 82.38 403 PRO A CA 1
ATOM 3055 C C . PRO A 1 403 ? -20.295 23.343 13.792 1.00 82.38 403 PRO A C 1
ATOM 3057 O O . PRO A 1 403 ? -20.188 22.363 13.068 1.00 82.38 403 PRO A O 1
ATOM 3060 N N . ALA A 1 404 ? -20.794 23.235 15.028 1.00 80.56 404 ALA A N 1
ATOM 3061 C CA . ALA A 1 404 ? -21.098 21.930 15.633 1.00 80.56 404 ALA A CA 1
ATOM 3062 C C . ALA A 1 404 ? -22.187 21.137 14.894 1.00 80.56 404 ALA A C 1
ATOM 3064 O O . ALA A 1 404 ? -22.186 19.915 14.948 1.00 80.56 404 ALA A O 1
ATOM 3065 N N . GLU A 1 405 ? -23.090 21.820 14.187 1.00 78.88 405 GLU A N 1
ATOM 3066 C CA . GLU A 1 405 ? -24.107 21.180 13.338 1.00 78.88 405 GLU A CA 1
ATOM 3067 C C . GLU A 1 405 ? -23.497 20.497 12.098 1.00 78.88 405 GLU A C 1
ATOM 3069 O O . GLU A 1 405 ? -24.130 19.629 11.505 1.00 78.88 405 GLU A O 1
ATOM 3074 N N . GLU A 1 406 ? -22.273 20.877 11.725 1.00 80.00 406 GLU A N 1
ATOM 3075 C CA . GLU A 1 406 ? -21.483 20.323 10.619 1.00 80.00 406 GLU A CA 1
ATOM 3076 C C . GLU A 1 406 ? -20.226 19.610 11.147 1.00 80.00 406 GLU A C 1
ATOM 3078 O O . GLU A 1 406 ? -19.251 19.448 10.418 1.00 80.00 406 GLU A O 1
ATOM 3083 N N . ALA A 1 407 ? -20.224 19.214 12.427 1.00 80.00 407 ALA A N 1
ATOM 3084 C CA . ALA A 1 407 ? -19.083 18.552 13.043 1.00 80.00 407 ALA A CA 1
ATOM 3085 C C . ALA A 1 407 ? -18.673 17.308 12.244 1.00 80.00 407 ALA A C 1
ATOM 3087 O O . ALA A 1 407 ? -19.509 16.552 11.747 1.00 80.00 407 ALA A O 1
ATOM 3088 N N . MET A 1 408 ? -17.369 17.084 12.151 1.00 76.19 408 MET A N 1
ATOM 3089 C CA . MET A 1 408 ? -16.805 15.967 11.410 1.00 76.19 408 MET A CA 1
ATOM 3090 C C . MET A 1 408 ? -16.680 14.747 12.321 1.00 76.19 408 MET A C 1
ATOM 3092 O O . MET A 1 408 ? -16.139 14.860 13.422 1.00 76.19 408 MET A O 1
ATOM 3096 N N . LEU A 1 409 ? -17.163 13.585 11.880 1.00 80.38 409 LEU A N 1
ATOM 3097 C CA . LEU A 1 409 ? -16.990 12.335 12.621 1.00 80.38 409 LEU A CA 1
ATOM 3098 C C . LEU A 1 409 ? -15.501 11.962 12.625 1.00 80.38 409 LEU A C 1
ATOM 3100 O O . LEU A 1 409 ? -14.897 11.818 11.568 1.00 80.38 409 LEU A O 1
ATOM 3104 N N . LEU A 1 410 ? -14.918 11.822 13.812 1.00 75.25 410 LEU A N 1
ATOM 3105 C CA . LEU A 1 410 ? -13.552 11.332 14.005 1.00 75.25 410 LEU A CA 1
ATOM 3106 C C . LEU A 1 410 ? -13.498 9.805 14.038 1.00 75.25 410 LEU A C 1
ATOM 3108 O O . LEU A 1 410 ? -12.534 9.219 13.559 1.00 75.25 410 LEU A O 1
ATOM 3112 N N . GLY A 1 411 ? -14.526 9.177 14.610 1.00 69.06 411 GLY A N 1
ATOM 3113 C CA . GLY A 1 411 ? -14.630 7.728 14.711 1.00 69.06 411 GLY A CA 1
ATOM 3114 C C . GLY A 1 411 ? -15.817 7.284 15.561 1.00 69.06 411 GLY A C 1
ATOM 3115 O O . GLY A 1 411 ? -16.334 8.043 16.388 1.00 69.06 411 GLY A O 1
ATOM 3116 N N . GLU A 1 412 ? -16.230 6.038 15.352 1.00 79.81 412 GLU A N 1
ATOM 3117 C CA . GLU A 1 412 ? -17.222 5.317 16.148 1.00 79.81 412 GLU A CA 1
ATOM 3118 C C . GLU A 1 412 ? -16.549 4.100 16.785 1.00 79.81 412 GLU A C 1
ATOM 3120 O O . GLU A 1 412 ? -15.825 3.373 16.114 1.00 79.81 412 GLU A O 1
ATOM 3125 N N . MET A 1 413 ? -16.734 3.894 18.089 1.00 73.50 413 MET A N 1
ATOM 3126 C CA . MET A 1 413 ? -15.995 2.878 18.837 1.00 73.50 413 MET A CA 1
ATOM 3127 C C . MET A 1 413 ? -16.885 2.147 19.838 1.00 73.50 413 MET A C 1
ATOM 3129 O O . MET A 1 413 ? -17.716 2.763 20.503 1.00 73.50 413 MET A O 1
ATOM 3133 N N . THR A 1 414 ? -16.641 0.850 20.020 1.00 82.44 414 THR A N 1
ATOM 3134 C CA . THR A 1 414 ? -17.213 0.065 21.123 1.00 82.44 414 THR A CA 1
ATOM 3135 C C . THR A 1 414 ? -16.278 0.148 22.325 1.00 82.44 414 THR A C 1
ATOM 3137 O O . THR A 1 414 ? -15.209 -0.456 22.330 1.00 82.44 414 THR A O 1
ATOM 3140 N N . LEU A 1 415 ? -16.651 0.923 23.343 1.00 85.06 415 LEU A N 1
ATOM 3141 C CA . LEU A 1 415 ? -15.785 1.248 24.478 1.00 85.06 415 LEU A CA 1
ATOM 3142 C C . LEU A 1 415 ? -16.416 0.849 25.820 1.00 85.06 415 LEU A C 1
ATOM 3144 O O . LEU A 1 415 ? -17.641 0.756 25.924 1.00 85.06 415 LEU A O 1
ATOM 3148 N N . PRO A 1 416 ? -15.621 0.645 26.890 1.00 82.81 416 PRO A N 1
ATOM 3149 C CA . PRO A 1 416 ? -16.163 0.318 28.204 1.00 82.81 416 PRO A CA 1
ATOM 3150 C C . PRO A 1 416 ? -17.169 1.369 28.679 1.00 82.81 416 PRO A C 1
ATOM 3152 O O . PRO A 1 416 ? -16.904 2.575 28.618 1.00 82.81 416 PRO A O 1
ATOM 3155 N N . SER A 1 417 ? -18.313 0.925 29.197 1.00 85.31 417 SER A N 1
ATOM 3156 C CA . SER A 1 417 ? -19.233 1.820 29.895 1.00 85.31 417 SER A CA 1
ATOM 3157 C C . SER A 1 417 ? -18.611 2.318 31.206 1.00 85.31 417 SER A C 1
ATOM 3159 O O . SER A 1 417 ? -17.729 1.688 31.792 1.00 85.31 417 SER A O 1
ATOM 3161 N N . GLY A 1 418 ? -19.026 3.498 31.667 1.00 88.00 418 GLY A N 1
ATOM 3162 C CA . GLY A 1 418 ? -18.483 4.134 32.867 1.00 88.00 418 GLY A CA 1
ATOM 3163 C C . GLY A 1 418 ? -17.935 5.539 32.627 1.00 88.00 418 GLY A C 1
ATOM 3164 O O . GLY A 1 418 ? -18.455 6.293 31.809 1.00 88.00 418 GLY A O 1
ATOM 3165 N N . LYS A 1 419 ? -16.928 5.935 33.417 1.00 91.38 419 LYS A N 1
ATOM 3166 C CA . LYS A 1 419 ? -16.452 7.326 33.500 1.00 91.38 419 LYS A CA 1
ATOM 3167 C C . LYS A 1 419 ? -15.300 7.624 32.552 1.00 91.38 419 LYS A C 1
ATOM 3169 O O . LYS A 1 419 ? -14.199 7.114 32.733 1.00 91.38 419 LYS A O 1
ATOM 3174 N N . TYR A 1 420 ? -15.525 8.569 31.656 1.00 92.44 420 TYR A N 1
ATOM 3175 C CA . TYR A 1 420 ? -14.530 9.116 30.746 1.00 92.44 420 TYR A CA 1
ATOM 3176 C C . TYR A 1 420 ? -14.095 10.442 31.337 1.00 92.44 420 TYR A C 1
ATOM 3178 O O . TYR A 1 420 ? -14.956 11.269 31.619 1.00 92.44 420 TYR A O 1
ATOM 3186 N N . THR A 1 421 ? -12.808 10.639 31.614 1.00 91.00 421 THR A N 1
ATOM 3187 C CA . THR A 1 421 ? -12.375 11.753 32.488 1.00 91.00 421 THR A CA 1
ATOM 3188 C C . THR A 1 421 ? -11.503 12.796 31.800 1.00 91.00 421 THR A C 1
ATOM 3190 O O . THR A 1 421 ? -11.336 13.910 32.316 1.00 91.00 421 THR A O 1
ATOM 3193 N N . GLN A 1 422 ? -10.935 12.462 30.641 1.00 90.12 422 GLN A N 1
ATOM 3194 C CA . GLN A 1 422 ? -10.031 13.346 29.923 1.00 90.12 422 GLN A CA 1
ATOM 3195 C C . GLN A 1 422 ? -10.029 13.058 28.421 1.00 90.12 422 GLN A C 1
ATOM 3197 O O . GLN A 1 422 ? -10.098 11.905 28.019 1.00 90.12 422 GLN A O 1
ATOM 3202 N N . ILE A 1 423 ? -9.883 14.109 27.616 1.00 92.06 423 ILE A N 1
ATOM 3203 C CA . ILE A 1 423 ? -9.613 14.035 26.178 1.00 92.06 423 ILE A CA 1
ATOM 3204 C C . ILE A 1 423 ? -8.316 14.804 25.900 1.00 92.06 423 ILE A C 1
ATOM 3206 O O . ILE A 1 423 ? -8.094 15.884 26.461 1.00 92.06 423 ILE A O 1
ATOM 3210 N N . ARG A 1 424 ? -7.427 14.240 25.087 1.00 89.19 424 ARG A N 1
ATOM 3211 C CA . ARG A 1 424 ? -6.204 14.863 24.579 1.00 89.19 424 ARG A CA 1
ATOM 3212 C C . ARG A 1 424 ? -6.340 15.063 23.081 1.00 89.19 424 ARG A C 1
ATOM 3214 O O . ARG A 1 424 ? -6.909 14.216 22.419 1.00 89.19 424 ARG A O 1
ATOM 3221 N N . ILE A 1 425 ? -5.833 16.177 22.573 1.00 87.94 425 ILE A N 1
ATOM 3222 C CA . ILE A 1 425 ? -5.856 16.499 21.144 1.00 87.94 425 ILE A CA 1
ATOM 3223 C C . ILE A 1 425 ? -4.434 16.870 20.739 1.00 87.94 425 ILE A C 1
ATOM 3225 O O . ILE A 1 425 ? -3.894 17.850 21.257 1.00 87.94 425 ILE A O 1
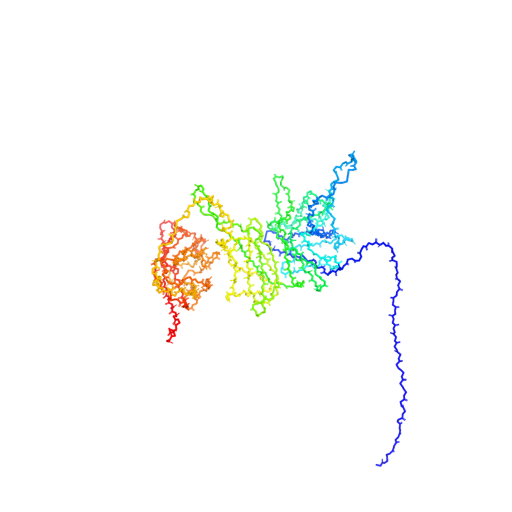ATOM 3229 N N . GLY A 1 426 ? -3.808 16.076 19.880 1.00 85.62 426 GLY A N 1
ATOM 3230 C CA . GLY A 1 426 ? -2.543 16.390 19.232 1.00 85.62 426 GLY A CA 1
ATOM 3231 C C . GLY A 1 426 ? -2.731 17.475 18.175 1.00 85.62 426 GLY A C 1
ATOM 3232 O O . GLY A 1 426 ? -3.709 17.457 17.437 1.00 85.62 426 GLY A O 1
ATOM 3233 N N . ILE A 1 427 ? -1.811 18.433 18.112 1.00 84.94 427 ILE A N 1
ATOM 3234 C CA . ILE A 1 427 ? -1.779 19.482 17.090 1.00 84.94 427 ILE A CA 1
ATOM 3235 C C . ILE A 1 427 ? -0.430 19.372 16.384 1.00 84.94 427 ILE A C 1
ATOM 3237 O O . ILE A 1 427 ? 0.602 19.630 17.013 1.00 84.94 427 ILE A O 1
ATOM 3241 N N . ALA A 1 428 ? -0.449 18.974 15.111 1.00 81.31 428 ALA A N 1
ATOM 3242 C CA . ALA A 1 428 ? 0.735 18.911 14.258 1.00 81.31 428 ALA A CA 1
ATOM 3243 C C . ALA A 1 428 ? 1.225 20.321 13.927 1.00 81.31 428 ALA A C 1
ATOM 3245 O O . ALA A 1 428 ? 2.376 20.668 14.192 1.00 81.31 428 ALA A O 1
ATOM 3246 N N . GLU A 1 429 ? 0.319 21.152 13.419 1.00 83.56 429 GLU A N 1
ATOM 3247 C CA . GLU A 1 429 ? 0.651 22.463 12.885 1.00 83.56 429 GLU A CA 1
ATOM 3248 C C . GLU A 1 429 ? -0.513 23.445 13.057 1.00 83.56 429 GLU A C 1
ATOM 3250 O O . GLU A 1 429 ? -1.671 23.062 13.224 1.00 83.56 429 GLU A O 1
ATOM 3255 N N . ALA A 1 430 ? -0.200 24.738 13.067 1.00 84.81 430 ALA A N 1
ATOM 3256 C CA . ALA A 1 430 ? -1.187 25.786 12.878 1.00 84.81 430 ALA A CA 1
ATOM 3257 C C . ALA A 1 430 ? -0.549 26.949 12.112 1.00 84.81 430 ALA A C 1
ATOM 3259 O O . ALA A 1 430 ? 0.547 27.392 12.461 1.00 84.81 430 ALA A O 1
ATOM 3260 N N . VAL A 1 431 ? -1.253 27.471 11.111 1.00 83.69 431 VAL A N 1
ATOM 3261 C CA . VAL A 1 431 ? -0.763 28.515 10.200 1.00 83.69 431 VAL A CA 1
ATOM 3262 C C . VAL A 1 431 ? -1.812 29.613 10.072 1.00 83.69 431 VAL A C 1
ATOM 3264 O O . VAL A 1 431 ? -3.005 29.336 9.972 1.00 83.69 431 VAL A O 1
ATOM 3267 N N . ILE A 1 432 ? -1.374 30.873 10.076 1.00 84.31 432 ILE A N 1
ATOM 3268 C CA . ILE A 1 432 ? -2.207 32.023 9.705 1.00 84.31 432 ILE A CA 1
ATOM 3269 C C . ILE A 1 432 ? -1.782 32.501 8.321 1.00 84.31 432 ILE A C 1
ATOM 3271 O O . ILE A 1 432 ? -0.624 32.864 8.133 1.00 84.31 432 ILE A O 1
ATOM 3275 N N . ILE A 1 433 ? -2.721 32.563 7.385 1.00 79.81 433 ILE A N 1
ATOM 3276 C CA . ILE A 1 433 ? -2.500 33.052 6.026 1.00 79.81 433 ILE A CA 1
ATOM 3277 C C . ILE A 1 433 ? -2.372 34.575 6.085 1.00 79.81 433 ILE A C 1
ATOM 3279 O O . ILE A 1 433 ? -3.313 35.292 6.441 1.00 79.81 433 ILE A O 1
ATOM 3283 N N . GLY A 1 434 ? -1.181 35.086 5.782 1.00 72.25 434 GLY A N 1
ATOM 3284 C CA . GLY A 1 434 ? -0.919 36.521 5.705 1.00 72.25 434 GLY A CA 1
ATOM 3285 C C . GLY A 1 434 ? -1.191 37.093 4.311 1.00 72.25 434 GLY A C 1
ATOM 3286 O O . GLY A 1 434 ? -1.364 36.371 3.338 1.00 72.25 434 GLY A O 1
ATOM 3287 N N . GLU A 1 435 ? -1.205 38.425 4.188 1.00 66.62 435 GLU A N 1
ATOM 3288 C CA . GLU A 1 435 ? -1.366 39.087 2.877 1.00 66.62 435 GLU A CA 1
ATOM 3289 C C . GLU A 1 435 ? -0.119 38.961 1.973 1.00 66.62 435 GLU A C 1
ATOM 3291 O O . GLU A 1 435 ? -0.238 39.094 0.756 1.00 66.62 435 GLU A O 1
ATOM 3296 N N . GLU A 1 436 ? 1.069 38.733 2.551 1.00 68.06 436 GLU A N 1
ATOM 3297 C CA . GLU A 1 436 ? 2.351 38.626 1.825 1.00 68.06 436 GLU A CA 1
ATOM 3298 C C . GLU A 1 436 ? 3.060 37.271 2.024 1.00 68.06 436 GLU A C 1
ATOM 3300 O O . GLU A 1 436 ? 3.763 36.831 1.117 1.00 68.06 436 GLU A O 1
ATOM 3305 N N . GLU A 1 437 ? 2.893 36.621 3.181 1.00 76.12 437 GLU A N 1
ATOM 3306 C CA . GLU A 1 437 ? 3.503 35.330 3.538 1.00 76.12 437 GLU A CA 1
ATOM 3307 C C . GLU A 1 437 ? 2.699 34.679 4.676 1.00 76.12 437 GLU A C 1
ATOM 3309 O O . GLU A 1 437 ? 2.117 35.388 5.508 1.00 76.12 437 GLU A O 1
ATOM 3314 N N . ASP A 1 438 ? 2.687 33.350 4.717 1.00 81.88 438 ASP A N 1
ATOM 3315 C CA . ASP A 1 438 ? 2.060 32.570 5.781 1.00 81.88 438 ASP A CA 1
ATOM 3316 C C . ASP A 1 438 ? 2.868 32.659 7.085 1.00 81.88 438 ASP A C 1
ATOM 3318 O O . ASP A 1 438 ? 4.095 32.762 7.093 1.00 81.88 438 ASP A O 1
ATOM 3322 N N . ILE A 1 439 ? 2.168 32.681 8.220 1.00 81.25 439 ILE A N 1
ATOM 3323 C CA . ILE A 1 439 ? 2.766 32.864 9.543 1.00 81.25 439 ILE A CA 1
ATOM 3324 C C . ILE A 1 439 ? 2.536 31.611 10.381 1.00 81.25 439 ILE A C 1
ATOM 3326 O O . ILE A 1 439 ? 1.429 31.391 10.882 1.00 81.25 439 ILE A O 1
ATOM 3330 N N . ASP A 1 440 ? 3.613 30.869 10.636 1.00 81.50 440 ASP A N 1
ATOM 3331 C CA . ASP A 1 440 ? 3.604 29.739 11.564 1.00 81.50 440 ASP A CA 1
ATOM 3332 C C . ASP A 1 440 ? 3.140 30.172 12.956 1.00 81.50 440 ASP A C 1
ATOM 3334 O O . ASP A 1 440 ? 3.680 31.088 13.603 1.00 81.50 440 ASP A O 1
ATOM 3338 N N . VAL A 1 441 ? 2.145 29.464 13.472 1.00 80.75 441 VAL A N 1
ATOM 3339 C CA . VAL A 1 441 ? 1.650 29.657 14.823 1.00 80.75 441 VAL A CA 1
ATOM 3340 C C . VAL A 1 441 ? 2.419 28.745 15.759 1.00 80.75 441 VAL A C 1
ATOM 3342 O O . VAL A 1 441 ? 2.372 27.521 15.689 1.00 80.75 441 VAL A O 1
ATOM 3345 N N . LYS A 1 442 ? 3.072 29.340 16.758 1.00 80.31 442 LYS A N 1
ATOM 3346 C CA . LYS A 1 442 ? 3.739 28.536 17.780 1.00 80.31 442 LYS A CA 1
ATOM 3347 C C . LYS A 1 442 ? 2.718 27.789 18.646 1.00 80.31 442 LYS A C 1
ATOM 3349 O O . LYS A 1 442 ? 2.035 28.424 19.459 1.00 80.31 442 LYS A O 1
ATOM 3354 N N . VAL A 1 443 ? 2.731 26.457 18.573 1.00 75.19 443 VAL A N 1
ATOM 3355 C CA . VAL A 1 443 ? 1.978 25.540 19.445 1.00 75.19 443 VAL A CA 1
ATOM 3356 C C . VAL A 1 443 ? 2.887 25.042 20.586 1.00 75.19 443 VAL A C 1
ATOM 3358 O O . VAL A 1 443 ? 3.831 24.294 20.355 1.00 75.19 443 VAL A O 1
ATOM 3361 N N . PRO A 1 444 ? 2.700 25.483 21.845 1.00 59.97 444 PRO A N 1
ATOM 3362 C CA . PRO A 1 444 ? 3.689 25.260 22.906 1.00 59.97 444 PRO A CA 1
ATOM 3363 C C . PRO A 1 444 ? 3.767 23.836 23.457 1.00 59.97 444 PRO A C 1
ATOM 3365 O O . PRO A 1 444 ? 4.763 23.529 24.109 1.00 59.97 444 PRO A O 1
ATOM 3368 N N . SER A 1 445 ? 2.715 23.028 23.303 1.00 57.66 445 SER A N 1
ATOM 3369 C CA . SER A 1 445 ? 2.605 21.728 23.973 1.00 57.66 445 SER A CA 1
ATOM 3370 C C . SER A 1 445 ? 2.473 20.533 23.038 1.00 57.66 445 SER A C 1
ATOM 3372 O O . SER A 1 445 ? 2.531 19.426 23.560 1.00 57.66 445 SER A O 1
ATOM 3374 N N . GLY A 1 446 ? 2.270 20.717 21.725 1.00 66.00 446 GLY A N 1
ATOM 3375 C CA . GLY A 1 446 ? 1.980 19.635 20.760 1.00 66.00 446 GLY A CA 1
ATOM 3376 C C . GLY A 1 446 ? 0.691 18.845 21.046 1.00 66.00 446 GLY A C 1
ATOM 3377 O O . GLY A 1 446 ? 0.129 18.229 20.158 1.00 66.00 446 GLY A O 1
ATOM 3378 N N . THR A 1 447 ? 0.184 18.906 22.278 1.00 74.50 447 THR A N 1
ATOM 3379 C CA . THR A 1 447 ? -1.025 18.251 22.760 1.00 74.50 447 THR A CA 1
ATOM 3380 C C . THR A 1 447 ? -1.800 19.202 23.661 1.00 74.50 447 THR A C 1
ATOM 3382 O O . THR A 1 447 ? -1.241 19.946 24.477 1.00 74.50 447 THR A O 1
ATOM 3385 N N . VAL A 1 448 ? -3.112 19.138 23.551 1.00 80.06 448 VAL A N 1
ATOM 3386 C CA . VAL A 1 448 ? -4.095 19.945 24.255 1.00 80.06 448 VAL A CA 1
ATOM 3387 C C . VAL A 1 448 ? -4.943 19.026 25.123 1.00 80.06 448 VAL A C 1
ATOM 3389 O O . VAL A 1 448 ? -5.151 17.876 24.765 1.00 80.06 448 VAL A O 1
ATOM 3392 N N . LYS A 1 449 ? -5.407 19.491 26.289 1.00 84.31 449 LYS A N 1
ATOM 3393 C CA . LYS A 1 449 ? -6.136 18.655 27.254 1.00 84.31 449 LYS A CA 1
ATOM 3394 C C . LYS A 1 449 ? -7.491 19.250 27.615 1.00 84.31 449 LYS A C 1
ATOM 3396 O O . LYS A 1 449 ? -7.565 20.405 28.031 1.00 84.31 449 LYS A O 1
ATOM 3401 N N . LEU A 1 450 ? -8.519 18.414 27.578 1.00 85.44 450 LEU A N 1
ATOM 3402 C CA . LEU A 1 450 ? -9.867 18.672 28.063 1.00 85.44 450 LEU A CA 1
ATOM 3403 C C . LEU A 1 450 ? -10.159 17.738 29.241 1.00 85.44 450 LEU A C 1
ATOM 3405 O O . LEU A 1 450 ? -10.216 16.527 29.077 1.00 85.44 450 LEU A O 1
ATOM 3409 N N . ASN A 1 451 ? -10.351 18.290 30.439 1.00 86.44 451 ASN A N 1
ATOM 3410 C CA . ASN A 1 451 ? -10.703 17.500 31.624 1.00 86.44 451 ASN A CA 1
ATOM 3411 C C . ASN A 1 451 ? -12.217 17.571 31.846 1.00 86.44 451 ASN A C 1
ATOM 3413 O O . ASN A 1 451 ? -12.719 18.571 32.375 1.00 86.44 451 ASN A O 1
ATOM 3417 N N . ARG A 1 452 ? -12.949 16.535 31.431 1.00 85.06 452 ARG A N 1
ATOM 3418 C CA . ARG A 1 452 ? -14.406 16.437 31.574 1.00 85.06 452 ARG A CA 1
ATOM 3419 C C . ARG A 1 452 ? -14.799 15.017 31.927 1.00 85.06 452 ARG A C 1
ATOM 3421 O O . ARG A 1 452 ? -14.291 14.086 31.326 1.00 85.06 452 ARG A O 1
ATOM 3428 N N . ASN A 1 453 ? -15.716 14.901 32.885 1.00 87.56 453 ASN A N 1
ATOM 3429 C CA . ASN A 1 453 ? -16.331 13.632 33.238 1.00 87.56 453 ASN A CA 1
ATOM 3430 C C . ASN A 1 453 ? -17.567 13.427 32.360 1.00 87.56 453 ASN A C 1
ATOM 3432 O O . ASN A 1 453 ? -18.495 14.234 32.446 1.00 87.56 453 ASN A O 1
ATOM 3436 N N . ILE A 1 454 ? -17.564 12.371 31.555 1.00 90.81 454 ILE A N 1
ATOM 3437 C CA . ILE A 1 454 ? -18.707 11.883 30.781 1.00 90.81 454 ILE A CA 1
ATOM 3438 C C . ILE A 1 454 ? -19.016 10.487 31.325 1.00 90.81 454 ILE A C 1
ATOM 3440 O O . ILE A 1 454 ? -18.137 9.629 31.359 1.00 90.81 454 ILE A O 1
ATOM 3444 N N . ASP A 1 455 ? -20.226 10.291 31.841 1.00 90.88 455 ASP A N 1
ATOM 3445 C CA . ASP A 1 455 ? -20.674 9.003 32.372 1.00 90.88 455 ASP A CA 1
ATOM 3446 C C . ASP A 1 455 ? -21.484 8.296 31.268 1.00 90.88 455 ASP A C 1
ATOM 3448 O O . ASP A 1 455 ? -22.564 8.765 30.906 1.00 90.88 455 ASP A O 1
ATOM 3452 N N . ILE A 1 456 ? -20.957 7.198 30.718 1.00 90.31 456 ILE A N 1
ATOM 3453 C CA . ILE A 1 456 ? -21.603 6.409 29.659 1.00 90.31 456 ILE A CA 1
ATOM 3454 C C . ILE A 1 456 ? -22.276 5.178 30.275 1.00 90.31 456 ILE A C 1
ATOM 3456 O O . ILE A 1 456 ? -21.658 4.448 31.052 1.00 90.31 456 ILE A O 1
ATOM 3460 N N . CYS A 1 457 ? -23.552 4.965 29.951 1.00 87.88 457 CYS A N 1
ATOM 3461 C CA . CYS A 1 457 ? -24.340 3.838 30.449 1.00 87.88 457 CYS A CA 1
ATOM 3462 C C . CYS A 1 457 ? -23.876 2.494 29.867 1.00 87.88 457 CYS A C 1
ATOM 3464 O O . CYS A 1 457 ? -23.448 2.427 28.719 1.00 87.88 457 CYS A O 1
ATOM 3466 N N . SER A 1 458 ? -24.027 1.423 30.653 1.00 85.94 458 SER A N 1
ATOM 3467 C CA . SER A 1 458 ? -23.885 0.033 30.188 1.00 85.94 458 SER A CA 1
ATOM 3468 C C . SER A 1 458 ? -24.794 -0.223 28.984 1.00 85.94 458 SER A C 1
ATOM 3470 O O . SER A 1 458 ? -25.987 0.081 29.059 1.00 85.94 458 SER A O 1
ATOM 3472 N N . GLY A 1 459 ? -24.228 -0.712 27.875 1.00 81.81 459 GLY A N 1
ATOM 3473 C CA . GLY A 1 459 ? -24.959 -0.962 26.624 1.00 81.81 459 GLY A CA 1
ATOM 3474 C C . GLY A 1 459 ? -25.543 0.291 25.959 1.00 81.81 459 GLY A C 1
ATOM 3475 O O . GLY A 1 459 ? -26.471 0.175 25.164 1.00 81.81 459 GLY A O 1
ATOM 3476 N N . GLY A 1 460 ? -25.085 1.484 26.351 1.00 86.06 460 GLY A N 1
ATOM 3477 C CA . GLY A 1 460 ? -25.573 2.760 25.831 1.00 86.06 460 GLY A CA 1
ATOM 3478 C C . GLY A 1 460 ? -24.921 3.187 24.521 1.00 86.06 460 GLY A C 1
ATOM 3479 O O . GLY A 1 460 ? -23.917 2.628 24.089 1.00 86.06 460 GLY A O 1
ATOM 3480 N N . GLU A 1 461 ? -25.477 4.241 23.938 1.00 86.31 461 GLU A N 1
ATOM 3481 C CA . GLU A 1 461 ? -24.904 4.972 22.809 1.00 86.31 461 GLU A CA 1
ATOM 3482 C C . GLU A 1 461 ? -24.532 6.388 23.265 1.00 86.31 461 GLU A C 1
ATOM 3484 O O . GLU A 1 461 ? -25.256 6.999 24.061 1.00 86.31 461 GLU A O 1
ATOM 3489 N N . ALA A 1 462 ? -23.412 6.929 22.791 1.00 88.75 462 ALA A N 1
ATOM 3490 C CA . ALA A 1 462 ? -22.996 8.288 23.113 1.00 88.75 462 ALA A CA 1
ATOM 3491 C C . ALA A 1 462 ? -22.431 9.042 21.904 1.00 88.75 462 ALA A C 1
ATOM 3493 O O . ALA A 1 462 ? -21.579 8.530 21.191 1.00 88.75 462 ALA A O 1
ATOM 3494 N N . ASP A 1 463 ? -22.844 10.296 21.738 1.00 87.00 463 ASP A N 1
ATOM 3495 C CA . ASP A 1 463 ? -22.253 11.259 20.808 1.00 87.00 463 ASP A CA 1
ATOM 3496 C C . ASP A 1 463 ? -21.493 12.321 21.595 1.00 87.00 463 ASP A C 1
ATOM 3498 O O . ASP A 1 463 ? -22.071 13.007 22.444 1.00 87.00 463 ASP A O 1
ATOM 3502 N N . ILE A 1 464 ? -20.199 12.469 21.319 1.00 90.50 464 ILE A N 1
ATOM 3503 C CA . ILE A 1 464 ? -19.313 13.429 21.979 1.00 90.50 464 ILE A CA 1
ATOM 3504 C C . ILE A 1 464 ? -18.787 14.405 20.929 1.00 90.50 464 ILE A C 1
ATOM 3506 O O . ILE A 1 464 ? -17.917 14.058 20.136 1.00 90.50 464 ILE A O 1
ATOM 3510 N N . VAL A 1 465 ? -19.283 15.645 20.954 1.00 89.62 465 VAL A N 1
ATOM 3511 C CA . VAL A 1 465 ? -18.845 16.713 20.043 1.00 89.62 465 VAL A CA 1
ATOM 3512 C C . VAL A 1 465 ? -17.804 17.591 20.732 1.00 89.62 465 VAL A C 1
ATOM 3514 O O . VAL A 1 465 ? -18.099 18.321 21.688 1.00 89.62 465 VAL A O 1
ATOM 3517 N N . ILE A 1 466 ? -16.571 17.513 20.242 1.00 90.00 466 ILE A N 1
ATOM 3518 C CA . ILE A 1 466 ? -15.399 18.219 20.754 1.00 90.00 466 ILE A CA 1
ATOM 3519 C C . ILE A 1 466 ? -15.243 19.533 19.989 1.00 90.00 466 ILE A C 1
ATOM 3521 O O . ILE A 1 466 ? -15.069 19.532 18.777 1.00 90.00 466 ILE A O 1
ATOM 3525 N N . ASP A 1 467 ? -15.256 20.655 20.704 1.00 88.06 467 ASP A N 1
ATOM 3526 C CA . ASP A 1 467 ? -14.856 21.955 20.165 1.00 88.06 467 ASP A CA 1
ATOM 3527 C C . ASP A 1 467 ? -13.350 22.129 20.313 1.00 88.06 467 ASP A C 1
ATOM 3529 O O . ASP A 1 467 ? -12.833 22.100 21.440 1.00 88.06 467 ASP A O 1
ATOM 3533 N N . LEU A 1 468 ? -12.648 22.376 19.213 1.00 84.62 468 LEU A N 1
ATOM 3534 C CA . LEU A 1 468 ? -11.242 22.749 19.261 1.00 84.62 468 LEU A CA 1
ATOM 3535 C C . LEU A 1 468 ? -11.055 24.165 19.836 1.00 84.62 468 LEU A C 1
ATOM 3537 O O . LEU A 1 468 ? -10.071 24.423 20.541 1.00 84.62 468 LEU A O 1
ATOM 3541 N N . GLY A 1 469 ? -12.003 25.072 19.571 1.00 82.44 469 GLY A N 1
ATOM 3542 C CA . GLY A 1 469 ? -11.954 26.471 19.991 1.00 82.44 469 GLY A CA 1
ATOM 3543 C C . GLY A 1 469 ? -10.693 27.192 19.506 1.00 82.44 469 GLY A C 1
ATOM 3544 O O . GLY A 1 469 ? -10.105 27.993 20.252 1.00 82.44 469 GLY A O 1
ATOM 3545 N N . ALA A 1 470 ? -10.221 26.883 18.295 1.00 77.69 470 ALA A N 1
ATOM 3546 C CA . ALA A 1 470 ? -8.934 27.340 17.776 1.00 77.69 470 ALA A CA 1
ATOM 3547 C C . ALA A 1 470 ? -8.888 28.871 17.664 1.00 77.69 470 ALA A C 1
ATOM 3549 O O . ALA A 1 470 ? -7.906 29.495 18.085 1.00 77.69 470 ALA A O 1
ATOM 3550 N N . GLY A 1 471 ? -9.986 29.494 17.222 1.00 74.31 471 GLY A N 1
ATOM 3551 C CA . GLY A 1 471 ? -10.101 30.948 17.083 1.00 74.31 471 GLY A CA 1
ATOM 3552 C C . GLY A 1 471 ? -9.894 31.716 18.398 1.00 74.31 471 GLY A C 1
ATOM 3553 O O . GLY A 1 471 ? -9.079 32.638 18.466 1.00 74.31 471 GLY A O 1
ATOM 3554 N N . LYS A 1 472 ? -10.562 31.314 19.492 1.00 74.75 472 LYS A N 1
ATOM 3555 C CA . LYS A 1 472 ? -10.406 31.955 20.823 1.00 74.75 472 LYS A CA 1
ATOM 3556 C C . LYS A 1 472 ? -9.038 31.722 21.458 1.00 74.75 472 LYS A C 1
ATOM 3558 O O . LYS A 1 472 ? -8.642 32.435 22.383 1.00 74.75 472 LYS A O 1
ATOM 3563 N N . SER A 1 473 ? -8.342 30.700 20.987 1.00 75.62 473 SER A N 1
ATOM 3564 C CA . SER A 1 473 ? -7.097 30.212 21.560 1.00 75.62 473 SER A CA 1
ATOM 3565 C C . SER A 1 473 ? -5.862 30.898 20.980 1.00 75.62 473 SER A C 1
ATOM 3567 O O . SER A 1 473 ? -4.747 30.690 21.469 1.00 75.62 473 SER A O 1
ATOM 3569 N N . LEU A 1 474 ? -6.038 31.735 19.957 1.00 79.19 474 LEU A N 1
ATOM 3570 C CA . LEU A 1 474 ? -4.964 32.469 19.307 1.00 79.19 474 LEU A CA 1
ATOM 3571 C C . LEU A 1 474 ? -4.664 33.798 20.002 1.00 79.19 474 LEU A C 1
ATOM 3573 O O . LEU A 1 474 ? -5.537 34.587 20.353 1.00 79.19 474 LEU A O 1
ATOM 3577 N N . SER A 1 475 ? -3.373 34.065 20.180 1.00 79.56 475 SER A N 1
ATOM 3578 C CA . SER A 1 475 ? -2.864 35.321 20.727 1.00 79.56 475 SER A CA 1
ATOM 3579 C C . SER A 1 475 ? -1.834 35.945 19.785 1.00 79.56 475 SER A C 1
ATOM 3581 O O . SER A 1 475 ? -0.883 35.284 19.366 1.00 79.56 475 SER A O 1
ATOM 3583 N N . HIS A 1 476 ? -2.007 37.231 19.468 1.00 83.69 476 HIS A N 1
ATOM 3584 C CA . HIS A 1 476 ? -1.137 37.972 18.551 1.00 83.69 476 HIS A CA 1
ATOM 3585 C C . HIS A 1 476 ? -0.181 38.915 19.299 1.00 83.69 476 HIS A C 1
ATOM 3587 O O . HIS A 1 476 ? -0.589 39.734 20.129 1.00 83.69 476 HIS A O 1
ATOM 3593 N N . ASN A 1 477 ? 1.113 38.855 18.971 1.00 82.62 477 ASN A N 1
ATOM 3594 C CA . ASN A 1 477 ? 2.105 39.840 19.393 1.00 82.62 477 ASN A CA 1
ATOM 3595 C C . ASN A 1 477 ? 2.430 40.836 18.268 1.00 82.62 477 ASN A C 1
ATOM 3597 O O . ASN A 1 477 ? 3.406 40.665 17.538 1.00 82.62 477 ASN A O 1
ATOM 3601 N N . ALA A 1 478 ? 1.685 41.942 18.218 1.00 76.88 478 ALA A N 1
ATOM 3602 C CA . ALA A 1 478 ? 1.816 42.967 17.177 1.00 76.88 478 ALA A CA 1
ATOM 3603 C C . ALA A 1 478 ? 3.216 43.604 17.042 1.00 76.88 478 ALA A C 1
ATOM 3605 O O . ALA A 1 478 ? 3.534 44.185 16.012 1.00 76.88 478 ALA A O 1
ATOM 3606 N N . LYS A 1 479 ? 4.081 43.530 18.066 1.00 79.56 479 LYS A N 1
ATOM 3607 C CA . LYS A 1 479 ? 5.448 44.087 17.989 1.00 79.56 479 LYS A CA 1
ATOM 3608 C C . LYS A 1 479 ? 6.431 43.173 17.264 1.00 79.56 479 LYS A C 1
ATOM 3610 O O . LYS A 1 479 ? 7.471 43.650 16.823 1.00 79.56 479 LYS A O 1
ATOM 3615 N N . LYS A 1 480 ? 6.149 41.871 17.245 1.00 79.12 480 LYS A N 1
ATOM 3616 C CA . LYS A 1 480 ? 6.996 40.842 16.632 1.00 79.12 480 LYS A CA 1
ATOM 3617 C C . LYS A 1 480 ? 6.334 40.176 15.428 1.00 79.12 480 LYS A C 1
ATOM 3619 O O . LYS A 1 480 ? 6.998 39.382 14.784 1.00 79.12 480 LYS A O 1
ATOM 3624 N N . ASN A 1 481 ? 5.067 40.499 15.162 1.00 79.38 481 ASN A N 1
ATOM 3625 C CA . ASN A 1 481 ? 4.228 39.859 14.155 1.00 79.38 481 ASN A CA 1
ATOM 3626 C C . ASN A 1 481 ? 4.200 38.326 14.293 1.00 79.38 481 ASN A C 1
ATOM 3628 O O . ASN A 1 481 ? 4.354 37.602 13.323 1.00 79.38 481 ASN A O 1
ATOM 3632 N N . THR A 1 482 ? 4.075 37.831 15.528 1.00 80.19 482 THR A N 1
ATOM 3633 C CA . THR A 1 482 ? 4.042 36.387 15.817 1.00 80.19 482 THR A CA 1
ATOM 3634 C C . THR A 1 482 ? 2.720 36.004 16.459 1.00 80.19 482 THR A C 1
ATOM 3636 O O . THR A 1 482 ? 2.278 36.699 17.388 1.00 80.19 482 THR A O 1
ATOM 3639 N N . TYR A 1 483 ? 2.172 34.860 16.062 1.00 82.12 483 TYR A N 1
ATOM 3640 C CA . TYR A 1 483 ? 1.006 34.242 16.684 1.00 82.12 483 TYR A CA 1
ATOM 3641 C C . TYR A 1 483 ? 1.417 33.089 17.604 1.00 82.12 483 TYR A C 1
ATOM 3643 O O . TYR A 1 483 ? 2.427 32.412 17.405 1.00 82.12 483 TYR A O 1
ATOM 3651 N N . ARG A 1 484 ? 0.643 32.893 18.669 1.00 80.81 484 ARG A N 1
ATOM 3652 C CA . ARG A 1 484 ? 0.789 31.762 19.586 1.00 80.81 484 ARG A CA 1
ATOM 3653 C C . ARG A 1 484 ? -0.582 31.213 19.917 1.00 80.81 484 ARG A C 1
ATOM 3655 O O . ARG A 1 484 ? -1.440 31.976 20.365 1.00 80.81 484 ARG A O 1
ATOM 3662 N N . MET A 1 485 ? -0.731 29.903 19.786 1.00 76.88 485 MET A N 1
ATOM 3663 C CA . MET A 1 485 ? -1.945 29.200 20.172 1.00 76.88 485 MET A CA 1
ATOM 3664 C C . MET A 1 485 ? -1.824 28.680 21.607 1.00 76.88 485 MET A C 1
ATOM 3666 O O . MET A 1 485 ? -0.788 28.150 22.015 1.00 76.88 485 MET A O 1
ATOM 3670 N N . GLN A 1 486 ? -2.881 28.838 22.395 1.00 72.56 486 GLN A N 1
ATOM 3671 C CA . GLN A 1 486 ? -3.098 28.121 23.648 1.00 72.56 486 GLN A CA 1
ATOM 3672 C C . GLN A 1 486 ? -4.501 27.515 23.606 1.00 72.56 486 GLN A C 1
ATOM 3674 O O . GLN A 1 486 ? -5.415 28.121 24.163 1.00 72.56 486 GLN A O 1
ATOM 3679 N N . PRO A 1 487 ? -4.672 26.373 22.916 1.00 64.62 487 PRO A N 1
ATOM 3680 C CA . PRO A 1 487 ? -5.979 25.761 22.709 1.00 64.62 487 PRO A CA 1
ATOM 3681 C C . PRO A 1 487 ? -6.714 25.517 24.029 1.00 64.62 487 PRO A C 1
ATOM 3683 O O . PRO A 1 487 ? -6.133 24.981 24.980 1.00 64.62 487 PRO A O 1
ATOM 3686 N N . VAL A 1 488 ? -7.981 25.924 24.089 1.00 69.31 488 VAL A N 1
ATOM 3687 C CA . VAL A 1 488 ? -8.894 25.657 25.207 1.00 69.31 488 VAL A CA 1
ATOM 3688 C C . VAL A 1 488 ? -10.080 24.857 24.668 1.00 69.31 488 VAL A C 1
ATOM 3690 O O . VAL A 1 488 ? -11.149 25.429 24.457 1.00 69.31 488 VAL A O 1
ATOM 3693 N N . PRO A 1 489 ? -9.902 23.549 24.425 1.00 74.12 489 PRO A N 1
ATOM 3694 C CA . PRO A 1 489 ? -10.946 22.728 23.852 1.00 74.12 489 PRO A CA 1
ATOM 3695 C C . PRO A 1 489 ? -12.096 22.620 24.841 1.00 74.12 489 PRO A C 1
ATOM 3697 O O . PRO A 1 489 ? -11.919 22.741 26.063 1.00 74.12 489 PRO A O 1
ATOM 3700 N N . SER A 1 490 ? -13.288 22.385 24.319 1.00 79.50 490 SER A N 1
ATOM 3701 C CA . SER A 1 490 ? -14.493 22.240 25.125 1.00 79.50 490 SER A CA 1
ATOM 3702 C C . SER A 1 490 ? -15.418 21.173 24.546 1.00 79.50 490 SER A C 1
ATOM 3704 O O . SER A 1 490 ? -15.135 20.619 23.493 1.00 79.50 490 SER A O 1
ATOM 3706 N N . LEU A 1 491 ? -16.481 20.818 25.268 1.00 75.50 491 LEU A N 1
ATOM 3707 C CA . LEU A 1 491 ? -17.549 19.981 24.713 1.00 75.50 491 LEU A CA 1
ATOM 3708 C C . LEU A 1 491 ? -18.668 20.919 24.280 1.00 75.50 491 LEU A C 1
ATOM 3710 O O . LEU A 1 491 ? -19.122 21.713 25.113 1.00 75.50 491 LEU A O 1
ATOM 3714 N N . VAL A 1 492 ? -19.089 20.830 23.019 1.00 73.69 492 VAL A N 1
ATOM 3715 C CA . VAL A 1 492 ? -20.249 21.592 22.529 1.00 73.69 492 VAL A CA 1
ATOM 3716 C C . VAL A 1 492 ? -21.530 20.856 22.885 1.00 73.69 492 VAL A C 1
ATOM 3718 O O . VAL A 1 492 ? -22.455 21.441 23.448 1.00 73.69 492 VAL A O 1
ATOM 3721 N N . GLU A 1 493 ? -21.547 19.555 22.611 1.00 76.44 493 GLU A N 1
ATOM 3722 C CA . GLU A 1 493 ? -22.696 18.690 22.817 1.00 76.44 493 GLU A CA 1
ATOM 3723 C C . GLU A 1 493 ? -22.234 17.311 23.289 1.00 76.44 493 GLU A C 1
ATOM 3725 O O . GLU A 1 493 ? -21.166 16.812 22.925 1.00 76.44 493 GLU A O 1
ATOM 3730 N N . THR A 1 494 ? -23.016 16.715 24.182 1.00 78.44 494 THR A N 1
ATOM 3731 C CA . THR A 1 494 ? -22.819 15.336 24.616 1.00 78.44 494 THR A CA 1
ATOM 3732 C C . THR A 1 494 ? -24.184 14.709 24.806 1.00 78.44 494 THR A C 1
ATOM 3734 O O . THR A 1 494 ? -24.920 15.095 25.718 1.00 78.44 494 THR A O 1
ATOM 3737 N N . THR A 1 495 ? -24.512 13.755 23.946 1.00 82.50 495 THR A N 1
ATOM 3738 C CA . THR A 1 495 ? -25.774 13.018 23.998 1.00 82.50 495 THR A CA 1
ATOM 3739 C C . THR A 1 495 ? -25.463 11.604 24.442 1.00 82.50 495 THR A C 1
ATOM 3741 O O . THR A 1 495 ? -24.617 10.957 23.846 1.00 82.50 495 THR A O 1
ATOM 3744 N N . VAL A 1 496 ? -26.109 11.135 25.508 1.00 81.00 496 VAL A N 1
ATOM 3745 C CA . VAL A 1 496 ? -25.976 9.756 25.996 1.00 81.00 496 VAL A CA 1
ATOM 3746 C C . VAL A 1 496 ? -27.366 9.140 26.018 1.00 81.00 496 VAL A C 1
ATOM 3748 O O . VAL A 1 496 ? -28.266 9.659 26.684 1.00 81.00 496 VAL A O 1
ATOM 3751 N N . VAL A 1 497 ? -27.537 8.045 25.287 1.00 82.88 497 VAL A N 1
ATOM 3752 C CA . VAL A 1 497 ? -28.763 7.253 25.221 1.00 82.88 497 VAL A CA 1
ATOM 3753 C C . VAL A 1 497 ? -28.509 5.944 25.956 1.00 82.88 497 VAL A C 1
ATOM 3755 O O . VAL A 1 497 ? -27.652 5.155 25.574 1.00 82.88 497 VAL A O 1
ATOM 3758 N N . CYS A 1 498 ? -29.236 5.721 27.046 1.00 85.38 498 CYS A N 1
ATOM 3759 C CA . CYS A 1 498 ? -29.137 4.489 27.823 1.00 85.38 498 CYS A CA 1
ATOM 3760 C C . CYS A 1 498 ? -30.272 3.544 27.402 1.00 85.38 498 CYS A C 1
ATOM 3762 O O . CYS A 1 498 ? -31.401 4.026 27.247 1.00 85.38 498 CYS A O 1
ATOM 3764 N N . PRO A 1 499 ? -30.018 2.234 27.237 1.00 77.44 499 PRO A N 1
ATOM 3765 C CA . PRO A 1 499 ? -31.079 1.274 26.965 1.00 77.44 499 PRO A CA 1
ATOM 3766 C C . PRO A 1 499 ? -32.116 1.326 28.093 1.00 77.44 499 PRO A C 1
ATOM 3768 O O . PRO A 1 499 ? -31.771 1.487 29.268 1.00 77.44 499 PRO A O 1
ATOM 3771 N N . GLU A 1 500 ? -33.403 1.238 27.741 1.00 67.31 500 GLU A N 1
ATOM 3772 C CA . GLU A 1 500 ? -34.459 1.133 28.747 1.00 67.31 500 GLU A CA 1
ATOM 3773 C C . GLU A 1 500 ? -34.197 -0.135 29.566 1.00 67.31 500 GLU A C 1
ATOM 3775 O O . GLU A 1 500 ? -34.062 -1.222 29.004 1.00 67.31 500 GLU A O 1
ATOM 3780 N N . SER A 1 501 ? -34.090 -0.002 30.892 1.00 56.59 501 SER A N 1
ATOM 3781 C CA . SER A 1 501 ? -33.953 -1.160 31.773 1.00 56.59 501 SER A CA 1
ATOM 3782 C C . SER A 1 501 ? -35.173 -2.058 31.577 1.00 56.59 501 SER A C 1
ATOM 3784 O O . SER A 1 501 ? -36.277 -1.666 31.964 1.00 56.59 501 SER A O 1
ATOM 3786 N N . GLY A 1 502 ? -34.996 -3.225 30.956 1.00 47.25 502 GLY A N 1
ATOM 3787 C CA . GLY A 1 502 ? -36.049 -4.232 30.889 1.00 47.25 502 GLY A CA 1
ATOM 3788 C C . GLY A 1 502 ? -36.451 -4.643 32.307 1.00 47.25 502 GLY A C 1
ATOM 3789 O O . GLY A 1 502 ? -35.596 -5.067 33.080 1.00 47.25 502 GLY A O 1
ATOM 3790 N N . GLU A 1 503 ? -37.727 -4.447 32.652 1.00 35.31 503 GLU A N 1
ATOM 3791 C CA . GLU A 1 503 ? -38.356 -4.971 33.880 1.00 35.31 503 GLU A CA 1
ATOM 3792 C C . GLU A 1 503 ? -38.442 -6.502 33.906 1.00 35.31 503 GLU A C 1
ATOM 3794 O O . GLU A 1 503 ? -38.731 -7.107 32.842 1.00 35.31 503 GLU A O 1
#